Protein AF-L8H717-F1 (afdb_monomer)

Solvent-accessible surface area (backbone atoms only — not comparable to full-atom values): 27589 Å² total; per-residue (Å²): 136,81,88,79,81,82,72,83,74,78,78,70,63,49,31,59,62,50,47,52,52,50,27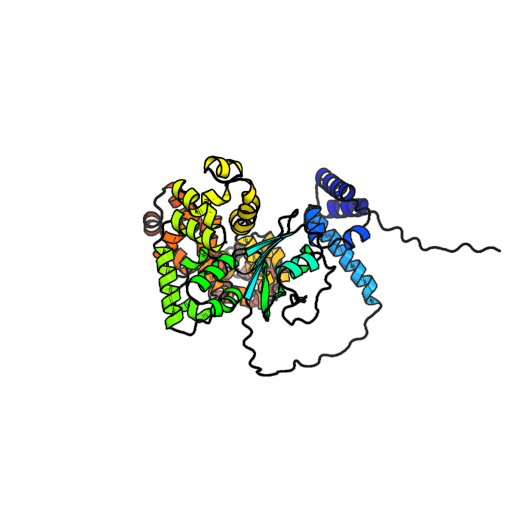,56,75,70,70,51,56,70,72,58,38,53,51,46,41,48,43,34,53,77,68,69,39,60,26,58,68,53,55,64,72,47,52,74,70,56,56,58,70,60,63,50,59,65,71,60,50,49,53,54,50,49,57,47,52,52,52,52,47,64,67,47,72,79,70,81,82,91,83,79,93,78,81,87,84,89,82,84,91,78,96,70,91,70,71,72,42,70,23,35,24,41,79,70,82,74,37,29,33,41,33,51,90,89,44,79,44,82,38,52,37,78,41,40,31,50,60,59,30,62,77,42,31,95,73,30,46,43,20,71,28,83,85,53,83,42,74,60,59,55,76,40,30,32,50,68,66,54,37,60,60,13,28,40,32,28,59,91,78,45,35,23,41,26,36,68,56,42,51,45,47,23,35,46,44,49,32,44,77,70,74,39,57,88,47,43,70,32,33,51,74,37,55,56,32,44,51,88,30,44,46,44,65,47,77,67,43,40,49,76,42,60,51,78,50,67,68,56,46,54,52,51,51,53,49,32,52,52,54,36,71,44,54,59,30,57,46,45,26,51,50,33,36,37,62,73,44,46,90,47,25,67,50,31,46,74,68,60,41,36,67,72,48,60,53,71,65,52,70,68,54,37,50,75,62,73,42,74,60,93,56,45,68,59,52,53,55,59,41,33,74,68,53,72,58,48,42,23,56,51,32,29,53,49,25,45,76,70,74,41,47,92,47,21,62,52,43,44,75,67,53,44,37,46,65,50,42,56,59,60,46,71,66,57,39,46,76,61,69,46,74,92,77,55,61,65,59,56,50,48,30,57,51,39,62,78,30,53,28,43,49,24,38,24,56,47,44,51,27,43,79,67,73,45,47,78,43,43,44,55,44,31,65,73,52,85,57,46,54,75,59,42,56,73,63,58,40,74,70,49,40,60,70,66,37,88,51,68,70,59,36,54,55,48,53,52,52,51,50,53,52,50,51,52,50,44,55,42,50,50,53,51,50,53,32,60,77,67,58,40,72,80,41,49,71,53,40,65,75,66,69,63,56,72,88,49,53,88,70,50,49,83,67,53,66,70,74,108

Structure (mmCIF, N/CA/C/O backbone):
data_AF-L8H717-F1
#
_entry.id   AF-L8H717-F1
#
loop_
_atom_site.group_PDB
_atom_site.id
_atom_site.type_symbol
_atom_site.label_atom_id
_atom_site.label_alt_id
_atom_site.label_comp_id
_atom_site.label_asym_id
_atom_site.label_entity_id
_atom_site.label_seq_id
_atom_site.pdbx_PDB_ins_code
_atom_site.Cartn_x
_atom_site.Cartn_y
_atom_site.Cartn_z
_atom_site.occupancy
_atom_site.B_iso_or_equiv
_atom_site.auth_seq_id
_atom_site.auth_comp_id
_atom_site.auth_asym_id
_atom_site.auth_atom_id
_atom_site.pdbx_PDB_model_num
ATOM 1 N N . MET A 1 1 ? -36.242 56.407 -35.174 1.00 38.97 1 MET A N 1
ATOM 2 C CA . MET A 1 1 ? -35.850 55.957 -33.823 1.00 38.97 1 MET A CA 1
ATOM 3 C C . MET A 1 1 ? -35.070 54.670 -34.005 1.00 38.97 1 MET A C 1
ATOM 5 O O . MET A 1 1 ? -35.631 53.696 -34.485 1.00 38.97 1 MET A O 1
ATOM 9 N N . LYS A 1 2 ? -33.747 54.754 -33.833 1.00 28.25 2 LYS A N 1
ATOM 10 C CA . LYS A 1 2 ? -32.798 53.664 -34.085 1.00 28.25 2 LYS A CA 1
ATOM 11 C C . LYS A 1 2 ? -32.699 52.771 -32.850 1.00 28.25 2 LYS A C 1
ATOM 13 O O . LYS A 1 2 ? -32.801 53.262 -31.731 1.00 28.25 2 LYS A O 1
ATOM 18 N N . ALA A 1 3 ? -32.497 51.485 -33.111 1.00 36.28 3 ALA A N 1
ATOM 19 C CA . ALA A 1 3 ? -32.164 50.459 -32.141 1.00 36.28 3 ALA A CA 1
ATOM 20 C C . ALA A 1 3 ? -30.912 50.822 -31.328 1.00 36.28 3 ALA A C 1
ATOM 22 O O . ALA A 1 3 ? -29.950 51.331 -31.896 1.00 36.28 3 ALA A O 1
ATOM 23 N N . ASN A 1 4 ? -30.922 50.471 -30.043 1.00 26.20 4 ASN A N 1
ATOM 24 C CA . ASN A 1 4 ? -29.732 50.052 -29.311 1.00 26.20 4 ASN A CA 1
ATOM 25 C C . ASN A 1 4 ? -30.127 48.804 -28.524 1.00 26.20 4 ASN A C 1
ATOM 27 O O . ASN A 1 4 ? -31.031 48.843 -27.692 1.00 26.20 4 ASN A O 1
ATOM 31 N N . GLY A 1 5 ? -29.512 47.680 -28.886 1.00 27.80 5 GLY A N 1
ATOM 32 C CA . GLY A 1 5 ? -29.699 46.412 -28.208 1.00 27.80 5 GLY A CA 1
ATOM 33 C C . GLY A 1 5 ? -29.038 46.451 -26.839 1.00 27.80 5 GLY A C 1
ATOM 34 O O . GLY A 1 5 ? -27.852 46.753 -26.735 1.00 27.80 5 GLY A O 1
ATOM 35 N N . ASN A 1 6 ? -29.791 46.075 -25.810 1.00 27.73 6 ASN A N 1
ATOM 36 C CA . ASN A 1 6 ? -29.197 45.589 -24.577 1.00 27.73 6 ASN A CA 1
ATOM 37 C C . ASN A 1 6 ? -28.674 44.180 -24.855 1.00 27.73 6 ASN A C 1
ATOM 39 O O . ASN A 1 6 ? -29.375 43.183 -24.689 1.00 27.73 6 ASN A O 1
ATOM 43 N N . LYS A 1 7 ? -27.425 44.121 -25.324 1.00 30.80 7 LYS A N 1
ATOM 44 C CA . LYS A 1 7 ? -26.526 43.032 -24.961 1.00 30.80 7 LYS A CA 1
ATOM 45 C C . LYS A 1 7 ? -26.570 42.937 -23.435 1.00 30.80 7 LYS A C 1
ATOM 47 O O . LYS A 1 7 ? -26.174 43.878 -22.756 1.00 30.80 7 LYS A O 1
ATOM 52 N N . ILE A 1 8 ? -27.066 41.826 -22.909 1.00 32.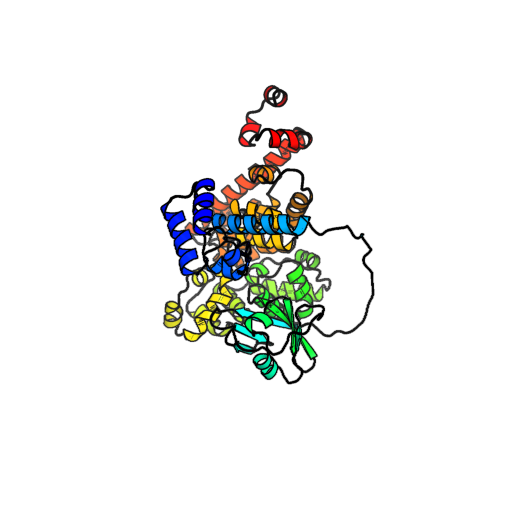00 8 ILE A N 1
ATOM 53 C CA . ILE A 1 8 ? -26.682 41.401 -21.567 1.00 32.00 8 ILE A CA 1
ATOM 54 C C . ILE A 1 8 ? -25.248 40.896 -21.740 1.00 32.00 8 ILE A C 1
ATOM 56 O O . ILE A 1 8 ? -25.023 39.744 -22.099 1.00 32.00 8 ILE A O 1
ATOM 60 N N . GLU A 1 9 ? -24.285 41.810 -21.646 1.00 31.55 9 GLU A N 1
ATOM 61 C CA . GLU A 1 9 ? -22.908 41.444 -21.341 1.00 31.55 9 GLU A CA 1
ATOM 62 C C . GLU A 1 9 ? -22.944 40.933 -19.899 1.00 31.55 9 GLU A C 1
ATOM 64 O O . GLU A 1 9 ? -23.166 41.699 -18.965 1.00 31.55 9 GLU A O 1
ATOM 69 N N . SER A 1 10 ? -22.867 39.610 -19.727 1.00 39.59 10 SER A N 1
ATOM 70 C CA . SER A 1 10 ? -22.615 39.019 -18.420 1.00 39.59 10 SER A CA 1
ATOM 71 C C . SER A 1 10 ? -21.191 39.405 -18.037 1.00 39.59 10 SER A C 1
ATOM 73 O O . SER A 1 10 ? -20.237 38.791 -18.513 1.00 39.59 10 SER A O 1
ATOM 75 N N . GLU A 1 11 ? -21.039 40.461 -17.246 1.00 45.47 11 GLU A N 1
ATOM 76 C CA . GLU A 1 11 ? -19.778 40.731 -16.563 1.00 45.47 11 GLU A CA 1
ATOM 77 C C . GLU A 1 11 ? -19.517 39.541 -15.631 1.00 45.47 11 GLU A C 1
ATOM 79 O O . GLU A 1 11 ? -20.172 39.365 -14.604 1.00 45.47 11 GLU A O 1
ATOM 84 N N . GLU A 1 12 ? -18.638 38.638 -16.068 1.00 58.22 12 GLU A N 1
ATOM 85 C CA . GLU A 1 12 ? -18.158 37.534 -15.251 1.00 58.22 12 GLU A CA 1
ATOM 86 C C . GLU A 1 12 ? -17.394 38.129 -14.066 1.00 58.22 12 GLU A C 1
ATOM 88 O O . GLU A 1 12 ? -16.438 38.884 -14.233 1.00 58.22 12 GLU A O 1
ATOM 93 N N . GLU A 1 13 ? -17.868 37.824 -12.860 1.00 63.25 13 GLU A N 1
ATOM 94 C CA . GLU A 1 13 ? -17.302 38.338 -11.618 1.00 63.25 13 GLU A CA 1
ATOM 95 C C . GLU A 1 13 ? -15.808 37.963 -11.524 1.00 63.25 13 GLU A C 1
ATOM 97 O O . GLU A 1 13 ? -15.461 36.784 -11.696 1.00 63.25 13 GLU A O 1
ATOM 102 N N . PRO A 1 14 ? -14.906 38.941 -11.310 1.00 80.56 14 PRO A N 1
ATOM 103 C CA . PRO A 1 14 ? -13.470 38.703 -11.373 1.00 80.56 14 PRO A CA 1
ATOM 104 C C . PRO A 1 14 ? -13.036 37.767 -10.244 1.00 80.56 14 PRO A C 1
ATOM 106 O O . PRO A 1 14 ? -13.283 38.040 -9.066 1.00 80.56 14 PRO A O 1
ATOM 109 N N . ILE A 1 15 ? -12.347 36.676 -10.596 1.00 83.69 15 ILE A N 1
ATOM 110 C CA . ILE A 1 15 ? -12.011 35.600 -9.649 1.00 83.69 15 ILE A CA 1
ATOM 111 C C . ILE A 1 15 ? -11.147 36.101 -8.489 1.00 83.69 15 ILE A C 1
ATOM 113 O O . ILE A 1 15 ? -11.278 35.618 -7.371 1.00 83.69 15 ILE A O 1
ATOM 117 N N . ARG A 1 16 ? -10.340 37.141 -8.722 1.00 83.62 16 ARG A N 1
ATOM 118 C CA . ARG A 1 16 ? -9.558 37.847 -7.701 1.00 83.62 16 ARG A CA 1
ATOM 119 C C . ARG A 1 16 ? -10.441 38.339 -6.549 1.00 83.62 16 ARG A C 1
ATOM 121 O O . ARG A 1 16 ? -10.135 38.072 -5.392 1.00 83.62 16 ARG A O 1
ATOM 128 N N . ALA A 1 17 ? -11.571 38.988 -6.835 1.00 84.06 17 ALA A N 1
ATOM 129 C CA . ALA A 1 17 ? -12.479 39.461 -5.785 1.00 84.06 17 ALA A CA 1
ATOM 130 C C . ALA A 1 17 ? -13.072 38.294 -4.975 1.00 84.06 17 ALA A C 1
ATOM 132 O O . ALA A 1 17 ? -13.120 38.365 -3.745 1.00 84.06 17 ALA A O 1
ATOM 133 N N . LEU A 1 18 ? -13.425 37.196 -5.655 1.00 85.69 18 LEU A N 1
ATOM 134 C CA . LEU A 1 18 ? -13.925 35.972 -5.025 1.00 85.69 18 LEU A CA 1
ATOM 135 C C . LEU A 1 18 ? -12.864 35.317 -4.132 1.00 85.69 18 LEU A C 1
ATOM 137 O O . LEU A 1 18 ? -13.158 34.974 -2.991 1.00 85.69 18 LEU A O 1
ATOM 141 N N . VAL A 1 19 ? -11.616 35.201 -4.591 1.00 86.06 19 VAL A N 1
ATOM 142 C CA . VAL A 1 19 ? -10.509 34.647 -3.792 1.00 86.06 19 VAL A CA 1
ATOM 143 C C . VAL A 1 19 ? -10.248 35.480 -2.540 1.00 86.06 19 VAL A C 1
ATOM 145 O O . VAL A 1 19 ? -10.067 34.912 -1.462 1.00 86.06 19 VAL A O 1
ATOM 148 N N . HIS A 1 20 ? -10.305 36.810 -2.636 1.00 84.81 20 HIS A N 1
ATOM 149 C CA . HIS A 1 20 ? -10.185 37.678 -1.464 1.00 84.81 20 HIS A CA 1
ATOM 150 C C . HIS A 1 20 ? -11.348 37.516 -0.478 1.00 84.81 20 HIS A C 1
ATOM 152 O O . HIS A 1 20 ? -11.127 37.511 0.736 1.00 84.81 20 HIS A O 1
ATOM 158 N N . GLU A 1 21 ? -12.581 37.378 -0.964 1.00 84.81 21 GLU A N 1
ATOM 159 C CA . GLU A 1 21 ? -13.744 37.169 -0.102 1.00 84.81 21 GLU A CA 1
ATOM 160 C C . GLU A 1 21 ? -13.705 35.798 0.589 1.00 84.81 21 GLU A C 1
ATOM 162 O O . GLU A 1 21 ? -13.867 35.714 1.810 1.00 84.81 21 GLU A O 1
ATOM 167 N N . ILE A 1 22 ? -13.429 34.734 -0.168 1.00 82.69 22 ILE A N 1
ATOM 168 C CA . ILE A 1 22 ? -13.289 33.370 0.352 1.00 82.69 22 ILE A CA 1
ATOM 169 C C . ILE A 1 22 ? -12.133 33.317 1.356 1.00 82.69 22 ILE A C 1
ATOM 171 O O . ILE A 1 22 ? -12.296 32.795 2.456 1.00 82.69 22 ILE A O 1
ATOM 175 N N . GLY A 1 23 ? -10.984 33.911 1.027 1.00 77.31 23 GLY A N 1
ATOM 176 C CA . GLY A 1 23 ? -9.825 33.975 1.914 1.00 77.31 23 GLY A CA 1
ATOM 177 C C . GLY A 1 23 ? -10.145 34.625 3.261 1.00 77.31 23 GLY A C 1
ATOM 178 O O . GLY A 1 23 ? -9.779 34.081 4.304 1.00 77.31 23 GLY A O 1
ATOM 179 N N . LYS A 1 24 ? -10.907 35.730 3.257 1.00 78.94 24 LYS A N 1
ATOM 180 C CA . LYS A 1 24 ? -11.392 36.383 4.485 1.00 78.94 24 LYS A CA 1
ATOM 181 C C . LYS A 1 24 ? -12.351 35.497 5.280 1.00 78.94 24 LYS A C 1
ATOM 183 O O . LYS A 1 24 ? -12.209 35.411 6.497 1.00 78.94 24 LYS A O 1
ATOM 188 N N . ARG A 1 25 ? -13.298 34.817 4.621 1.00 79.38 25 ARG A N 1
ATOM 189 C CA . ARG A 1 25 ? -14.228 33.874 5.282 1.00 79.38 25 ARG A CA 1
ATOM 190 C C . ARG A 1 25 ? -13.497 32.696 5.925 1.00 79.38 25 ARG A C 1
ATOM 192 O O . ARG A 1 25 ? -13.873 32.258 7.005 1.00 79.38 25 ARG A O 1
ATOM 199 N N . LEU A 1 26 ? -12.434 32.223 5.283 1.00 68.00 26 LEU A N 1
ATOM 200 C CA . LEU A 1 26 ? -11.578 31.143 5.769 1.00 68.00 26 LEU A CA 1
ATOM 201 C C . LEU A 1 26 ? -10.509 31.609 6.777 1.00 68.00 26 LEU A C 1
ATOM 203 O O . LEU A 1 26 ? -9.640 30.815 7.131 1.00 68.00 26 LEU A O 1
ATOM 207 N N . ALA A 1 27 ? -10.540 32.878 7.208 1.00 83.31 27 ALA A N 1
ATOM 208 C CA . ALA A 1 27 ? -9.563 33.492 8.112 1.00 83.31 27 ALA A CA 1
ATOM 209 C C . ALA A 1 27 ? -8.091 33.300 7.678 1.00 83.31 27 ALA A C 1
ATOM 211 O O . ALA A 1 27 ? -7.198 33.146 8.513 1.00 83.31 27 ALA A O 1
ATOM 212 N N . ARG A 1 28 ? -7.827 33.297 6.363 1.00 74.50 28 ARG A N 1
ATOM 213 C CA . ARG A 1 28 ? -6.473 33.201 5.793 1.00 74.50 28 ARG A CA 1
ATOM 214 C C . ARG A 1 28 ? -5.729 34.529 5.923 1.00 74.50 28 ARG A C 1
ATOM 216 O O . ARG A 1 28 ? -6.349 35.592 5.942 1.00 74.50 28 ARG A O 1
ATOM 223 N N . ASN A 1 29 ? -4.399 34.474 6.008 1.00 84.25 29 ASN A N 1
ATOM 224 C CA . ASN A 1 29 ? -3.588 35.694 6.041 1.00 84.25 29 ASN A CA 1
ATOM 225 C C . ASN A 1 29 ? -3.548 36.373 4.655 1.00 84.25 29 ASN A C 1
ATOM 227 O O . ASN A 1 29 ? -3.692 35.711 3.627 1.00 84.25 29 ASN A O 1
ATOM 231 N N . GLU A 1 30 ? -3.374 37.699 4.622 1.00 80.69 30 GLU A N 1
ATOM 232 C CA . GLU A 1 30 ? -3.387 38.474 3.367 1.00 80.69 30 GLU A CA 1
ATOM 233 C C . GLU A 1 30 ? -2.296 38.025 2.381 1.00 80.69 30 GLU A C 1
ATOM 235 O O . GLU A 1 30 ? -2.563 37.932 1.185 1.00 80.69 30 GLU A O 1
ATOM 240 N N . ASP A 1 31 ? -1.116 37.642 2.873 1.00 79.56 31 ASP A N 1
ATOM 241 C CA . ASP A 1 31 ? -0.000 37.182 2.035 1.00 79.56 31 ASP A CA 1
ATOM 242 C C . ASP A 1 31 ? -0.282 35.834 1.340 1.00 79.56 31 ASP A C 1
ATOM 244 O O . ASP A 1 31 ? 0.233 35.553 0.258 1.00 79.56 31 ASP A O 1
ATOM 248 N N . GLU A 1 32 ? -1.068 34.948 1.953 1.00 72.06 32 GLU A N 1
ATOM 249 C CA . GLU A 1 32 ? -1.552 33.699 1.350 1.00 72.06 32 GLU A CA 1
ATOM 250 C C . GLU A 1 32 ? -2.620 33.972 0.297 1.00 72.06 32 GLU A C 1
ATOM 252 O O . GLU A 1 32 ? -2.613 33.336 -0.756 1.00 72.06 32 GLU A O 1
ATOM 257 N N . ILE A 1 33 ? -3.511 34.929 0.560 1.00 81.69 33 ILE A N 1
ATOM 258 C CA . ILE A 1 33 ? -4.577 35.315 -0.367 1.00 81.69 33 ILE A CA 1
ATOM 259 C C . ILE A 1 33 ? -3.981 35.969 -1.621 1.00 81.69 33 ILE A C 1
ATOM 261 O O . ILE A 1 33 ? -4.369 35.612 -2.734 1.00 81.69 33 ILE A O 1
ATOM 265 N N . GLU A 1 34 ? -3.000 36.863 -1.475 1.00 84.94 34 GLU A N 1
ATOM 266 C CA . GLU A 1 34 ? -2.312 37.482 -2.617 1.00 84.94 34 GLU A CA 1
ATOM 267 C C . GLU A 1 34 ? -1.471 36.466 -3.398 1.00 84.94 34 GLU A C 1
ATOM 269 O O . GLU A 1 34 ? -1.487 36.480 -4.626 1.00 84.94 34 GLU A O 1
ATOM 274 N N . ARG A 1 35 ? -0.807 35.510 -2.729 1.00 80.75 35 ARG A N 1
ATOM 275 C CA . ARG A 1 35 ? -0.100 34.414 -3.422 1.00 80.75 35 ARG A CA 1
ATOM 276 C C . ARG A 1 35 ? -1.046 33.513 -4.212 1.00 80.75 35 ARG A C 1
ATOM 278 O O . ARG A 1 35 ? -0.741 33.169 -5.348 1.00 80.75 35 ARG A O 1
ATOM 285 N N . ALA A 1 36 ? -2.193 33.154 -3.639 1.00 78.62 36 ALA A N 1
ATOM 286 C CA . ALA A 1 36 ? -3.224 32.383 -4.332 1.00 78.62 36 ALA A CA 1
ATOM 287 C C . ALA A 1 36 ? -3.789 33.145 -5.540 1.00 78.62 36 ALA A C 1
ATOM 289 O O . ALA A 1 36 ? -4.009 32.571 -6.603 1.00 78.62 36 ALA A O 1
ATOM 290 N N . THR A 1 37 ? -3.978 34.452 -5.389 1.00 82.50 37 THR A N 1
ATOM 291 C CA . THR A 1 37 ? -4.441 35.325 -6.467 1.00 82.50 37 THR A CA 1
ATOM 292 C C . THR A 1 37 ? -3.409 35.418 -7.592 1.00 82.50 37 THR A C 1
ATOM 294 O O . THR A 1 37 ? -3.763 35.245 -8.753 1.00 82.50 37 THR A O 1
ATOM 297 N N . GLN A 1 38 ? -2.129 35.601 -7.258 1.00 81.31 38 GLN A N 1
ATOM 298 C CA . GLN A 1 38 ? -1.047 35.632 -8.242 1.00 81.31 38 GLN A CA 1
ATOM 299 C C . GLN A 1 38 ? -0.908 34.296 -8.985 1.00 81.31 38 GLN A C 1
ATOM 301 O O . GLN A 1 38 ? -0.699 34.302 -10.190 1.00 81.31 38 GLN A O 1
ATOM 306 N N . LEU A 1 39 ? -1.085 33.157 -8.303 1.00 76.62 39 LEU A N 1
ATOM 307 C CA . LEU A 1 39 ? -1.099 31.837 -8.948 1.00 76.62 39 LEU A CA 1
ATOM 308 C C . LEU A 1 39 ? -2.230 31.718 -9.978 1.00 76.62 39 LEU A C 1
ATOM 310 O O . LEU A 1 39 ? -2.017 31.209 -11.074 1.00 76.62 39 LEU A O 1
ATOM 314 N N . LEU A 1 40 ? -3.430 32.210 -9.667 1.00 80.56 40 LEU A N 1
ATOM 315 C CA . LEU A 1 40 ? -4.527 32.231 -10.638 1.00 80.56 40 LEU A CA 1
ATOM 316 C C . LEU A 1 40 ? -4.217 33.132 -11.838 1.00 80.56 40 LEU A C 1
ATOM 318 O O . LEU A 1 40 ? -4.464 32.727 -12.976 1.00 80.56 40 LEU A O 1
ATOM 322 N N . ASP A 1 41 ? -3.627 34.303 -11.594 1.00 77.62 41 ASP A N 1
ATOM 323 C CA . ASP A 1 41 ? -3.220 35.242 -12.642 1.00 77.62 41 ASP A CA 1
ATOM 324 C C . ASP A 1 41 ? -2.121 34.638 -13.546 1.00 77.62 41 ASP A C 1
ATOM 326 O O . ASP A 1 41 ? -2.221 34.711 -14.773 1.00 77.62 41 ASP A O 1
ATOM 330 N N . ASP A 1 42 ? -1.124 33.960 -12.967 1.00 73.19 42 ASP A N 1
ATOM 331 C CA . ASP A 1 42 ? -0.033 33.278 -13.686 1.00 73.19 42 ASP A CA 1
ATOM 332 C C . ASP A 1 42 ? -0.550 32.121 -14.564 1.00 73.19 42 ASP A C 1
ATOM 334 O O . ASP A 1 42 ? 0.009 31.824 -15.626 1.00 73.19 42 ASP A O 1
ATOM 338 N N . HIS A 1 43 ? -1.659 31.501 -14.153 1.00 70.94 43 HIS A N 1
ATOM 339 C CA . HIS A 1 43 ? -2.381 30.481 -14.912 1.00 70.94 43 HIS A CA 1
ATOM 340 C C . HIS A 1 43 ? -3.485 31.053 -15.826 1.00 70.94 43 HIS A C 1
ATOM 342 O O . HIS A 1 43 ? -4.220 30.280 -16.443 1.00 70.94 43 HIS A O 1
ATOM 348 N N . TRP A 1 44 ? -3.555 32.382 -15.989 1.00 76.50 44 TRP A N 1
ATOM 349 C CA . TRP A 1 44 ? -4.499 33.104 -16.859 1.00 76.50 44 TRP A CA 1
ATOM 350 C C . TRP A 1 44 ? -5.976 32.878 -16.504 1.00 76.50 44 TRP A C 1
ATOM 352 O O . TRP A 1 44 ? -6.851 32.925 -17.371 1.00 76.50 44 TRP A O 1
ATOM 362 N N . ILE A 1 45 ? -6.266 32.629 -15.230 1.00 80.38 45 ILE A N 1
ATOM 363 C CA . ILE A 1 45 ? -7.615 32.380 -14.727 1.00 80.38 45 ILE A CA 1
ATOM 364 C C . ILE A 1 45 ? -8.147 33.705 -14.184 1.00 80.38 45 ILE A C 1
ATOM 366 O O . ILE A 1 45 ? -7.852 34.079 -13.054 1.00 80.38 45 ILE A O 1
ATOM 370 N N . GLY A 1 46 ? -8.918 34.433 -14.997 1.00 76.19 46 GLY A N 1
ATOM 371 C CA . GLY A 1 46 ? -9.453 35.750 -14.626 1.00 76.19 46 GLY A CA 1
ATOM 372 C C . GLY A 1 46 ? -10.862 35.707 -14.029 1.00 76.19 46 GLY A C 1
ATOM 373 O O . GLY A 1 46 ? -11.280 36.639 -13.337 1.00 76.19 46 GLY A O 1
ATOM 374 N N . THR A 1 47 ? -11.602 34.625 -14.277 1.00 83.31 47 THR A N 1
ATOM 375 C CA . THR A 1 47 ? -13.018 34.495 -13.916 1.00 83.31 47 THR A CA 1
ATOM 376 C C . THR A 1 47 ? -13.344 33.114 -13.350 1.00 83.31 47 THR A C 1
ATOM 378 O O . THR A 1 47 ? -12.642 32.128 -13.587 1.00 83.31 47 THR A O 1
ATOM 381 N N . LEU A 1 48 ? -14.469 33.009 -12.637 1.00 80.94 48 LEU A N 1
ATOM 382 C CA . LEU A 1 48 ? -14.976 31.715 -12.167 1.00 80.94 48 LEU A CA 1
ATOM 383 C C . LEU A 1 48 ? -15.352 30.773 -13.332 1.00 80.94 48 LEU A C 1
ATOM 385 O O . LEU A 1 48 ? -15.306 29.551 -13.191 1.00 80.94 48 LEU A O 1
ATOM 389 N N . ALA A 1 49 ? -15.697 31.322 -14.502 1.00 78.50 49 ALA A N 1
ATOM 390 C CA . ALA A 1 49 ? -15.973 30.528 -15.695 1.00 78.50 49 ALA A CA 1
ATOM 391 C C . ALA A 1 49 ? -14.702 29.855 -16.228 1.00 78.50 49 ALA A C 1
ATOM 393 O O . ALA A 1 49 ? -14.746 28.679 -16.597 1.00 78.50 49 ALA A O 1
ATOM 394 N N . ASP A 1 50 ? -13.567 30.552 -16.206 1.00 78.06 50 ASP A N 1
ATOM 395 C CA . ASP A 1 50 ? -12.272 29.977 -16.578 1.00 78.06 50 ASP A CA 1
ATOM 396 C C . ASP A 1 50 ? -11.899 28.828 -15.636 1.00 78.06 50 ASP A C 1
ATOM 398 O O . ASP A 1 50 ? -11.564 27.739 -16.102 1.00 78.06 50 ASP A O 1
ATOM 402 N N . TRP A 1 51 ? -12.094 29.017 -14.326 1.00 83.12 51 TRP A N 1
ATOM 403 C CA . TRP A 1 51 ? -11.897 27.972 -13.315 1.00 83.12 51 TRP A CA 1
ATOM 404 C C . TRP A 1 51 ? -12.782 26.738 -13.560 1.00 83.12 51 TRP A C 1
ATOM 406 O O . TRP A 1 51 ? -12.299 25.601 -13.566 1.00 83.12 51 TRP A O 1
ATOM 416 N N . SER A 1 52 ? -14.070 26.949 -13.858 1.00 80.38 52 SER A N 1
ATOM 417 C CA . SER A 1 52 ? -15.029 25.866 -14.125 1.00 80.38 52 SER A CA 1
ATOM 418 C C . SER A 1 52 ? -14.666 25.010 -15.349 1.00 80.38 52 SER A C 1
ATOM 420 O O . SER A 1 52 ? -14.960 23.816 -15.387 1.00 80.38 52 SER A O 1
ATOM 422 N N . ARG A 1 53 ? -13.979 25.592 -16.340 1.00 78.31 53 ARG A N 1
ATOM 423 C CA . ARG A 1 53 ? -13.564 24.898 -17.571 1.00 78.31 53 ARG A CA 1
ATOM 424 C C . ARG A 1 53 ? -12.321 24.033 -17.378 1.00 78.31 53 ARG A C 1
ATOM 426 O O . ARG A 1 53 ? -12.051 23.176 -18.221 1.00 78.31 53 ARG A O 1
ATOM 433 N N . LEU A 1 54 ? -11.577 24.234 -16.291 1.00 61.06 54 LEU A N 1
ATOM 434 C CA . LEU A 1 54 ? -10.429 23.401 -15.956 1.00 61.06 54 LEU A CA 1
ATOM 435 C C . LEU A 1 54 ? -10.899 22.015 -15.515 1.00 61.06 54 LEU A C 1
ATOM 437 O O . LEU A 1 54 ? -11.801 21.877 -14.689 1.00 61.06 54 LEU A O 1
ATOM 441 N N . SER A 1 55 ? -10.260 20.975 -16.051 1.00 70.94 55 SER A N 1
ATOM 442 C CA . SER A 1 55 ? -10.405 19.615 -15.528 1.00 70.94 55 SER A CA 1
ATOM 443 C C . SER A 1 55 ? -9.856 19.534 -14.103 1.00 70.94 55 SER A C 1
ATOM 445 O O . SER A 1 55 ? -8.904 20.248 -13.788 1.00 70.94 55 SER A O 1
ATOM 447 N N . LEU A 1 56 ? -10.363 18.596 -13.301 1.00 66.31 56 LEU A N 1
ATOM 448 C CA . LEU A 1 56 ? -9.910 18.358 -11.926 1.00 66.31 56 LEU A CA 1
ATOM 449 C C . LEU A 1 56 ? -8.376 18.246 -11.807 1.00 66.31 56 LEU A C 1
ATOM 451 O O . LEU A 1 56 ? -7.791 18.801 -10.885 1.00 66.31 56 LEU A O 1
ATOM 455 N N . ASP A 1 57 ? -7.722 17.593 -12.771 1.00 60.06 57 ASP A N 1
ATOM 456 C CA . ASP A 1 57 ? -6.262 17.427 -12.779 1.00 60.06 57 ASP A CA 1
ATOM 457 C C . ASP A 1 57 ? -5.520 18.761 -12.972 1.00 60.06 57 ASP A C 1
ATOM 459 O O . ASP A 1 57 ? -4.569 19.048 -12.255 1.00 60.06 57 ASP A O 1
ATOM 463 N N . HIS A 1 58 ? -6.015 19.637 -13.851 1.00 61.38 58 HIS A N 1
ATOM 464 C CA . HIS A 1 58 ? -5.441 20.975 -14.047 1.00 61.38 58 HIS A CA 1
ATOM 465 C C . HIS A 1 58 ? -5.689 21.894 -12.842 1.00 61.38 58 HIS A C 1
ATOM 467 O O . HIS A 1 58 ? -4.823 22.691 -12.503 1.00 61.38 58 HIS A O 1
ATOM 473 N N . ARG A 1 59 ? -6.832 21.775 -12.150 1.00 76.44 59 ARG A N 1
ATOM 474 C CA . ARG A 1 59 ? -7.077 22.543 -10.911 1.00 76.44 59 ARG A CA 1
ATOM 475 C C . ARG A 1 59 ? -6.102 22.153 -9.797 1.00 76.44 59 ARG A C 1
ATOM 477 O O . ARG A 1 59 ? -5.705 23.008 -9.011 1.00 76.44 59 ARG A O 1
ATOM 484 N N . LYS A 1 60 ? -5.684 20.882 -9.755 1.00 68.94 60 LYS A N 1
ATOM 485 C CA . LYS A 1 60 ? -4.633 20.399 -8.845 1.00 68.94 60 LYS A CA 1
ATOM 486 C C . LYS A 1 60 ? -3.254 20.949 -9.220 1.00 68.94 60 LYS A C 1
ATOM 488 O O . LYS A 1 60 ? -2.501 21.321 -8.328 1.00 68.94 60 LYS A O 1
ATOM 493 N N . GLU A 1 61 ? -2.942 21.044 -10.514 1.00 67.25 61 GLU A N 1
ATOM 494 C CA . GLU A 1 61 ? -1.665 21.589 -11.008 1.00 67.25 61 GLU A CA 1
ATOM 495 C C . GLU A 1 61 ? -1.480 23.089 -10.730 1.00 67.25 61 GLU A C 1
ATOM 497 O O . GLU A 1 61 ? -0.350 23.521 -10.526 1.00 67.25 61 GLU A O 1
ATOM 502 N N . VAL A 1 62 ? -2.565 23.873 -10.649 1.00 73.25 62 VAL A N 1
ATOM 503 C CA . VAL A 1 62 ? -2.514 25.307 -10.280 1.00 73.25 62 VAL A CA 1
ATOM 504 C C . VAL A 1 62 ? -1.981 25.501 -8.848 1.00 73.25 62 VAL A C 1
ATOM 506 O O . VAL A 1 62 ? -1.520 26.582 -8.488 1.00 73.25 62 VAL A O 1
ATOM 509 N N . GLY A 1 63 ? -2.021 24.456 -8.010 1.00 69.19 63 GLY A N 1
ATOM 510 C CA . GLY A 1 63 ? -1.400 24.478 -6.686 1.00 69.19 63 GLY A CA 1
ATOM 511 C C . GLY A 1 63 ? -2.065 25.444 -5.703 1.00 69.19 63 GLY A C 1
ATOM 512 O O . GLY A 1 63 ? -1.429 25.882 -4.744 1.00 69.19 63 GLY A O 1
ATOM 513 N N . LEU A 1 64 ? -3.339 25.793 -5.928 1.00 75.81 64 LEU A N 1
ATOM 514 C CA . LEU A 1 64 ? -4.090 26.622 -4.990 1.00 75.81 64 LEU A CA 1
ATOM 515 C C . LEU A 1 64 ? -4.246 25.923 -3.633 1.00 75.81 64 LEU A C 1
ATOM 517 O O . LEU A 1 64 ? -4.481 24.711 -3.592 1.00 75.81 64 LEU A O 1
ATOM 521 N N . PRO A 1 65 ? -4.222 26.675 -2.513 1.00 71.25 65 PRO A N 1
ATOM 522 C CA . PRO A 1 65 ? -4.569 26.125 -1.212 1.00 71.25 65 PRO A CA 1
ATOM 523 C C . PRO A 1 65 ? -5.925 25.411 -1.263 1.00 71.25 65 PRO A C 1
ATOM 525 O O . PRO A 1 65 ? -6.916 25.965 -1.743 1.00 71.25 65 PRO A O 1
ATOM 528 N N . LEU A 1 66 ? -5.971 24.183 -0.744 1.00 55.69 66 LEU A N 1
ATOM 529 C CA . LEU A 1 66 ? -7.082 23.244 -0.941 1.00 55.69 66 LEU A CA 1
ATOM 530 C C . LEU A 1 66 ? -8.460 23.828 -0.582 1.00 55.69 66 LEU A C 1
ATOM 532 O O . LEU A 1 66 ? -9.422 23.620 -1.318 1.00 55.69 66 LEU A O 1
ATOM 536 N N . LEU A 1 67 ? -8.558 24.604 0.505 1.00 53.09 67 LEU A N 1
ATOM 537 C CA . LEU A 1 67 ? -9.824 25.229 0.915 1.00 53.09 67 LEU A CA 1
ATOM 538 C C . LEU A 1 67 ? -10.295 26.328 -0.052 1.00 53.09 67 LEU A C 1
ATOM 5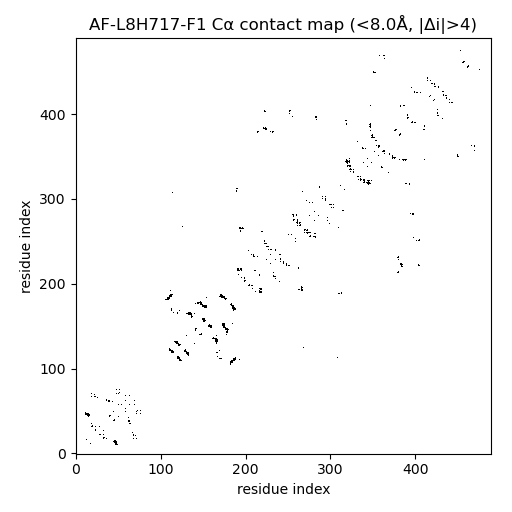40 O O . LEU A 1 67 ? -11.497 26.493 -0.240 1.00 53.09 67 LEU A O 1
ATOM 544 N N . LEU A 1 68 ? -9.367 27.067 -0.670 1.00 71.50 68 LEU A N 1
ATOM 545 C CA . LEU A 1 68 ? -9.696 28.083 -1.676 1.00 71.50 68 LEU A CA 1
ATOM 546 C C . LEU A 1 68 ? -10.174 27.415 -2.968 1.00 71.50 68 LEU A C 1
ATOM 548 O O . LEU A 1 68 ? -11.219 27.786 -3.492 1.00 71.50 68 LEU A O 1
ATOM 552 N N . SER A 1 69 ? -9.454 26.386 -3.422 1.00 72.12 69 SER A N 1
ATOM 553 C CA . SER A 1 69 ? -9.823 25.576 -4.590 1.00 72.12 69 SER A CA 1
ATOM 554 C C . SER A 1 69 ? -11.215 24.942 -4.430 1.00 72.12 69 SER A C 1
ATOM 556 O O . SER A 1 69 ? -12.077 25.093 -5.292 1.00 72.12 69 SER A O 1
ATOM 558 N N . SER A 1 70 ? -11.482 24.343 -3.263 1.00 64.75 70 SER A N 1
ATOM 559 C CA . SER A 1 70 ? -12.768 23.697 -2.959 1.00 64.75 70 SER A CA 1
ATOM 560 C C . SER A 1 70 ? -13.926 24.697 -2.889 1.00 64.75 70 SER A C 1
ATOM 562 O O . SER A 1 70 ? -15.002 24.425 -3.406 1.00 64.75 70 SER A O 1
ATOM 564 N N . SER A 1 71 ? -13.704 25.883 -2.314 1.00 77.81 71 SER A N 1
ATOM 565 C CA . SER A 1 71 ? -14.738 26.928 -2.246 1.00 77.81 71 SER A CA 1
ATOM 566 C C . SER A 1 71 ? -15.086 27.484 -3.632 1.00 77.81 71 SER A C 1
ATOM 568 O O . SER A 1 71 ? -16.240 27.806 -3.904 1.00 77.81 71 SER A O 1
ATOM 570 N N . LEU A 1 72 ? -14.099 27.590 -4.531 1.00 80.00 72 LEU A N 1
ATOM 571 C CA . LEU A 1 72 ? -14.346 27.963 -5.926 1.00 80.00 72 LEU A CA 1
ATOM 572 C C . LEU A 1 72 ? -15.138 26.870 -6.659 1.00 80.00 72 LEU A C 1
ATOM 574 O O . LEU A 1 72 ? -16.042 27.190 -7.428 1.00 80.00 72 LEU A O 1
ATOM 578 N N . ASP A 1 73 ? -14.848 25.596 -6.392 1.00 78.25 73 ASP A N 1
ATOM 579 C CA . ASP A 1 73 ? -15.589 24.462 -6.954 1.00 78.25 73 ASP A CA 1
ATOM 580 C C . ASP A 1 73 ? -17.040 24.396 -6.445 1.00 78.25 73 ASP A C 1
ATOM 582 O O . ASP A 1 73 ? -17.956 24.149 -7.232 1.00 78.25 73 ASP A O 1
ATOM 586 N N . GLU A 1 74 ? -17.282 24.684 -5.165 1.00 77.94 74 GLU A N 1
ATOM 587 C CA . GLU A 1 74 ? -18.633 24.790 -4.597 1.00 77.94 74 GLU A CA 1
ATOM 588 C C . GLU A 1 74 ? -19.445 25.912 -5.255 1.00 77.94 74 GLU A C 1
ATOM 590 O O . GLU A 1 74 ? -20.583 25.685 -5.666 1.00 77.94 74 GLU A O 1
ATOM 595 N N . LEU A 1 75 ? -18.846 27.091 -5.457 1.00 79.19 75 LEU A N 1
ATOM 596 C CA . LEU A 1 75 ? -19.502 28.200 -6.162 1.00 79.19 75 LEU A CA 1
ATOM 597 C C . LEU A 1 75 ? -19.861 27.842 -7.614 1.00 79.19 75 LEU A C 1
ATOM 599 O O . LEU A 1 75 ? -20.883 28.299 -8.136 1.00 79.19 75 LEU A O 1
ATOM 603 N N . VAL A 1 76 ? -19.047 27.013 -8.277 1.00 78.12 76 VAL A N 1
ATOM 604 C CA . VAL A 1 76 ? -19.362 26.474 -9.610 1.00 78.12 76 VAL A CA 1
ATOM 605 C C . VAL A 1 76 ? -20.561 25.528 -9.537 1.00 78.12 76 VAL A C 1
ATOM 607 O O . VAL A 1 76 ? -21.500 25.672 -10.323 1.00 78.12 76 VAL A O 1
ATOM 610 N N . LEU A 1 77 ? -20.569 24.599 -8.579 1.00 72.94 77 LEU A N 1
ATOM 611 C CA . LEU A 1 77 ? -21.652 23.629 -8.399 1.00 72.94 77 LEU A CA 1
ATOM 612 C C . LEU A 1 77 ? -22.987 24.298 -8.054 1.00 72.94 77 LEU A C 1
ATOM 614 O O . LEU A 1 77 ? -24.033 23.878 -8.557 1.00 72.94 77 LEU A O 1
ATOM 618 N N . ASP A 1 78 ? -22.974 25.353 -7.245 1.00 73.75 78 ASP A N 1
ATOM 619 C CA . ASP A 1 78 ? -24.185 26.094 -6.898 1.00 73.75 78 ASP A CA 1
ATOM 620 C C . ASP A 1 78 ? -24.755 26.850 -8.109 1.00 73.75 78 ASP A C 1
ATOM 622 O O . ASP A 1 78 ? -25.962 26.782 -8.358 1.00 73.75 78 ASP A O 1
ATOM 626 N N . ARG A 1 79 ? -23.907 27.430 -8.972 1.00 71.69 79 ARG A N 1
ATOM 627 C CA . ARG A 1 79 ? -24.344 27.998 -10.266 1.00 71.69 79 ARG A CA 1
ATOM 628 C C . ARG A 1 79 ? -24.906 26.946 -11.223 1.00 71.69 79 ARG A C 1
ATOM 630 O O . ARG A 1 79 ? -25.890 27.190 -11.932 1.00 71.69 79 ARG A O 1
ATOM 637 N N . GLU A 1 80 ? -24.305 25.761 -11.269 1.00 68.25 80 GLU A N 1
ATOM 638 C CA . GLU A 1 80 ? -24.818 24.650 -12.076 1.00 68.25 80 GLU A CA 1
ATOM 639 C C . GLU A 1 80 ? -26.168 24.138 -11.552 1.00 68.25 80 GLU A C 1
ATOM 641 O O . GLU A 1 80 ? -27.032 23.729 -12.333 1.00 68.25 80 GLU A O 1
ATOM 646 N N . ARG A 1 81 ? -26.406 24.194 -10.239 1.00 66.94 81 ARG A N 1
ATOM 647 C CA . ARG A 1 81 ? -27.706 23.868 -9.634 1.00 66.94 81 ARG A CA 1
ATOM 648 C C . ARG A 1 81 ? -28.757 24.930 -9.944 1.00 66.94 81 ARG A C 1
ATOM 650 O O . ARG A 1 81 ? -29.862 24.571 -10.358 1.00 66.94 81 ARG A O 1
ATOM 657 N N . GLU A 1 82 ? -28.420 26.212 -9.837 1.00 60.94 82 GLU A N 1
ATOM 658 C CA . GLU A 1 82 ? -29.322 27.315 -10.197 1.00 60.94 82 GLU A CA 1
ATOM 659 C C . GLU A 1 82 ? -29.748 27.245 -11.670 1.00 60.94 82 GLU A C 1
ATOM 661 O O . GLU A 1 82 ? -30.929 27.390 -11.986 1.00 60.94 82 GLU A O 1
ATOM 666 N N . THR A 1 83 ? -28.830 26.900 -12.576 1.00 57.31 83 THR A N 1
ATOM 667 C CA . THR A 1 83 ? -29.137 26.739 -14.009 1.00 57.31 83 THR A CA 1
ATOM 668 C C . THR A 1 83 ? -29.922 25.458 -14.338 1.00 57.31 83 THR A C 1
ATOM 670 O O . THR A 1 83 ? -30.718 25.450 -15.283 1.00 57.31 83 THR A O 1
ATOM 673 N N . ASN A 1 84 ? -29.773 24.384 -13.550 1.00 49.19 84 ASN A N 1
ATOM 674 C CA . ASN A 1 84 ? -30.468 23.105 -13.760 1.00 49.19 84 ASN A CA 1
ATOM 675 C C . ASN A 1 84 ? -31.864 23.010 -13.117 1.00 49.19 84 ASN A C 1
ATOM 677 O O . ASN A 1 84 ? -32.681 22.195 -13.560 1.00 49.19 84 ASN A O 1
ATOM 681 N N . THR A 1 85 ? -32.199 23.853 -12.134 1.00 45.34 85 THR A N 1
ATOM 682 C CA . THR A 1 85 ? -33.556 23.891 -11.541 1.00 45.34 85 THR A CA 1
ATOM 683 C C . THR A 1 85 ? -34.648 24.326 -12.528 1.00 45.34 85 THR A C 1
ATOM 685 O O . THR A 1 85 ? -35.830 24.106 -12.275 1.00 45.34 85 THR A O 1
ATOM 688 N N . HIS A 1 86 ? -34.292 24.861 -13.701 1.00 43.53 86 HIS A N 1
ATOM 689 C CA . HIS A 1 86 ? -35.245 25.196 -14.767 1.00 43.53 86 HIS A CA 1
ATOM 690 C C . HIS A 1 86 ? -35.584 24.040 -15.728 1.00 43.53 86 HIS A C 1
ATOM 692 O O . HIS A 1 86 ? -36.374 24.237 -16.654 1.00 43.53 86 HIS A O 1
ATOM 698 N N . LYS A 1 87 ? -35.034 22.828 -15.546 1.00 40.41 87 LYS A N 1
ATOM 699 C CA . LYS A 1 87 ? -35.277 21.706 -16.475 1.00 40.41 87 LYS A CA 1
ATOM 700 C C . LYS A 1 87 ? -35.322 20.322 -15.815 1.00 40.41 87 LYS A C 1
ATOM 702 O O . LYS A 1 87 ? -34.491 19.489 -16.159 1.00 40.41 87 LYS A O 1
ATOM 707 N N . ARG A 1 88 ? -36.306 19.987 -14.967 1.00 31.75 88 ARG A N 1
ATOM 708 C CA . ARG A 1 88 ? -36.658 18.562 -14.734 1.00 31.75 88 ARG A CA 1
ATOM 709 C C . ARG A 1 88 ? -38.145 18.311 -14.456 1.00 31.75 88 ARG A C 1
ATOM 711 O O . ARG A 1 88 ? -38.704 18.823 -13.495 1.00 31.75 88 ARG A O 1
ATOM 718 N N . THR A 1 89 ? -38.724 17.415 -15.257 1.00 28.23 89 THR A N 1
ATOM 719 C CA . THR A 1 89 ? -39.915 16.591 -14.963 1.00 28.23 89 THR A CA 1
ATOM 720 C C . THR A 1 89 ? -39.413 15.154 -14.704 1.00 28.23 89 THR A C 1
ATOM 722 O O . THR A 1 89 ? -38.451 14.752 -15.365 1.00 28.23 89 THR A O 1
ATOM 725 N N . PRO A 1 90 ? -39.982 14.366 -13.769 1.00 32.19 90 PRO A N 1
ATOM 726 C CA . PRO A 1 90 ? -39.356 13.122 -13.312 1.00 32.19 90 PRO A CA 1
ATOM 727 C C . PRO A 1 90 ? -39.740 11.911 -14.175 1.00 32.19 90 PRO A C 1
ATOM 729 O O . PRO A 1 90 ? -40.899 11.756 -14.558 1.00 32.19 90 PRO A O 1
ATOM 732 N N . ALA A 1 91 ? -38.781 11.014 -14.425 1.00 27.47 91 ALA A N 1
ATOM 733 C CA . ALA A 1 91 ? -39.021 9.700 -15.019 1.00 27.47 91 ALA A CA 1
ATOM 734 C C . ALA A 1 91 ? -38.526 8.579 -14.091 1.00 27.47 91 ALA A C 1
ATOM 736 O O . ALA A 1 91 ? -37.519 8.703 -13.400 1.00 27.47 91 ALA A O 1
ATOM 737 N N . SER A 1 92 ? -39.318 7.513 -14.076 1.00 25.97 92 SER A N 1
ATOM 738 C CA . SER A 1 92 ? -39.451 6.455 -13.079 1.00 25.97 92 SER A CA 1
ATOM 739 C C . SER A 1 92 ? -38.358 5.380 -13.065 1.00 25.97 92 SER A C 1
ATOM 741 O O . SER A 1 92 ? -37.880 4.959 -14.116 1.00 25.97 92 SER A O 1
ATOM 743 N N . LEU A 1 93 ? -38.138 4.825 -11.869 1.00 35.31 93 LEU A N 1
ATOM 744 C CA . LEU A 1 93 ? -37.552 3.510 -11.574 1.00 35.31 93 LEU A CA 1
ATOM 745 C C . LEU A 1 93 ? -38.039 2.400 -12.528 1.00 35.31 93 LEU A C 1
ATOM 747 O O . LEU A 1 93 ? -39.237 2.115 -12.579 1.00 35.31 93 LEU A O 1
ATOM 751 N N . ARG A 1 94 ? -37.111 1.705 -13.202 1.00 24.30 94 ARG A N 1
ATOM 752 C CA . ARG A 1 94 ? -37.323 0.350 -13.742 1.00 24.30 94 ARG A CA 1
ATOM 753 C C . ARG A 1 94 ? -36.068 -0.523 -13.598 1.00 24.30 94 ARG A C 1
ATOM 755 O O . ARG A 1 94 ? -35.023 -0.215 -14.152 1.00 24.30 94 ARG A O 1
ATOM 762 N N . SER A 1 95 ? -36.260 -1.592 -12.823 1.00 22.55 95 SER A N 1
ATOM 763 C CA . SER A 1 95 ? -35.642 -2.930 -12.816 1.00 22.55 95 SER A CA 1
ATOM 764 C C . SER A 1 95 ? -34.382 -3.211 -13.655 1.00 22.55 95 SER A C 1
ATOM 766 O O . SER A 1 95 ? -34.403 -3.120 -14.882 1.00 22.55 95 SER A O 1
ATOM 768 N N . LEU A 1 96 ? -33.367 -3.742 -12.964 1.00 25.28 96 LEU A N 1
ATOM 769 C CA . LEU A 1 96 ? -32.223 -4.499 -13.490 1.00 25.28 96 LEU A CA 1
ATOM 770 C C . LEU A 1 96 ? -32.669 -5.752 -14.272 1.00 25.28 96 LEU A C 1
ATOM 772 O O . LEU A 1 96 ? -33.522 -6.488 -13.768 1.00 25.28 96 LEU A O 1
ATOM 776 N N . PRO A 1 97 ? -32.063 -6.069 -15.431 1.00 24.42 97 PRO A N 1
ATOM 777 C CA . PRO A 1 97 ? -32.161 -7.392 -16.023 1.00 24.42 97 PRO A CA 1
ATOM 778 C C . PRO A 1 97 ? -30.997 -8.292 -15.587 1.00 24.42 97 PRO A C 1
ATOM 780 O O . PRO A 1 97 ? -29.825 -7.926 -15.642 1.00 24.42 97 PRO A O 1
ATOM 783 N N . THR A 1 98 ? -31.359 -9.505 -15.185 1.00 32.47 98 THR A N 1
ATOM 784 C CA . THR A 1 98 ? -30.508 -10.689 -15.036 1.00 32.47 98 THR A CA 1
ATOM 785 C C . THR A 1 98 ? -30.332 -11.353 -16.407 1.00 32.47 98 THR A C 1
ATOM 787 O O . THR A 1 98 ? -31.338 -11.659 -17.034 1.00 32.47 98 THR A O 1
ATOM 790 N N . CYS A 1 99 ? -29.094 -11.626 -16.837 1.00 26.47 99 CYS A N 1
ATOM 791 C CA . CYS A 1 99 ? -28.712 -12.600 -17.883 1.00 26.47 99 CYS A CA 1
ATOM 792 C C . CYS A 1 99 ? -27.248 -13.005 -17.591 1.00 26.47 99 CYS A C 1
ATOM 794 O O . CYS A 1 99 ? -26.393 -12.131 -17.527 1.00 26.47 99 CYS A O 1
ATOM 796 N N . ALA A 1 100 ? -26.927 -14.223 -17.146 1.00 26.48 100 ALA A N 1
ATOM 797 C CA . ALA A 1 100 ? -26.888 -15.503 -17.869 1.00 26.48 100 ALA A CA 1
ATOM 798 C C . ALA A 1 100 ? -25.716 -15.627 -18.872 1.00 26.48 100 ALA A C 1
ATOM 800 O O . ALA A 1 100 ? -25.724 -15.021 -19.937 1.00 26.48 100 ALA A O 1
ATOM 801 N N . SER A 1 101 ? -24.737 -16.443 -18.457 1.00 37.56 101 SER A N 1
ATOM 802 C CA . SER A 1 101 ? -23.791 -17.291 -19.207 1.00 37.56 101 SER A CA 1
ATOM 803 C C . SER A 1 101 ? -23.639 -17.101 -20.725 1.00 37.56 101 SER A C 1
ATOM 805 O O . SER A 1 101 ? -24.546 -17.418 -21.494 1.00 37.56 101 SER A O 1
ATOM 807 N N . GLY A 1 102 ? -22.410 -16.785 -21.137 1.00 25.61 102 GLY A N 1
ATOM 808 C CA . GLY A 1 102 ? -21.868 -17.052 -22.468 1.00 25.61 102 GLY A CA 1
ATOM 809 C C . GLY A 1 102 ? -20.360 -17.272 -22.357 1.00 25.61 102 GLY A C 1
ATOM 810 O O . GLY A 1 102 ? -19.638 -16.376 -21.929 1.00 25.61 102 GLY A O 1
ATOM 811 N N . GLU A 1 103 ? -19.911 -18.487 -22.662 1.00 34.94 103 GLU A N 1
ATOM 812 C CA . GLU A 1 103 ? -18.503 -18.861 -22.771 1.00 34.94 103 GLU A CA 1
ATOM 813 C C . GLU A 1 103 ? -17.856 -18.106 -23.941 1.00 34.94 103 GLU A C 1
ATOM 815 O O . GLU A 1 103 ? -18.112 -18.414 -25.098 1.00 34.94 103 GLU A O 1
ATOM 820 N N . ASP A 1 104 ? -17.004 -17.137 -23.621 1.00 31.91 104 ASP A N 1
ATOM 821 C CA . ASP A 1 104 ? -15.879 -16.705 -24.450 1.00 31.91 104 ASP A CA 1
ATOM 822 C C . ASP A 1 104 ? -14.737 -16.430 -23.468 1.00 31.91 104 ASP A C 1
ATOM 824 O O . ASP A 1 104 ? -14.645 -15.358 -22.866 1.00 31.91 104 ASP A O 1
ATOM 828 N N . THR A 1 105 ? -13.874 -17.419 -23.227 1.00 37.59 105 THR A N 1
ATOM 829 C CA . THR A 1 105 ? -12.662 -17.229 -22.418 1.00 37.59 105 THR A CA 1
ATOM 830 C C . THR A 1 105 ? -11.621 -16.450 -23.222 1.00 37.59 105 THR A C 1
ATOM 832 O O . THR A 1 105 ? -10.557 -16.965 -23.553 1.00 37.59 105 THR A O 1
ATOM 835 N N . ASN A 1 106 ? -11.923 -15.197 -23.559 1.00 51.97 106 ASN A N 1
ATOM 836 C CA . ASN A 1 106 ? -10.902 -14.224 -23.915 1.00 51.97 106 ASN A CA 1
ATOM 837 C C . ASN A 1 106 ? -10.301 -13.715 -22.607 1.00 51.97 106 ASN A C 1
ATOM 839 O O . ASN A 1 106 ? -10.810 -12.769 -22.007 1.00 51.97 106 ASN A O 1
ATOM 843 N N . THR A 1 107 ? -9.245 -14.385 -22.140 1.00 63.34 107 THR A N 1
ATOM 844 C CA . THR A 1 107 ? -8.498 -13.988 -20.943 1.00 63.34 107 THR A CA 1
ATOM 845 C C . THR A 1 107 ? -8.089 -12.522 -21.075 1.00 63.34 107 THR A C 1
ATOM 847 O O . THR A 1 107 ? -7.330 -12.153 -21.972 1.00 63.34 107 THR A O 1
ATOM 850 N N . MET A 1 108 ? -8.640 -11.676 -20.208 1.00 71.56 108 MET A N 1
ATOM 851 C CA . MET A 1 108 ? -8.302 -10.260 -20.148 1.00 71.56 108 MET A CA 1
ATOM 852 C C . MET A 1 108 ? -6.932 -10.130 -19.479 1.00 71.56 108 MET A C 1
ATOM 854 O O . MET A 1 108 ? -6.766 -10.448 -18.306 1.00 71.56 108 MET A O 1
ATOM 858 N N . LEU A 1 109 ? -5.938 -9.736 -20.267 1.00 81.31 109 LEU A N 1
ATOM 859 C CA . LEU A 1 109 ? -4.583 -9.409 -19.843 1.00 81.31 109 LEU A CA 1
ATOM 860 C C . LEU A 1 109 ? -4.553 -8.002 -19.230 1.00 81.31 109 LEU A C 1
ATOM 862 O O . LEU A 1 109 ? -5.530 -7.254 -19.290 1.00 81.31 109 LEU A O 1
ATOM 866 N N . VAL A 1 110 ? -3.416 -7.623 -18.655 1.00 80.50 110 VAL A N 1
ATOM 867 C CA . VAL A 1 110 ? -3.204 -6.297 -18.063 1.00 80.50 110 VAL A CA 1
ATOM 868 C C . VAL A 1 110 ? -2.078 -5.590 -18.806 1.00 80.50 110 VAL A C 1
ATOM 870 O O . VAL A 1 110 ? -1.077 -6.212 -19.159 1.00 80.50 110 VAL A O 1
ATOM 873 N N . ALA A 1 111 ? -2.253 -4.295 -19.046 1.00 81.69 111 ALA A N 1
ATOM 874 C CA . ALA A 1 111 ? -1.193 -3.395 -19.474 1.00 81.69 111 ALA A CA 1
ATOM 875 C C . ALA A 1 111 ? -1.107 -2.227 -18.487 1.00 81.69 111 ALA A C 1
ATOM 877 O O . ALA A 1 111 ? -2.134 -1.730 -18.022 1.00 81.69 111 ALA A O 1
ATOM 878 N N . TYR A 1 112 ? 0.107 -1.785 -18.165 1.00 83.06 112 TYR A N 1
ATOM 879 C CA . TYR A 1 112 ? 0.316 -0.711 -17.190 1.00 83.06 112 TYR A CA 1
ATOM 880 C C . TYR A 1 112 ? 0.637 0.598 -17.887 1.00 83.06 112 TYR A C 1
ATOM 882 O O . TYR A 1 112 ? 1.444 0.640 -18.814 1.00 83.06 112 TYR A O 1
ATOM 890 N N . CYS A 1 113 ? 0.013 1.674 -17.427 1.00 82.62 113 CYS A N 1
ATOM 891 C CA . CYS A 1 113 ? 0.177 3.006 -17.986 1.00 82.62 113 CYS A CA 1
ATOM 892 C C . CYS A 1 113 ? 0.836 3.937 -16.973 1.00 82.62 113 CYS A C 1
ATOM 894 O O . CYS A 1 113 ? 0.488 3.947 -15.792 1.00 82.62 113 CYS A O 1
ATOM 896 N N . LEU A 1 114 ? 1.787 4.721 -17.464 1.00 80.94 114 LEU A N 1
ATOM 897 C CA . LEU A 1 114 ? 2.681 5.571 -16.693 1.00 80.94 114 LEU A CA 1
ATOM 898 C C . LEU A 1 114 ? 2.680 6.973 -17.317 1.00 80.94 114 LEU A C 1
ATOM 900 O O . LEU A 1 114 ? 2.999 7.098 -18.494 1.00 80.94 114 LEU A O 1
ATOM 904 N N . ASP A 1 115 ? 2.334 8.017 -16.562 1.00 80.00 115 ASP A N 1
ATOM 905 C CA . ASP A 1 115 ? 2.414 9.412 -17.028 1.00 80.00 115 ASP A CA 1
ATOM 906 C C . ASP A 1 115 ? 3.551 10.132 -16.287 1.00 80.00 115 ASP A C 1
ATOM 908 O O . ASP A 1 115 ? 3.471 10.386 -15.088 1.00 80.00 115 ASP A O 1
ATOM 912 N N . LEU A 1 116 ? 4.631 10.441 -17.007 1.00 77.62 116 LEU A N 1
ATOM 913 C CA . LEU A 1 116 ? 5.798 11.176 -16.507 1.00 77.62 116 LEU A CA 1
ATOM 914 C C . LEU A 1 116 ? 5.689 12.688 -16.793 1.00 77.62 116 LEU A C 1
ATOM 916 O O . LEU A 1 116 ? 6.690 13.407 -16.746 1.00 77.62 116 LEU A O 1
ATOM 920 N N . GLY A 1 117 ? 4.502 13.175 -17.167 1.00 77.88 117 GLY A N 1
ATOM 921 C CA . GLY A 1 117 ? 4.219 14.561 -17.541 1.00 77.88 117 GLY A CA 1
ATOM 922 C C . GLY A 1 117 ? 4.687 14.894 -18.957 1.00 77.88 117 GLY A C 1
ATOM 923 O O . GLY A 1 117 ? 3.885 15.253 -19.816 1.00 77.88 117 GLY A O 1
ATOM 924 N N . SER A 1 118 ? 5.985 14.738 -19.222 1.00 81.00 118 SER A N 1
ATOM 925 C CA . SER A 1 118 ? 6.588 14.965 -20.547 1.00 81.00 118 SER A CA 1
ATOM 926 C C . SER A 1 118 ? 6.482 13.760 -21.486 1.00 81.00 118 SER A C 1
ATOM 928 O O . SER A 1 118 ? 6.590 13.917 -22.698 1.00 81.00 118 SER A O 1
ATOM 930 N N . THR A 1 119 ? 6.269 12.563 -20.934 1.00 83.31 119 THR A N 1
ATOM 931 C CA . THR A 1 119 ? 6.203 11.285 -21.658 1.00 83.31 119 THR A CA 1
ATOM 932 C C . THR A 1 119 ? 5.116 10.415 -21.038 1.00 83.31 119 THR A C 1
ATOM 934 O O . THR A 1 119 ? 4.978 10.382 -19.817 1.00 83.31 119 THR A O 1
ATOM 937 N N . VAL A 1 120 ? 4.363 9.690 -21.863 1.00 83.00 120 VAL A N 1
ATOM 938 C CA . VAL A 1 120 ? 3.429 8.650 -21.418 1.00 83.00 120 VAL A CA 1
ATOM 939 C C . VAL A 1 120 ? 3.966 7.300 -21.863 1.00 83.00 120 VAL A C 1
ATOM 941 O O . VAL A 1 120 ? 4.222 7.098 -23.052 1.00 83.00 120 VAL A O 1
ATOM 944 N N . CYS A 1 121 ? 4.109 6.373 -20.923 1.00 84.50 121 CYS A N 1
ATOM 945 C CA . CYS A 1 121 ? 4.564 5.021 -21.193 1.00 84.50 121 CYS A CA 1
ATOM 946 C C . CYS A 1 121 ? 3.421 4.012 -21.040 1.00 84.50 121 CYS A C 1
ATOM 948 O O . CYS A 1 121 ? 2.541 4.154 -20.188 1.00 84.50 121 CYS A O 1
ATOM 950 N N . CYS A 1 122 ? 3.436 2.974 -21.870 1.00 84.50 122 CYS A N 1
ATOM 951 C CA . CYS A 1 122 ? 2.551 1.822 -21.757 1.00 84.50 122 CYS A CA 1
ATOM 952 C C . CYS A 1 122 ? 3.390 0.552 -21.782 1.00 84.50 122 CYS A C 1
ATOM 954 O O . CYS A 1 122 ? 4.152 0.342 -22.722 1.00 84.50 122 CYS A O 1
ATOM 956 N N . GLU A 1 123 ? 3.240 -0.289 -20.768 1.00 82.69 123 GLU A N 1
ATOM 957 C CA . GLU A 1 123 ? 3.861 -1.602 -20.721 1.00 82.69 123 GLU A CA 1
ATOM 958 C C . GLU A 1 123 ? 2.856 -2.673 -21.126 1.00 82.69 123 GLU A C 1
ATOM 960 O O . GLU A 1 123 ? 1.830 -2.856 -20.468 1.00 82.69 123 GLU A O 1
ATOM 965 N N . VAL A 1 124 ? 3.173 -3.389 -22.202 1.00 81.69 124 VAL A N 1
ATOM 966 C CA . VAL A 1 124 ? 2.382 -4.509 -22.713 1.00 81.69 124 VAL A CA 1
ATOM 967 C C . VAL A 1 124 ? 3.300 -5.719 -22.794 1.00 81.69 124 VAL A C 1
ATOM 969 O O . VAL A 1 124 ? 4.266 -5.710 -23.552 1.00 81.69 124 VAL A O 1
ATOM 972 N N . GLU A 1 125 ? 3.015 -6.754 -22.000 1.00 76.38 125 GLU A N 1
ATOM 973 C CA . GLU A 1 125 ? 3.784 -8.014 -21.987 1.00 76.38 125 GLU A CA 1
ATOM 974 C C . GLU A 1 125 ? 5.292 -7.819 -21.747 1.00 76.38 125 GLU A C 1
ATOM 976 O O . GLU A 1 125 ? 6.134 -8.431 -22.404 1.00 76.38 125 GLU A O 1
ATOM 981 N N . GLY A 1 126 ? 5.641 -6.921 -20.822 1.00 70.00 126 GLY A N 1
ATOM 982 C CA . GLY A 1 126 ? 7.030 -6.596 -20.489 1.00 70.00 126 GLY A CA 1
ATOM 983 C C . GLY A 1 126 ? 7.744 -5.708 -21.515 1.00 70.00 126 GLY A C 1
ATOM 984 O O . GLY A 1 126 ? 8.911 -5.369 -21.319 1.00 70.00 126 GLY A O 1
ATOM 985 N N . LEU A 1 127 ? 7.069 -5.298 -22.596 1.00 78.88 127 LEU A N 1
ATOM 986 C CA . LEU A 1 127 ? 7.576 -4.303 -23.537 1.00 78.88 127 LEU A CA 1
ATOM 987 C C . LEU A 1 127 ? 7.064 -2.917 -23.154 1.00 78.88 127 LEU A C 1
ATOM 989 O O . LEU A 1 127 ? 5.858 -2.675 -23.140 1.00 78.88 127 LEU A O 1
ATOM 993 N N . MET A 1 128 ? 7.994 -2.007 -22.870 1.00 83.19 128 MET A N 1
ATOM 994 C CA . MET A 1 128 ? 7.699 -0.605 -22.589 1.00 83.19 128 MET A CA 1
ATOM 995 C C . MET A 1 128 ? 7.662 0.199 -23.890 1.00 83.19 128 MET A C 1
ATOM 997 O O . MET A 1 128 ? 8.633 0.209 -24.649 1.00 83.19 128 MET A O 1
ATOM 1001 N N . PHE A 1 129 ? 6.558 0.898 -24.126 1.00 84.38 129 PHE A N 1
ATOM 1002 C CA . PHE A 1 129 ? 6.382 1.825 -25.240 1.00 84.38 129 PHE A CA 1
ATOM 1003 C C . PHE A 1 129 ? 6.282 3.252 -24.707 1.00 84.38 129 PHE A C 1
ATOM 1005 O O . PHE A 1 129 ? 5.483 3.501 -23.810 1.00 84.38 129 PHE A O 1
ATOM 1012 N N . GLU A 1 130 ? 7.049 4.181 -25.274 1.00 87.31 130 GLU A N 1
ATOM 1013 C CA . GLU A 1 130 ? 7.117 5.583 -24.844 1.00 87.31 130 GLU A CA 1
ATOM 1014 C C . GLU A 1 130 ? 6.550 6.512 -25.926 1.00 87.31 130 GLU A C 1
ATOM 1016 O O . GLU A 1 130 ? 6.834 6.350 -27.118 1.00 87.31 130 GLU A O 1
ATOM 1021 N N . PHE A 1 131 ? 5.743 7.487 -25.511 1.00 87.50 131 PHE A N 1
ATOM 1022 C CA . PHE A 1 131 ? 5.060 8.428 -26.399 1.00 87.50 131 PHE A CA 1
ATOM 1023 C C . PHE A 1 131 ? 5.072 9.838 -25.819 1.00 87.50 131 PHE A C 1
ATOM 1025 O O . PHE A 1 131 ? 4.984 10.018 -24.603 1.00 87.50 131 PHE A O 1
ATOM 1032 N N . GLU A 1 132 ? 5.073 10.852 -26.682 1.00 88.19 132 GLU A N 1
ATOM 1033 C CA . GLU A 1 132 ? 4.751 12.206 -26.223 1.00 88.19 132 GLU A CA 1
ATOM 1034 C C . GLU A 1 132 ? 3.239 12.290 -25.909 1.00 88.19 132 GLU A C 1
ATOM 1036 O O . GLU A 1 132 ? 2.423 11.746 -26.663 1.00 88.19 132 GLU A O 1
ATOM 1041 N N . PRO A 1 133 ? 2.810 12.990 -24.840 1.00 83.94 133 PRO A N 1
ATOM 1042 C CA . PRO A 1 133 ? 1.410 13.020 -24.398 1.00 83.94 133 PRO A CA 1
ATOM 1043 C C . PRO A 1 133 ? 0.399 13.418 -25.484 1.00 83.94 133 PRO A C 1
ATOM 1045 O O . PRO A 1 133 ? -0.730 12.913 -25.504 1.00 83.94 133 PRO A O 1
ATOM 1048 N N . ALA A 1 134 ? 0.806 14.324 -26.379 1.00 87.00 134 ALA A N 1
ATOM 1049 C CA . ALA A 1 134 ? -0.011 14.874 -27.457 1.00 87.00 134 ALA A CA 1
ATOM 1050 C C . ALA A 1 134 ? -0.061 13.988 -28.715 1.00 87.00 134 ALA A C 1
ATOM 1052 O O . ALA A 1 134 ? -0.850 14.267 -29.620 1.00 87.00 134 ALA A O 1
ATOM 1053 N N . GLU A 1 135 ? 0.748 12.926 -28.793 1.00 90.00 135 GLU A N 1
ATOM 1054 C CA . GLU A 1 135 ? 0.772 12.055 -29.966 1.00 90.00 135 GLU A CA 1
ATOM 1055 C C . GLU A 1 135 ? -0.578 11.374 -30.200 1.00 90.00 135 GLU A C 1
ATOM 1057 O O . GLU A 1 135 ? -1.309 11.085 -29.251 1.00 90.00 135 GLU A O 1
ATOM 1062 N N . PRO A 1 136 ? -0.945 11.089 -31.461 1.00 89.19 136 PRO A N 1
ATOM 1063 C CA . PRO A 1 136 ? -2.203 10.427 -31.760 1.00 89.19 136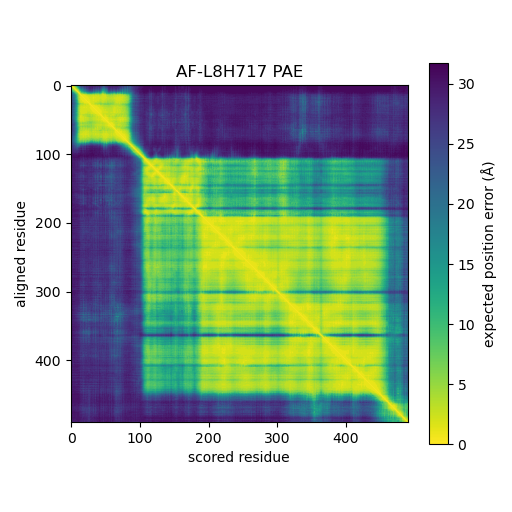 PRO A CA 1
ATOM 1064 C C . PRO A 1 136 ? -2.133 8.930 -31.433 1.00 89.19 136 PRO A C 1
ATOM 1066 O O . PRO A 1 136 ? -1.155 8.255 -31.763 1.00 89.19 136 PRO A O 1
ATOM 1069 N N . LEU A 1 137 ? -3.229 8.379 -30.904 1.00 87.56 137 LEU A N 1
ATOM 1070 C CA . LEU A 1 137 ? -3.433 6.952 -30.622 1.00 87.56 137 LEU A CA 1
ATOM 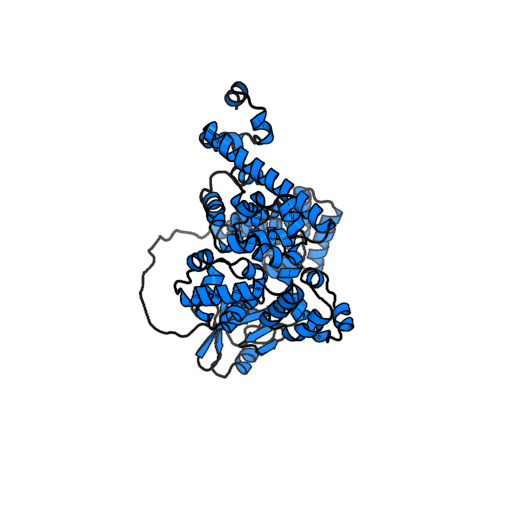1071 C C . LEU A 1 137 ? -3.042 6.052 -31.807 1.00 87.56 137 LEU A C 1
ATOM 1073 O O . LEU A 1 137 ? -2.508 4.965 -31.609 1.00 87.56 137 LEU A O 1
ATOM 1077 N N . SER A 1 138 ? -3.222 6.514 -33.048 1.00 86.62 138 SER A N 1
ATOM 1078 C CA . SER A 1 138 ? -2.766 5.802 -34.254 1.00 86.62 138 SER A CA 1
ATOM 1079 C C . SER A 1 138 ? -1.285 5.388 -34.235 1.00 86.62 138 SER A C 1
ATOM 1081 O O . SER A 1 138 ? -0.909 4.445 -34.932 1.00 86.62 138 SER A O 1
ATOM 1083 N N . LYS A 1 139 ? -0.424 6.089 -33.485 1.00 87.94 139 LYS A N 1
ATOM 1084 C CA . LYS A 1 139 ? 0.990 5.739 -33.326 1.00 87.94 139 LYS A CA 1
ATOM 1085 C C . LYS A 1 139 ? 1.146 4.521 -32.415 1.00 87.94 139 LYS A C 1
ATOM 1087 O O . LYS A 1 139 ? 1.821 3.579 -32.813 1.00 87.94 139 LYS A O 1
ATOM 1092 N N . LEU A 1 140 ? 0.466 4.490 -31.268 1.00 84.69 140 LEU A N 1
ATOM 1093 C CA . LEU A 1 140 ? 0.416 3.323 -30.379 1.00 84.69 140 LEU A CA 1
ATOM 1094 C C . LEU A 1 140 ? -0.176 2.101 -31.094 1.00 84.69 140 LEU A C 1
ATOM 1096 O O . LEU A 1 140 ? 0.437 1.039 -31.103 1.00 84.69 140 LEU A O 1
ATOM 1100 N N . LEU A 1 141 ? -1.323 2.258 -31.765 1.00 85.38 141 LEU A N 1
ATOM 1101 C CA . LEU A 1 141 ? -1.987 1.144 -32.455 1.00 85.38 141 LEU A CA 1
ATOM 1102 C C . LEU A 1 141 ? -1.093 0.520 -33.537 1.00 85.38 141 LEU A C 1
ATOM 1104 O O . LEU A 1 141 ? -1.061 -0.696 -33.674 1.00 85.38 141 LEU A O 1
ATOM 1108 N N . ARG A 1 142 ? -0.284 1.325 -34.241 1.00 86.06 142 ARG A N 1
ATOM 1109 C CA . ARG A 1 142 ? 0.697 0.815 -35.214 1.00 86.06 142 ARG A CA 1
ATOM 1110 C C . ARG A 1 142 ? 1.747 -0.112 -34.596 1.00 86.06 142 ARG A C 1
ATOM 1112 O O . ARG A 1 142 ? 2.159 -1.047 -35.273 1.00 86.06 142 ARG A O 1
ATOM 1119 N N . HIS A 1 143 ? 2.158 0.122 -33.348 1.00 83.69 143 HIS A N 1
ATOM 1120 C CA . HIS A 1 143 ? 3.108 -0.753 -32.648 1.00 83.69 143 HIS A CA 1
ATOM 1121 C C . HIS A 1 143 ? 2.464 -2.079 -32.217 1.00 83.69 143 HIS A C 1
ATOM 1123 O O . HIS A 1 143 ? 3.148 -3.093 -32.142 1.00 83.69 143 HIS A O 1
ATOM 1129 N N . LEU A 1 144 ? 1.151 -2.076 -31.976 1.00 81.25 144 LEU A N 1
ATOM 1130 C CA . LEU A 1 144 ? 0.387 -3.226 -31.477 1.00 81.25 144 LEU A CA 1
ATOM 1131 C C . LEU A 1 144 ? -0.267 -4.071 -32.586 1.00 81.25 144 LEU A C 1
ATOM 1133 O O . LEU A 1 144 ? -0.838 -5.127 -32.307 1.00 81.25 144 LEU A O 1
ATOM 1137 N N . GLY A 1 145 ? -0.200 -3.615 -33.839 1.00 82.25 145 GLY A N 1
ATOM 1138 C CA . GLY A 1 145 ? -0.694 -4.325 -35.021 1.00 82.25 145 GLY A CA 1
ATOM 1139 C C . GLY A 1 145 ? -1.883 -3.650 -35.715 1.00 82.25 145 GLY A C 1
ATOM 1140 O O . GLY A 1 145 ? -2.549 -2.776 -35.167 1.00 82.25 145 GLY A O 1
ATOM 1141 N N . GLN A 1 146 ? -2.159 -4.065 -36.957 1.00 73.94 146 GLN A N 1
ATOM 1142 C CA . GLN A 1 146 ? -3.155 -3.419 -37.830 1.00 73.94 146 GLN A CA 1
ATOM 1143 C C . GLN A 1 146 ? -4.595 -3.477 -37.292 1.00 73.94 146 GLN A C 1
ATOM 1145 O O . GLN A 1 146 ? -5.380 -2.574 -37.572 1.00 73.94 146 GLN A O 1
ATOM 1150 N N . ASP A 1 147 ? -4.914 -4.482 -36.475 1.00 81.69 147 ASP A N 1
ATOM 1151 C CA . ASP A 1 147 ? -6.242 -4.664 -35.877 1.00 81.69 147 ASP A CA 1
ATOM 1152 C C . ASP A 1 147 ? -6.360 -4.095 -34.462 1.00 81.69 147 ASP A C 1
ATOM 1154 O O . ASP A 1 147 ? -7.375 -4.312 -33.792 1.00 81.69 147 ASP A O 1
ATOM 1158 N N . ALA A 1 148 ? -5.338 -3.376 -33.984 1.00 82.81 148 ALA A N 1
ATOM 1159 C CA . ALA A 1 148 ? -5.352 -2.861 -32.632 1.00 82.81 148 ALA A CA 1
ATOM 1160 C C . ALA A 1 148 ? -6.437 -1.783 -32.451 1.00 82.81 148 ALA A C 1
ATOM 1162 O O . ALA A 1 148 ? -6.611 -0.887 -33.281 1.00 82.81 148 ALA A O 1
ATOM 1163 N N . ARG A 1 149 ? -7.175 -1.848 -31.341 1.00 87.94 149 ARG A N 1
ATOM 1164 C CA . ARG A 1 149 ? -8.259 -0.912 -30.994 1.00 87.94 149 ARG A CA 1
ATOM 1165 C C . ARG A 1 149 ? -8.156 -0.518 -29.533 1.00 87.94 149 ARG A C 1
ATOM 1167 O O . ARG A 1 149 ? -7.690 -1.298 -28.719 1.00 87.94 149 ARG A O 1
ATOM 1174 N N . CYS A 1 150 ? -8.641 0.665 -29.182 1.00 85.62 150 CYS A N 1
ATOM 1175 C CA . CYS A 1 150 ? -8.769 1.080 -27.788 1.00 85.62 150 CYS A CA 1
ATOM 1176 C C . CYS A 1 150 ? -10.212 1.506 -27.513 1.00 85.62 150 CYS A C 1
ATOM 1178 O O . CYS A 1 150 ? -10.827 2.184 -28.341 1.00 85.62 150 CYS A O 1
ATOM 1180 N N . PHE A 1 151 ? -10.749 1.092 -26.373 1.00 84.44 151 PHE A N 1
ATOM 1181 C CA . PHE A 1 151 ? -12.122 1.325 -25.951 1.00 84.44 151 PHE A CA 1
ATOM 1182 C C . PHE A 1 151 ? -12.163 2.170 -24.680 1.00 84.44 151 PHE A C 1
ATOM 1184 O O . PHE A 1 151 ? -11.249 2.124 -23.861 1.00 84.44 151 PHE A O 1
ATOM 1191 N N . ALA A 1 152 ? -13.225 2.959 -24.532 1.00 76.56 152 ALA A N 1
ATOM 1192 C CA . ALA A 1 152 ? -13.397 3.891 -23.422 1.00 76.56 152 ALA A CA 1
ATOM 1193 C C . ALA A 1 152 ? -13.682 3.211 -22.072 1.00 76.56 152 ALA A C 1
ATOM 1195 O O . ALA A 1 152 ? -13.497 3.854 -21.045 1.00 76.56 152 ALA A O 1
ATOM 1196 N N . ASP A 1 153 ? -14.119 1.952 -22.084 1.00 75.94 153 ASP A N 1
ATOM 1197 C CA . ASP A 1 153 ? -14.503 1.186 -20.900 1.00 75.94 153 ASP A CA 1
ATOM 1198 C C . ASP A 1 153 ? -14.351 -0.325 -21.131 1.00 75.94 153 ASP A C 1
ATOM 1200 O O . ASP A 1 153 ? -14.164 -0.795 -22.261 1.00 75.94 153 ASP A O 1
ATOM 1204 N N . GLU A 1 154 ? -14.458 -1.079 -20.037 1.00 72.19 154 GLU A N 1
ATOM 1205 C CA . GLU A 1 154 ? -14.385 -2.542 -19.999 1.00 72.19 154 GLU A CA 1
ATOM 1206 C C . GLU A 1 154 ? -15.483 -3.236 -20.805 1.00 72.19 154 GLU A C 1
ATOM 1208 O O . GLU A 1 154 ? -15.237 -4.273 -21.424 1.00 72.19 154 GLU A O 1
ATOM 1213 N N . GLN A 1 155 ? -16.673 -2.634 -20.866 1.00 74.69 155 GLN A N 1
ATOM 1214 C CA . GLN A 1 155 ? -17.795 -3.135 -21.665 1.00 74.69 155 GLN A CA 1
ATOM 1215 C C . GLN A 1 155 ? -17.594 -2.902 -23.166 1.00 74.69 155 GLN A C 1
ATOM 1217 O O . GLN A 1 155 ? -18.415 -3.327 -23.980 1.00 74.69 155 GLN A O 1
ATOM 1222 N N . ARG A 1 156 ? -16.490 -2.247 -23.546 1.00 77.69 156 ARG A N 1
ATOM 1223 C CA . ARG A 1 156 ? -16.135 -1.894 -24.920 1.00 77.69 156 ARG A CA 1
ATOM 1224 C C . ARG A 1 156 ? -17.241 -1.095 -25.602 1.00 77.69 156 ARG A C 1
ATOM 1226 O O . ARG A 1 156 ? -17.408 -1.185 -26.818 1.00 77.69 156 ARG A O 1
ATOM 1233 N N . SER A 1 157 ? -17.971 -0.287 -24.831 1.00 70.19 157 SER A N 1
ATOM 1234 C CA . SER A 1 157 ? -19.171 0.408 -25.305 1.00 70.19 157 SER A CA 1
ATOM 1235 C C . SER A 1 157 ? -18.854 1.411 -26.420 1.00 70.19 157 SER A C 1
ATOM 1237 O O . SER A 1 157 ? -19.656 1.638 -27.328 1.00 70.19 157 SER A O 1
ATOM 1239 N N . ARG A 1 158 ? -17.646 1.992 -26.382 1.00 83.00 158 ARG A N 1
ATOM 1240 C CA . ARG A 1 158 ? -17.204 3.026 -27.318 1.00 83.00 158 ARG A CA 1
ATOM 1241 C C . ARG A 1 158 ? -15.742 2.861 -27.707 1.00 83.00 158 ARG A C 1
ATOM 1243 O O . ARG A 1 158 ? -14.847 3.005 -26.877 1.00 83.00 158 ARG A O 1
ATOM 1250 N N . GLN A 1 159 ? -15.491 2.655 -28.999 1.00 88.25 159 GLN A N 1
ATOM 1251 C CA . GLN A 1 159 ? -14.143 2.702 -29.563 1.00 88.25 159 GLN A CA 1
ATOM 1252 C C . GLN A 1 159 ? -13.640 4.154 -29.645 1.00 88.25 159 GLN A C 1
ATOM 1254 O O . GLN A 1 159 ? -14.359 5.059 -30.081 1.00 88.25 159 GLN A O 1
ATOM 1259 N N . LEU A 1 160 ? -12.393 4.376 -29.235 1.00 81.44 160 LEU A N 1
ATOM 1260 C CA . LEU A 1 160 ? -11.725 5.669 -29.335 1.00 81.44 160 LEU A CA 1
ATOM 1261 C C . LEU A 1 160 ? -11.259 5.942 -30.766 1.00 81.44 160 LEU A C 1
ATOM 1263 O O . LEU A 1 160 ? -10.853 5.041 -31.500 1.00 81.44 160 LEU A O 1
ATOM 1267 N N . GLN A 1 161 ? -11.291 7.216 -31.153 1.00 85.19 161 GLN A N 1
ATOM 1268 C CA . GLN A 1 161 ? -10.841 7.649 -32.474 1.00 85.19 161 GLN A CA 1
ATOM 1269 C C . GLN A 1 161 ? -9.305 7.610 -32.558 1.00 85.19 161 GLN A C 1
ATOM 1271 O O . GLN A 1 161 ? -8.656 7.991 -31.580 1.00 85.19 161 GLN A O 1
ATOM 1276 N N . PRO A 1 162 ? -8.697 7.248 -33.706 1.00 86.12 162 PRO A N 1
ATOM 1277 C CA . PRO A 1 162 ? -7.236 7.216 -33.866 1.00 86.12 162 PRO A CA 1
ATOM 1278 C C . PRO A 1 162 ? -6.525 8.562 -33.640 1.00 86.12 162 PRO A C 1
ATOM 1280 O O . PRO A 1 162 ? -5.315 8.580 -33.417 1.00 86.12 162 PRO A O 1
ATOM 1283 N N . SER A 1 163 ? -7.263 9.675 -33.705 1.00 85.75 163 SER A N 1
ATOM 1284 C CA . SER A 1 163 ? -6.794 11.036 -33.413 1.00 85.75 163 SER A CA 1
ATOM 1285 C C . SER A 1 163 ? -6.811 11.402 -31.926 1.00 85.75 163 SER A C 1
ATOM 1287 O O . SER A 1 163 ? -6.308 12.459 -31.561 1.00 85.75 163 SER A O 1
ATOM 1289 N N . THR A 1 164 ? -7.389 10.561 -31.062 1.00 85.88 164 THR A N 1
ATOM 1290 C CA . THR A 1 164 ? -7.357 10.763 -29.605 1.00 85.88 164 THR A CA 1
ATOM 1291 C C . THR A 1 164 ? -5.903 10.813 -29.144 1.00 85.88 164 THR A C 1
ATOM 1293 O O . THR A 1 164 ? -5.116 9.972 -29.574 1.00 85.88 164 THR A O 1
ATOM 1296 N N . SER A 1 165 ? -5.545 11.763 -28.277 1.00 88.31 165 SER A N 1
ATOM 1297 C CA . SER A 1 165 ? -4.187 11.828 -27.729 1.00 88.31 165 SER A CA 1
ATOM 1298 C C . SER A 1 165 ? -3.847 10.552 -26.958 1.00 88.31 165 SER A C 1
ATOM 1300 O O . SER A 1 165 ? -4.718 9.964 -26.310 1.00 88.31 165 SER A O 1
ATOM 1302 N N . VAL A 1 166 ? -2.588 10.119 -27.009 1.00 85.88 166 VAL A N 1
ATOM 1303 C CA . VAL A 1 166 ? -2.109 8.917 -26.319 1.00 85.88 166 VAL A CA 1
ATOM 1304 C C . VAL A 1 166 ? -2.297 9.056 -24.811 1.00 85.88 166 VAL A C 1
ATOM 1306 O O . VAL A 1 166 ? -2.810 8.120 -24.205 1.00 85.88 166 VAL A O 1
ATOM 1309 N N . LYS A 1 167 ? -2.033 10.235 -24.222 1.00 84.94 167 LYS A N 1
ATOM 1310 C CA . LYS A 1 167 ? -2.315 10.499 -22.796 1.00 84.94 167 LYS A CA 1
ATOM 1311 C C . LYS A 1 167 ? -3.761 10.193 -22.431 1.00 84.94 167 LYS A C 1
ATOM 1313 O O . LYS A 1 167 ? -4.040 9.513 -21.448 1.00 84.94 167 LYS A O 1
ATOM 1318 N N . ARG A 1 168 ? -4.702 10.661 -23.257 1.00 82.50 168 ARG A N 1
ATOM 1319 C CA . ARG A 1 168 ? -6.111 10.358 -23.036 1.00 82.50 168 ARG A CA 1
ATOM 1320 C C . ARG A 1 168 ? -6.368 8.886 -23.294 1.00 82.50 168 ARG A C 1
ATOM 1322 O O . ARG A 1 168 ? -7.090 8.299 -22.516 1.00 82.50 168 ARG A O 1
ATOM 1329 N N . ALA A 1 169 ? -5.875 8.292 -24.375 1.00 81.31 169 ALA A N 1
ATOM 1330 C CA . ALA A 1 169 ? -6.163 6.903 -24.734 1.00 81.31 169 ALA A CA 1
ATOM 1331 C C . ALA A 1 169 ? -5.662 5.889 -23.696 1.00 81.31 169 ALA A C 1
ATOM 1333 O O . ALA A 1 169 ? -6.362 4.914 -23.443 1.00 81.31 169 ALA A O 1
ATOM 1334 N N . LEU A 1 170 ? -4.514 6.164 -23.076 1.00 82.12 170 LEU A N 1
ATOM 1335 C CA . LEU A 1 170 ? -3.869 5.324 -22.071 1.00 82.12 170 LEU A CA 1
ATOM 1336 C C . LEU A 1 170 ? -4.349 5.576 -20.632 1.00 82.12 170 LEU A C 1
ATOM 1338 O O . LEU A 1 170 ? -3.718 5.121 -19.683 1.00 82.12 170 LEU A O 1
ATOM 1342 N N . SER A 1 171 ? -5.453 6.302 -20.437 1.00 78.12 171 SER A N 1
ATOM 1343 C CA . SER A 1 171 ? -6.015 6.460 -19.093 1.00 78.12 171 SER A CA 1
ATOM 1344 C C . SER A 1 171 ? -6.458 5.099 -18.525 1.00 78.12 171 SER A C 1
ATOM 1346 O O . SER A 1 171 ? -7.069 4.322 -19.269 1.00 78.12 171 SER A O 1
ATOM 1348 N N . PRO A 1 172 ? -6.212 4.824 -17.231 1.00 78.25 172 PRO A N 1
ATOM 1349 C CA . PRO A 1 172 ? -6.668 3.599 -16.580 1.00 78.25 172 PRO A CA 1
ATOM 1350 C C . PRO A 1 172 ? -8.177 3.335 -16.715 1.00 78.25 172 PRO A C 1
ATOM 1352 O O . PRO A 1 172 ? -8.965 4.263 -16.900 1.00 78.25 172 PRO A O 1
ATOM 1355 N N . GLY A 1 173 ? -8.575 2.061 -16.624 1.00 72.19 173 GLY A N 1
ATOM 1356 C CA . GLY A 1 173 ? -9.967 1.601 -16.766 1.00 72.19 173 GLY A CA 1
ATOM 1357 C C . GLY A 1 173 ? -10.426 1.395 -18.216 1.00 72.19 173 GLY A C 1
ATOM 1358 O O . GLY A 1 173 ? -11.586 1.081 -18.481 1.00 72.19 173 GLY A O 1
ATOM 1359 N N . ARG A 1 174 ? -9.519 1.573 -19.179 1.00 82.62 174 ARG A N 1
ATOM 1360 C CA . ARG A 1 174 ? -9.780 1.387 -20.612 1.00 82.62 174 ARG A CA 1
ATOM 1361 C C . ARG A 1 174 ? -9.301 0.036 -21.096 1.00 82.62 174 ARG A C 1
ATOM 1363 O O . ARG A 1 174 ? -8.439 -0.581 -20.481 1.00 82.62 174 ARG A O 1
ATOM 1370 N N . VAL A 1 175 ? -9.822 -0.400 -22.240 1.00 85.19 175 VAL A N 1
ATOM 1371 C CA . VAL A 1 175 ? -9.424 -1.677 -22.843 1.00 85.19 175 VAL A CA 1
ATOM 1372 C C . VAL A 1 175 ? -8.683 -1.441 -24.143 1.00 85.19 175 VAL A C 1
ATOM 1374 O O . VAL A 1 175 ? -9.219 -0.865 -25.090 1.00 85.19 175 VAL A O 1
ATOM 1377 N N . LEU A 1 176 ? -7.454 -1.931 -24.203 1.00 86.12 176 LEU A N 1
ATOM 1378 C CA . LEU A 1 176 ? -6.659 -2.018 -25.414 1.00 86.12 176 LEU A CA 1
ATOM 1379 C C . LEU A 1 176 ? -6.803 -3.426 -25.992 1.00 86.12 176 LEU A C 1
ATOM 1381 O O . LEU A 1 176 ? -6.702 -4.418 -25.287 1.00 86.12 176 LEU A O 1
ATOM 1385 N N . VAL A 1 177 ? -7.060 -3.533 -27.282 1.00 86.31 177 VAL A N 1
ATOM 1386 C CA . VAL A 1 177 ? -7.148 -4.803 -27.998 1.00 86.31 177 VAL A CA 1
ATOM 1387 C C . VAL A 1 177 ? -6.009 -4.814 -28.992 1.00 86.31 177 VAL A C 1
ATOM 1389 O O . VAL A 1 177 ? -5.954 -3.914 -29.821 1.00 86.31 177 VAL A O 1
ATOM 1392 N N . ALA A 1 178 ? -5.102 -5.781 -28.896 1.00 83.12 178 ALA A N 1
ATOM 1393 C CA . ALA A 1 178 ? -3.994 -5.959 -29.831 1.00 83.12 178 ALA A CA 1
ATOM 1394 C C . ALA A 1 178 ? -4.189 -7.229 -30.665 1.00 83.12 178 ALA A C 1
ATOM 1396 O O . ALA A 1 178 ? -4.943 -8.134 -30.292 1.00 83.12 178 ALA A O 1
ATOM 1397 N N . ALA A 1 179 ? -3.509 -7.309 -31.806 1.00 70.94 179 ALA A N 1
ATOM 1398 C CA . ALA A 1 179 ? -3.522 -8.517 -32.621 1.00 70.94 179 ALA A CA 1
ATOM 1399 C C . ALA A 1 179 ? -2.662 -9.619 -31.959 1.00 70.94 179 ALA A C 1
ATOM 1401 O O . ALA A 1 179 ? -1.582 -9.304 -31.462 1.00 70.94 179 ALA A O 1
ATOM 1402 N N . PRO A 1 180 ? -3.080 -10.901 -31.958 1.00 65.44 180 PRO A N 1
ATOM 1403 C CA . PRO A 1 180 ? -4.326 -11.463 -32.479 1.00 65.44 180 PRO A CA 1
ATOM 1404 C C . PRO A 1 180 ? -5.381 -11.618 -31.360 1.00 65.44 180 PRO A C 1
ATOM 1406 O O . PRO A 1 180 ? -5.443 -12.648 -30.697 1.00 65.44 180 PRO A O 1
ATOM 1409 N N . HIS A 1 181 ? -6.221 -10.598 -31.155 1.00 71.56 181 HIS A N 1
ATOM 1410 C CA . HIS A 1 181 ? -7.338 -10.580 -30.188 1.00 71.56 181 HIS A CA 1
ATOM 1411 C C . HIS A 1 181 ? -6.957 -10.673 -28.703 1.00 71.56 181 HIS A C 1
ATOM 1413 O O . HIS A 1 181 ? -7.750 -11.118 -27.876 1.00 71.56 181 HIS A O 1
ATOM 1419 N N . ARG A 1 182 ? -5.767 -10.195 -28.336 1.00 82.81 182 ARG A N 1
ATOM 1420 C CA . ARG A 1 182 ? -5.412 -10.028 -26.924 1.00 82.81 182 ARG A CA 1
ATOM 1421 C C . ARG A 1 182 ? -6.069 -8.773 -26.376 1.00 82.81 182 ARG A C 1
ATOM 1423 O O . ARG A 1 182 ? -5.986 -7.709 -26.986 1.00 82.81 182 ARG A O 1
ATOM 1430 N N . HIS A 1 183 ? -6.735 -8.904 -25.238 1.00 85.19 183 HIS A N 1
ATOM 1431 C CA . HIS A 1 183 ? -7.434 -7.812 -24.574 1.00 85.19 183 HIS A CA 1
ATOM 1432 C C . HIS A 1 183 ? -6.655 -7.408 -23.332 1.00 85.19 183 HIS A C 1
ATOM 1434 O O . HIS A 1 183 ? -6.443 -8.254 -22.478 1.00 85.19 183 HIS A O 1
ATOM 1440 N N . TYR A 1 184 ? -6.262 -6.146 -23.224 1.00 83.25 184 TYR A N 1
ATOM 1441 C CA . TYR A 1 184 ? -5.531 -5.592 -22.092 1.00 83.25 184 TYR A CA 1
ATOM 1442 C C . TYR A 1 184 ? -6.392 -4.562 -21.369 1.00 83.25 184 TYR A C 1
ATOM 1444 O O . TYR A 1 184 ? -6.810 -3.573 -21.975 1.00 83.25 184 TYR A O 1
ATOM 1452 N N . LEU A 1 185 ? -6.631 -4.774 -20.078 1.00 82.31 185 LEU A N 1
ATOM 1453 C CA . LEU A 1 185 ? -7.107 -3.733 -19.176 1.00 82.31 185 LEU A CA 1
ATOM 1454 C C . LEU A 1 185 ? -5.954 -2.780 -18.871 1.00 82.31 185 LEU A C 1
ATOM 1456 O O . LEU A 1 185 ? -4.898 -3.222 -18.416 1.00 82.31 185 LEU A O 1
ATOM 1460 N N . LEU A 1 186 ? -6.156 -1.487 -19.107 1.00 79.88 186 LEU A N 1
ATOM 1461 C CA . LEU A 1 186 ? -5.191 -0.463 -18.739 1.00 79.88 186 LEU A CA 1
ATOM 1462 C C . LEU A 1 186 ? -5.302 -0.174 -17.244 1.00 79.88 186 LEU A C 1
ATOM 1464 O O . LEU A 1 186 ? -6.336 0.306 -16.774 1.00 79.88 186 LEU A O 1
ATOM 1468 N N . LYS A 1 187 ? -4.227 -0.440 -16.507 1.00 79.19 187 LYS A N 1
ATOM 1469 C CA . LYS A 1 187 ? -4.103 -0.153 -15.076 1.00 79.19 187 LYS A CA 1
ATOM 1470 C C . LYS A 1 187 ? -3.065 0.940 -14.829 1.00 79.19 187 LYS A C 1
ATOM 1472 O O . LYS A 1 187 ? -2.127 1.076 -15.621 1.00 79.19 187 LYS A O 1
ATOM 1477 N N . PRO A 1 188 ? -3.198 1.726 -13.748 1.00 74.44 188 PRO A N 1
ATOM 1478 C CA . PRO A 1 188 ? -2.133 2.639 -13.370 1.00 74.44 188 PRO A CA 1
ATOM 1479 C C . PRO A 1 188 ? -0.878 1.837 -13.021 1.00 74.44 188 PRO A C 1
ATOM 1481 O O . PRO A 1 188 ? -0.950 0.762 -12.420 1.00 74.44 188 PRO A O 1
ATOM 1484 N N . TYR A 1 189 ? 0.283 2.360 -13.395 1.00 75.62 189 TYR A N 1
ATOM 1485 C CA . TYR A 1 189 ? 1.549 1.825 -12.922 1.00 75.62 189 TYR A CA 1
ATOM 1486 C C . TYR A 1 189 ? 1.673 2.080 -11.416 1.00 75.62 189 TYR A C 1
ATOM 1488 O O . TYR A 1 189 ? 1.703 3.233 -10.987 1.00 75.62 189 TYR A O 1
ATOM 1496 N N . GLY A 1 190 ? 1.742 1.023 -10.608 1.00 72.69 190 GLY A N 1
ATOM 1497 C CA . GLY A 1 190 ? 1.735 1.158 -9.152 1.00 72.69 190 GLY A CA 1
ATOM 1498 C C . GLY A 1 190 ? 1.895 -0.168 -8.416 1.00 72.69 190 GLY A C 1
ATOM 1499 O O . GLY A 1 190 ? 2.402 -1.142 -8.976 1.00 72.69 190 GLY A O 1
ATOM 1500 N N . SER A 1 191 ? 1.445 -0.196 -7.162 1.00 72.06 191 SER A N 1
ATOM 1501 C CA . SER A 1 191 ? 1.613 -1.320 -6.231 1.00 72.06 191 SER A CA 1
ATOM 1502 C C . SER A 1 191 ? 1.084 -2.653 -6.780 1.00 72.06 191 SER A C 1
ATOM 1504 O O . SER A 1 191 ? 1.753 -3.681 -6.646 1.00 72.06 191 SER A O 1
ATOM 1506 N N . GLY A 1 192 ? -0.054 -2.619 -7.485 1.00 84.94 192 GLY A N 1
ATOM 1507 C CA . GLY A 1 192 ? -0.720 -3.816 -8.010 1.00 84.94 192 GLY A CA 1
ATOM 1508 C C . GLY A 1 192 ? 0.089 -4.560 -9.072 1.00 84.94 192 GLY A C 1
ATOM 1509 O O . GLY A 1 192 ? -0.008 -5.782 -9.168 1.00 84.94 192 GLY A O 1
ATOM 1510 N N . LYS A 1 193 ? 0.964 -3.860 -9.814 1.00 88.19 193 LYS A N 1
ATOM 1511 C CA . LYS A 1 193 ? 1.811 -4.483 -10.843 1.00 88.19 193 LYS A CA 1
ATOM 1512 C C . LYS A 1 193 ? 2.680 -5.593 -10.263 1.00 88.19 193 LYS A C 1
ATOM 1514 O O . LYS A 1 193 ? 2.759 -6.681 -10.824 1.00 88.19 193 LYS A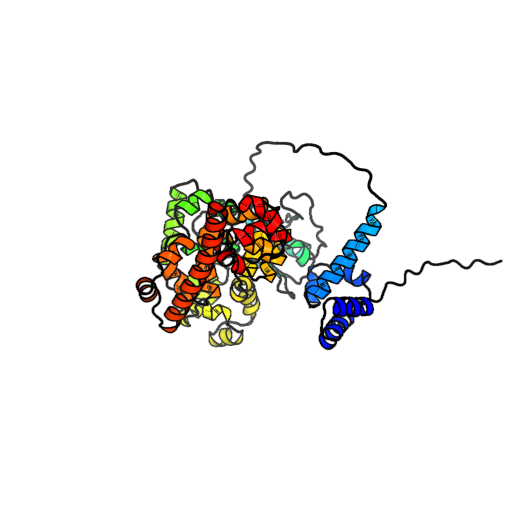 O 1
ATOM 1519 N N . ALA A 1 194 ? 3.338 -5.321 -9.139 1.00 92.38 194 ALA A N 1
ATOM 1520 C CA . ALA A 1 194 ? 4.263 -6.284 -8.561 1.00 92.38 194 ALA A CA 1
ATOM 1521 C C . ALA A 1 194 ? 3.540 -7.529 -8.016 1.00 92.38 194 ALA A C 1
ATOM 1523 O O . ALA A 1 194 ? 4.101 -8.622 -8.058 1.00 92.38 194 ALA A O 1
ATOM 1524 N N . VAL A 1 195 ? 2.293 -7.388 -7.549 1.00 94.94 195 VAL A N 1
ATOM 1525 C CA . VAL A 1 195 ? 1.448 -8.528 -7.154 1.00 94.94 195 VAL A CA 1
ATOM 1526 C C . VAL A 1 195 ? 1.035 -9.346 -8.375 1.00 94.94 195 VAL A C 1
ATOM 1528 O O . VAL A 1 195 ? 1.160 -10.569 -8.357 1.00 94.94 195 VAL A O 1
ATOM 1531 N N . ASP A 1 196 ? 0.601 -8.681 -9.446 1.00 93.00 196 ASP A N 1
ATOM 1532 C CA . ASP A 1 196 ? 0.187 -9.329 -10.691 1.00 93.00 196 ASP A CA 1
ATOM 1533 C C . ASP A 1 196 ? 1.340 -10.135 -11.321 1.00 93.00 196 ASP A C 1
ATOM 1535 O O . ASP A 1 196 ? 1.157 -11.301 -11.674 1.00 93.00 196 ASP A O 1
ATOM 1539 N N . GLU A 1 197 ? 2.545 -9.560 -11.394 1.00 91.88 197 GLU A N 1
ATOM 1540 C CA . GLU A 1 197 ? 3.752 -10.243 -11.886 1.00 91.88 197 GLU A CA 1
ATOM 1541 C C . GLU A 1 197 ? 4.211 -11.375 -10.953 1.00 91.88 197 GLU A C 1
ATOM 1543 O O . GLU A 1 197 ? 4.661 -12.435 -11.403 1.00 91.88 197 GLU A O 1
ATOM 1548 N N . TRP A 1 198 ? 4.057 -11.202 -9.638 1.00 95.62 198 TRP A N 1
ATOM 1549 C CA . TRP A 1 198 ? 4.328 -12.268 -8.681 1.00 95.62 198 TRP A CA 1
ATOM 1550 C C . TRP A 1 198 ? 3.370 -13.450 -8.867 1.00 95.62 198 TRP A C 1
ATOM 1552 O O . TRP A 1 198 ? 3.836 -14.587 -8.940 1.00 95.62 198 TRP A O 1
ATOM 1562 N N . LEU A 1 199 ? 2.064 -13.212 -9.022 1.00 95.81 199 LEU A N 1
ATOM 1563 C CA . LEU A 1 199 ? 1.080 -14.261 -9.314 1.00 95.81 199 LEU A CA 1
ATOM 1564 C C . LEU A 1 199 ? 1.376 -14.954 -10.652 1.00 95.81 199 LEU A C 1
ATOM 1566 O O . LEU A 1 199 ? 1.330 -16.185 -10.723 1.00 95.81 199 LEU A O 1
ATOM 1570 N N . ALA A 1 200 ? 1.767 -14.192 -11.675 1.00 92.69 200 ALA A N 1
ATOM 1571 C CA . ALA A 1 200 ? 2.186 -14.725 -12.971 1.00 92.69 200 ALA A CA 1
ATOM 1572 C C . ALA A 1 200 ? 3.371 -15.682 -12.854 1.00 92.69 200 ALA A C 1
ATOM 1574 O O . ALA A 1 200 ? 3.358 -16.781 -13.409 1.00 92.69 200 ALA A O 1
ATOM 1575 N N . SER A 1 201 ? 4.374 -15.315 -12.050 1.00 94.81 201 SER A N 1
ATOM 1576 C CA . SER A 1 201 ? 5.554 -16.154 -11.807 1.00 94.81 201 SER A CA 1
ATOM 1577 C C . SER A 1 201 ? 5.221 -17.503 -11.151 1.00 94.81 201 SER A C 1
ATOM 1579 O O . SER A 1 201 ? 6.005 -18.451 -11.235 1.00 94.81 201 SER A O 1
ATOM 1581 N N . LEU A 1 202 ? 4.053 -17.602 -10.508 1.00 95.50 202 LEU A N 1
ATOM 1582 C CA . LEU A 1 202 ? 3.532 -18.821 -9.895 1.00 95.50 202 LEU A CA 1
ATOM 1583 C C . LEU A 1 202 ? 2.581 -19.599 -10.821 1.00 95.50 202 LEU A C 1
ATOM 1585 O O . LEU A 1 202 ? 2.136 -20.681 -10.435 1.00 95.50 202 LEU A O 1
ATOM 1589 N N . GLY A 1 203 ? 2.261 -19.072 -12.009 1.00 93.69 203 GLY A N 1
ATOM 1590 C CA . GLY A 1 203 ? 1.228 -19.610 -12.897 1.00 93.69 203 GLY A CA 1
ATOM 1591 C C . GLY A 1 203 ? -0.193 -19.414 -12.356 1.00 93.69 203 GLY A C 1
ATOM 1592 O O . GLY A 1 203 ? -1.048 -20.270 -12.569 1.00 93.69 203 GLY A O 1
ATOM 1593 N N . MET A 1 204 ? -0.424 -18.332 -11.604 1.00 93.94 204 MET A N 1
ATOM 1594 C CA . MET A 1 204 ? -1.655 -18.055 -10.848 1.00 93.94 204 MET A CA 1
ATOM 1595 C C . MET A 1 204 ? -2.370 -16.783 -11.329 1.00 93.94 204 MET A C 1
ATOM 1597 O O . MET A 1 204 ? -3.024 -16.088 -10.552 1.00 93.94 204 MET A O 1
ATOM 1601 N N . ASP A 1 205 ? -2.250 -16.464 -12.618 1.00 87.69 205 ASP A N 1
ATOM 1602 C CA . ASP A 1 205 ? -2.804 -15.246 -13.224 1.00 87.69 205 ASP A CA 1
ATOM 1603 C C . ASP A 1 205 ? -4.322 -15.104 -13.063 1.00 87.69 205 ASP A C 1
ATOM 1605 O O . ASP A 1 205 ? -4.844 -13.993 -12.975 1.00 87.69 205 ASP A O 1
ATOM 1609 N N . HIS A 1 206 ? -5.047 -16.221 -12.975 1.00 88.94 206 HIS A N 1
ATOM 1610 C CA . HIS A 1 206 ? -6.497 -16.232 -12.772 1.00 88.94 206 HIS A CA 1
ATOM 1611 C C . HIS A 1 206 ? -6.932 -15.681 -11.407 1.00 88.94 206 HIS A C 1
ATOM 1613 O O . HIS A 1 206 ? -8.099 -15.327 -11.252 1.00 88.94 206 HIS A O 1
ATOM 1619 N N . HIS A 1 207 ? -6.017 -15.555 -10.439 1.00 93.25 207 HIS A N 1
ATOM 1620 C CA . HIS A 1 207 ? -6.304 -14.990 -9.114 1.00 93.25 207 HIS A CA 1
ATOM 1621 C C . HIS A 1 207 ? -6.091 -13.473 -9.018 1.00 93.25 207 HIS A C 1
ATOM 1623 O O . HIS A 1 207 ? -6.480 -12.884 -8.012 1.00 93.25 207 HIS A O 1
ATOM 1629 N N . ARG A 1 208 ? -5.542 -12.810 -10.049 1.00 90.69 208 ARG A N 1
ATOM 1630 C CA . ARG A 1 208 ? -5.254 -11.358 -10.030 1.00 90.69 208 ARG A CA 1
ATOM 1631 C C . ARG A 1 208 ? -6.477 -10.516 -9.645 1.00 90.69 208 ARG A C 1
ATOM 1633 O O . ARG A 1 208 ? -6.424 -9.712 -8.720 1.00 90.69 208 ARG A O 1
ATOM 1640 N N . ALA A 1 209 ? -7.619 -10.775 -10.286 1.00 86.88 209 ALA A N 1
ATOM 1641 C CA . ALA A 1 209 ? -8.870 -10.061 -10.014 1.00 86.88 209 ALA A CA 1
ATOM 1642 C C . ALA A 1 209 ? -9.456 -10.356 -8.621 1.00 86.88 209 ALA A C 1
ATOM 1644 O O . ALA A 1 209 ? -10.254 -9.575 -8.104 1.00 86.88 209 ALA A O 1
ATOM 1645 N N . ALA A 1 210 ? -9.118 -11.498 -8.017 1.00 92.12 210 ALA A N 1
ATOM 1646 C CA . ALA A 1 210 ? -9.514 -11.804 -6.647 1.00 92.12 210 ALA A CA 1
ATOM 1647 C C . ALA A 1 210 ? -8.680 -10.974 -5.660 1.00 92.12 210 ALA A C 1
ATOM 1649 O O . ALA A 1 210 ? -9.246 -10.273 -4.831 1.00 92.12 210 ALA A O 1
ATOM 1650 N N . PHE A 1 211 ? -7.355 -10.958 -5.829 1.00 94.25 211 PHE A N 1
ATOM 1651 C CA . PHE A 1 211 ? -6.439 -10.155 -5.014 1.00 94.25 211 PHE A CA 1
ATOM 1652 C C . PHE A 1 211 ? -6.766 -8.658 -5.072 1.00 94.25 211 PHE A C 1
ATOM 1654 O O . PHE A 1 211 ? -6.889 -8.018 -4.031 1.00 94.25 211 PHE A O 1
ATOM 1661 N N . GLU A 1 212 ? -6.990 -8.122 -6.273 1.00 88.94 212 GLU A N 1
ATOM 1662 C CA . GLU A 1 212 ? -7.361 -6.718 -6.476 1.00 88.94 212 GLU A CA 1
ATOM 1663 C C . GLU A 1 212 ? -8.689 -6.360 -5.796 1.00 88.94 212 GLU A C 1
ATOM 1665 O O . GLU A 1 212 ? -8.748 -5.401 -5.032 1.00 88.94 212 GLU A O 1
ATOM 1670 N N . ARG A 1 213 ? -9.748 -7.158 -6.005 1.00 88.38 213 ARG A N 1
ATOM 1671 C CA . ARG A 1 213 ? -11.054 -6.915 -5.364 1.00 88.38 213 ARG A CA 1
ATOM 1672 C C . ARG A 1 213 ? -11.016 -7.074 -3.850 1.00 88.38 213 ARG A C 1
ATOM 1674 O O . ARG A 1 213 ? -11.855 -6.504 -3.169 1.00 88.38 213 ARG A O 1
ATOM 1681 N N . SER A 1 214 ? -10.080 -7.849 -3.322 1.00 91.06 214 SER A N 1
ATOM 1682 C CA . SER A 1 214 ? -9.882 -7.996 -1.883 1.00 91.06 214 SER A CA 1
ATOM 1683 C C . SER A 1 214 ? -8.931 -6.950 -1.296 1.00 91.06 214 SER A C 1
ATOM 1685 O O . SER A 1 214 ? -8.641 -7.020 -0.104 1.00 91.06 214 SER A O 1
ATOM 1687 N N . GLY A 1 215 ? -8.431 -6.006 -2.103 1.00 89.50 215 GLY A N 1
ATOM 1688 C CA . GLY A 1 215 ? -7.498 -4.968 -1.668 1.00 89.50 215 GLY A CA 1
ATOM 1689 C C . GLY A 1 215 ? -6.112 -5.499 -1.294 1.00 89.50 215 GLY A C 1
ATOM 1690 O O . GLY A 1 215 ? -5.406 -4.855 -0.525 1.00 89.50 215 GLY A O 1
ATOM 1691 N N . VAL A 1 216 ? -5.712 -6.669 -1.800 1.00 93.38 216 VAL A N 1
ATOM 1692 C CA . VAL A 1 216 ? -4.367 -7.242 -1.627 1.00 93.38 216 VAL A CA 1
ATOM 1693 C C . VAL A 1 216 ? -3.548 -6.950 -2.883 1.00 93.38 216 VAL A C 1
ATOM 1695 O O . VAL A 1 216 ? -3.269 -7.818 -3.704 1.00 93.38 216 VAL A O 1
ATOM 1698 N N . ASP A 1 217 ? -3.206 -5.677 -3.039 1.00 89.50 217 ASP A N 1
ATOM 1699 C CA . ASP A 1 217 ? -2.650 -5.066 -4.248 1.00 89.50 217 ASP A CA 1
ATOM 1700 C C . ASP A 1 217 ? -1.294 -4.382 -4.005 1.00 89.50 217 ASP A C 1
ATOM 1702 O O . ASP A 1 217 ? -0.852 -3.571 -4.812 1.00 89.50 217 ASP A O 1
ATOM 1706 N N . ASP A 1 218 ? -0.614 -4.695 -2.900 1.00 91.44 218 ASP A N 1
ATOM 1707 C CA . ASP A 1 218 ? 0.747 -4.235 -2.619 1.00 91.44 218 ASP A CA 1
ATOM 1708 C C . ASP A 1 218 ? 1.667 -5.435 -2.383 1.00 91.44 218 ASP A C 1
ATOM 1710 O O . ASP A 1 218 ? 1.455 -6.259 -1.494 1.00 91.44 218 ASP A O 1
ATOM 1714 N N . PHE A 1 219 ? 2.726 -5.540 -3.184 1.00 94.75 219 PHE A N 1
ATOM 1715 C CA . PHE A 1 219 ? 3.706 -6.613 -3.039 1.00 94.75 219 PHE A CA 1
ATOM 1716 C C . PHE A 1 219 ? 4.370 -6.606 -1.656 1.00 94.75 219 PHE A C 1
ATOM 1718 O O . PHE A 1 219 ? 4.683 -7.662 -1.105 1.00 94.75 219 PHE A O 1
ATOM 1725 N N . LEU A 1 220 ? 4.554 -5.420 -1.071 1.00 93.69 220 LEU A N 1
ATOM 1726 C CA . LEU A 1 220 ? 5.266 -5.253 0.193 1.00 93.69 220 LEU A CA 1
ATOM 1727 C C . LEU A 1 220 ? 4.479 -5.784 1.399 1.00 93.69 220 LEU A C 1
ATOM 1729 O O . LEU A 1 220 ? 5.081 -6.040 2.440 1.00 93.69 220 LEU A O 1
ATOM 1733 N N . VAL A 1 221 ? 3.170 -6.023 1.253 1.00 94.25 221 VAL A N 1
ATOM 1734 C CA . VAL A 1 221 ? 2.322 -6.584 2.319 1.00 94.25 221 VAL A CA 1
ATOM 1735 C C . VAL A 1 221 ? 2.101 -8.094 2.189 1.00 94.25 221 VAL A C 1
ATOM 1737 O O . VAL A 1 221 ? 1.660 -8.737 3.140 1.00 94.25 221 VAL A O 1
ATOM 1740 N N . LEU A 1 222 ? 2.471 -8.701 1.054 1.00 96.06 222 LEU A N 1
ATOM 1741 C CA . LEU A 1 222 ? 2.325 -10.145 0.815 1.00 96.06 222 LEU A CA 1
ATOM 1742 C C . LEU A 1 222 ? 2.968 -11.050 1.880 1.00 96.06 222 LEU A C 1
ATOM 1744 O O . LEU A 1 222 ? 2.411 -12.123 2.119 1.00 96.06 222 LEU A O 1
ATOM 1748 N N . PRO A 1 223 ? 4.085 -10.687 2.548 1.00 96.62 223 PRO A N 1
ATOM 1749 C CA . PRO A 1 223 ? 4.622 -11.495 3.642 1.00 96.62 223 PRO A CA 1
ATOM 1750 C C . PRO A 1 223 ? 3.630 -11.753 4.787 1.00 96.62 223 PRO A C 1
ATOM 1752 O O . PRO A 1 223 ? 3.792 -12.744 5.493 1.00 96.62 223 PRO A O 1
ATOM 1755 N N . TYR A 1 224 ? 2.598 -10.919 4.957 1.00 95.69 224 TYR A N 1
ATOM 1756 C CA . TYR A 1 224 ? 1.560 -11.074 5.984 1.00 95.69 224 TYR A CA 1
ATOM 1757 C C . TYR A 1 224 ? 0.370 -11.946 5.547 1.00 95.69 224 TYR A C 1
ATOM 1759 O O . TYR A 1 224 ? -0.547 -12.176 6.334 1.00 95.69 224 TYR A O 1
ATOM 1767 N N . LEU A 1 225 ? 0.356 -12.464 4.313 1.00 95.25 225 LEU A N 1
ATOM 1768 C CA . LEU A 1 225 ? -0.704 -13.368 3.860 1.00 95.25 225 LEU A CA 1
ATOM 1769 C C . LEU A 1 225 ? -0.746 -14.653 4.690 1.00 95.25 225 LEU A C 1
ATOM 1771 O O . LEU A 1 225 ? 0.264 -15.335 4.870 1.00 95.25 225 LEU A O 1
ATOM 1775 N N . ARG A 1 226 ? -1.951 -15.025 5.128 1.00 92.19 226 ARG A N 1
ATOM 1776 C CA . ARG A 1 226 ? -2.234 -16.235 5.908 1.00 92.19 226 ARG A CA 1
ATOM 1777 C C . ARG A 1 226 ? -3.153 -17.185 5.128 1.00 92.19 226 ARG A C 1
ATOM 1779 O O . ARG A 1 226 ? -3.883 -16.738 4.241 1.00 92.19 226 ARG A O 1
ATOM 1786 N N . PRO A 1 227 ? -3.162 -18.490 5.457 1.00 91.31 227 PRO A N 1
ATOM 1787 C CA . PRO A 1 227 ? -3.987 -19.466 4.747 1.00 91.31 227 PRO A CA 1
ATOM 1788 C C . PRO A 1 227 ? -5.487 -19.145 4.751 1.00 91.31 227 PRO A C 1
ATOM 1790 O O . PRO A 1 227 ? -6.127 -19.311 3.719 1.00 91.31 227 PRO A O 1
ATOM 1793 N N . ASN A 1 228 ? -6.025 -18.661 5.876 1.00 91.31 228 ASN A N 1
ATOM 1794 C CA . ASN A 1 228 ? -7.427 -18.247 6.004 1.00 91.31 228 ASN A CA 1
ATOM 1795 C C . ASN A 1 228 ? -7.746 -17.030 5.121 1.00 91.31 228 ASN A C 1
ATOM 1797 O O . ASN A 1 228 ? -8.729 -17.056 4.395 1.00 91.31 228 ASN A O 1
ATOM 1801 N N . ILE A 1 229 ? -6.851 -16.037 5.067 1.00 94.06 229 ILE A N 1
ATOM 1802 C CA . ILE A 1 229 ? -7.022 -14.851 4.212 1.00 94.06 229 ILE A CA 1
ATOM 1803 C C . ILE A 1 229 ? -7.157 -15.245 2.732 1.00 94.06 229 ILE A C 1
ATOM 1805 O O . ILE A 1 229 ? -7.943 -14.657 1.999 1.00 94.06 229 ILE A O 1
ATOM 1809 N N . LEU A 1 230 ? -6.414 -16.256 2.265 1.00 95.00 230 LEU A N 1
ATOM 1810 C CA . LEU A 1 230 ? -6.540 -16.731 0.882 1.00 95.00 230 LEU A CA 1
ATOM 1811 C C . LEU A 1 230 ? -7.912 -17.356 0.594 1.00 95.00 230 LEU A C 1
ATOM 1813 O O . LEU A 1 230 ? -8.389 -17.268 -0.536 1.00 95.00 230 LEU A O 1
ATOM 1817 N N . GLU A 1 231 ? -8.539 -17.988 1.586 1.00 92.88 231 GLU A N 1
ATOM 1818 C CA . GLU A 1 231 ? -9.911 -18.487 1.457 1.00 92.88 231 GLU A CA 1
ATOM 1819 C C . GLU A 1 231 ? -10.892 -17.317 1.334 1.00 92.88 231 GLU A C 1
ATOM 1821 O O . GLU A 1 231 ? -11.716 -17.327 0.420 1.00 92.88 231 GLU A O 1
ATOM 1826 N N . ASP A 1 232 ? -10.709 -16.270 2.142 1.00 93.31 232 ASP A N 1
ATOM 1827 C CA . ASP A 1 232 ? -11.525 -15.048 2.119 1.00 93.31 232 ASP A CA 1
ATOM 1828 C C . ASP A 1 232 ? -11.353 -14.232 0.823 1.00 93.31 232 ASP A C 1
ATOM 1830 O O . ASP A 1 232 ? -12.300 -13.615 0.337 1.00 93.31 232 ASP A O 1
ATOM 1834 N N . ILE A 1 233 ? -10.165 -14.271 0.204 1.00 95.12 233 ILE A N 1
ATOM 1835 C CA . ILE A 1 233 ? -9.914 -13.704 -1.136 1.00 95.12 233 ILE A CA 1
ATOM 1836 C C . ILE A 1 233 ? -10.659 -14.497 -2.230 1.00 95.12 233 ILE A C 1
ATOM 1838 O O . ILE A 1 233 ? -10.933 -13.978 -3.311 1.00 95.12 233 ILE A O 1
ATOM 1842 N N . GLY A 1 234 ? -11.014 -15.759 -1.967 1.00 93.31 234 GLY A N 1
ATOM 1843 C CA . GLY A 1 234 ? -11.690 -16.642 -2.920 1.00 93.31 234 GLY A CA 1
ATOM 1844 C C . GLY A 1 234 ? -10.772 -17.656 -3.612 1.00 93.31 234 GLY A C 1
ATOM 1845 O O . GLY A 1 234 ? -11.159 -18.253 -4.620 1.00 93.31 234 GLY A O 1
ATOM 1846 N N . VAL A 1 235 ? -9.570 -17.910 -3.083 1.00 93.88 235 VAL A N 1
ATOM 1847 C CA . VAL A 1 235 ? -8.667 -18.961 -3.582 1.00 93.88 235 VAL A CA 1
ATOM 1848 C C . VAL A 1 235 ? -9.162 -20.330 -3.097 1.00 93.88 235 VAL A C 1
ATOM 1850 O O . VAL A 1 235 ? -8.658 -20.910 -2.135 1.00 93.88 235 VAL A O 1
ATOM 1853 N N . ALA A 1 236 ? -10.176 -20.877 -3.770 1.00 88.81 236 ALA A N 1
ATOM 1854 C CA . ALA A 1 236 ? -10.850 -22.113 -3.357 1.00 88.81 236 ALA A CA 1
ATOM 1855 C C . ALA A 1 236 ? -9.989 -23.388 -3.502 1.00 88.81 236 ALA A C 1
ATOM 1857 O O . ALA A 1 236 ? -10.153 -24.341 -2.734 1.00 88.81 236 ALA A O 1
ATOM 1858 N N . SER A 1 237 ? -9.044 -23.414 -4.448 1.00 93.25 237 SER A N 1
ATOM 1859 C CA . SER A 1 237 ? -8.146 -24.555 -4.681 1.00 93.25 237 SER A CA 1
ATOM 1860 C C . SER A 1 237 ? -7.117 -24.687 -3.556 1.00 93.25 237 SER A C 1
ATOM 1862 O O . SER A 1 237 ? -6.263 -23.820 -3.377 1.00 93.25 237 SER A O 1
ATOM 1864 N N . ALA A 1 238 ? -7.140 -25.809 -2.829 1.00 93.38 238 ALA A N 1
ATOM 1865 C CA . ALA A 1 238 ? -6.130 -26.104 -1.808 1.00 93.38 238 ALA A CA 1
ATOM 1866 C C . ALA A 1 238 ? -4.711 -26.195 -2.403 1.00 93.38 238 ALA A C 1
ATOM 1868 O O . ALA A 1 238 ? -3.737 -25.833 -1.745 1.00 93.38 238 ALA A O 1
ATOM 1869 N N . ASN A 1 239 ? -4.583 -26.637 -3.659 1.00 94.75 239 ASN A N 1
ATOM 1870 C CA . ASN A 1 239 ? -3.297 -26.680 -4.357 1.00 94.75 239 ASN A CA 1
ATOM 1871 C C . ASN A 1 239 ? -2.747 -25.271 -4.599 1.00 94.75 239 ASN A C 1
ATOM 1873 O O . ASN A 1 239 ? -1.566 -25.030 -4.337 1.00 94.75 239 ASN A O 1
ATOM 1877 N N . ASP A 1 240 ? -3.606 -24.347 -5.030 1.00 95.19 240 ASP A N 1
ATOM 1878 C CA . ASP A 1 240 ? -3.238 -22.954 -5.292 1.00 95.19 240 ASP A CA 1
ATOM 1879 C C . ASP A 1 240 ? -2.888 -22.264 -3.973 1.00 95.19 240 ASP A C 1
ATOM 1881 O O . ASP A 1 240 ? -1.813 -21.675 -3.866 1.00 95.19 240 ASP A O 1
ATOM 1885 N N . ARG A 1 241 ? -3.709 -22.444 -2.922 1.00 95.69 241 ARG A N 1
ATOM 1886 C CA . ARG A 1 241 ? -3.399 -21.943 -1.571 1.00 95.69 241 ARG A CA 1
ATOM 1887 C C . ARG A 1 241 ? -2.039 -22.440 -1.091 1.00 95.69 241 ARG A C 1
ATOM 1889 O O . ARG A 1 241 ? -1.206 -21.645 -0.670 1.00 95.69 241 ARG A O 1
ATOM 1896 N N . ASN A 1 242 ? -1.754 -23.734 -1.224 1.00 96.19 242 ASN A N 1
ATOM 1897 C CA . ASN A 1 242 ? -0.466 -24.305 -0.826 1.00 96.19 242 ASN A CA 1
ATOM 1898 C C . ASN A 1 242 ? 0.711 -23.800 -1.679 1.00 96.19 242 ASN A C 1
ATOM 1900 O O . ASN A 1 242 ? 1.839 -23.704 -1.189 1.00 96.19 242 ASN A O 1
ATOM 1904 N N . ALA A 1 243 ? 0.503 -23.512 -2.964 1.00 97.00 243 ALA A N 1
ATOM 1905 C CA . ALA A 1 243 ? 1.530 -22.931 -3.827 1.00 97.00 243 ALA A CA 1
ATOM 1906 C C . ALA A 1 243 ? 1.834 -21.476 -3.443 1.00 97.00 243 ALA A C 1
ATOM 1908 O O . ALA A 1 243 ? 3.005 -21.132 -3.258 1.00 97.00 243 ALA A O 1
ATOM 1909 N N . ILE A 1 244 ? 0.789 -20.672 -3.239 1.00 97.50 244 ILE A N 1
ATOM 1910 C CA . ILE A 1 244 ? 0.883 -19.277 -2.804 1.00 97.50 244 ILE A CA 1
ATOM 1911 C C . ILE A 1 244 ? 1.537 -19.203 -1.422 1.00 97.50 244 ILE A C 1
ATOM 1913 O O . ILE A 1 244 ? 2.530 -18.503 -1.261 1.00 97.50 244 ILE A O 1
ATOM 1917 N N . MET A 1 245 ? 1.099 -20.003 -0.447 1.00 96.81 245 MET A N 1
ATOM 1918 C CA . MET A 1 245 ? 1.696 -20.003 0.896 1.00 96.81 245 MET A CA 1
ATOM 1919 C C . MET A 1 245 ? 3.165 -20.443 0.902 1.00 96.81 245 MET A C 1
ATOM 1921 O O . MET A 1 245 ? 3.970 -19.906 1.663 1.00 96.81 245 MET A O 1
ATOM 1925 N N . ARG A 1 246 ? 3.568 -21.372 0.021 1.00 97.44 246 ARG A N 1
ATOM 1926 C CA . ARG A 1 246 ? 4.995 -21.688 -0.174 1.00 97.44 246 ARG A CA 1
ATOM 1927 C C . ARG A 1 246 ? 5.768 -20.499 -0.740 1.00 97.44 246 ARG A C 1
ATOM 1929 O O . ARG A 1 246 ? 6.937 -20.341 -0.403 1.00 97.44 246 ARG A O 1
ATOM 1936 N N . ALA A 1 247 ? 5.161 -19.701 -1.615 1.00 97.62 247 ALA A N 1
ATOM 1937 C CA . ALA A 1 247 ? 5.772 -18.485 -2.140 1.00 97.62 247 ALA A CA 1
ATOM 1938 C C . ALA A 1 247 ? 5.878 -17.392 -1.069 1.00 97.62 247 ALA A C 1
ATOM 1940 O O . ALA A 1 247 ? 6.960 -16.837 -0.910 1.00 97.62 247 ALA A O 1
ATOM 1941 N N . VAL A 1 248 ? 4.825 -17.170 -0.278 1.00 97.31 248 VAL A N 1
ATOM 1942 C CA . VAL A 1 248 ? 4.827 -16.250 0.873 1.00 97.31 248 VAL A CA 1
ATOM 1943 C C . VAL A 1 248 ? 5.930 -16.624 1.861 1.00 97.31 248 VAL A C 1
ATOM 1945 O O . VAL A 1 248 ? 6.733 -15.776 2.234 1.00 97.31 248 VAL A O 1
ATOM 1948 N N . LYS A 1 249 ? 6.068 -17.911 2.204 1.00 96.56 249 LYS A N 1
ATOM 1949 C CA . LYS A 1 249 ? 7.143 -18.364 3.095 1.00 96.56 249 LYS A CA 1
ATOM 1950 C C . LYS A 1 249 ? 8.541 -18.086 2.536 1.00 96.56 249 LYS A C 1
ATOM 1952 O O . LYS A 1 249 ? 9.428 -17.702 3.287 1.00 96.56 249 LYS A O 1
ATOM 1957 N N . ARG A 1 250 ? 8.735 -18.212 1.215 1.00 97.00 250 ARG A N 1
ATOM 1958 C CA . ARG A 1 250 ? 9.998 -17.804 0.580 1.00 97.00 250 ARG A CA 1
ATOM 1959 C C . ARG A 1 250 ? 10.253 -16.309 0.736 1.00 97.00 250 ARG A C 1
ATOM 1961 O O . ARG A 1 250 ? 11.397 -15.964 0.980 1.00 97.00 250 ARG A O 1
ATOM 1968 N N . LEU A 1 251 ? 9.229 -15.455 0.625 1.00 96.88 251 LEU A N 1
ATOM 1969 C CA . LEU A 1 251 ? 9.369 -14.011 0.861 1.00 96.88 251 LEU A CA 1
ATOM 1970 C C . LEU A 1 251 ? 9.803 -13.722 2.305 1.00 96.88 251 LEU A C 1
ATOM 1972 O O . LEU A 1 251 ? 10.733 -12.953 2.513 1.00 96.88 251 LEU A O 1
ATOM 1976 N N . GLN A 1 252 ? 9.181 -14.387 3.282 1.00 95.69 252 GLN A N 1
ATOM 1977 C CA . GLN A 1 252 ? 9.497 -14.246 4.713 1.00 95.69 252 GLN A CA 1
ATOM 1978 C C . GLN A 1 252 ? 10.919 -14.706 5.084 1.00 95.69 252 GLN A C 1
ATOM 1980 O O . GLN A 1 252 ? 11.451 -14.297 6.115 1.00 95.69 252 GLN A O 1
ATOM 1985 N N . ASP A 1 253 ? 11.522 -15.586 4.282 1.00 95.81 253 ASP A N 1
ATOM 1986 C CA . ASP A 1 253 ? 12.880 -16.098 4.495 1.00 95.81 253 ASP A CA 1
ATOM 1987 C C . ASP A 1 253 ? 13.964 -15.265 3.779 1.00 95.81 253 ASP A C 1
ATOM 1989 O O . ASP A 1 253 ? 15.155 -15.532 3.964 1.00 95.81 253 ASP A O 1
ATOM 1993 N N . LEU A 1 254 ? 13.585 -14.256 2.984 1.00 95.62 254 LEU A N 1
ATOM 1994 C CA . LEU A 1 254 ? 14.531 -13.306 2.395 1.00 95.62 254 LEU A CA 1
ATOM 1995 C C . LEU A 1 254 ? 15.077 -12.343 3.455 1.00 95.62 254 LEU A C 1
ATOM 1997 O O . LEU A 1 254 ? 14.426 -12.049 4.456 1.00 95.62 254 LEU A O 1
ATOM 2001 N N . ASN A 1 255 ? 16.270 -11.799 3.208 1.00 93.25 255 ASN A N 1
ATOM 2002 C CA . ASN A 1 255 ? 16.672 -10.560 3.875 1.00 93.25 255 ASN A CA 1
ATOM 2003 C C . ASN A 1 255 ? 16.046 -9.339 3.181 1.00 93.25 255 ASN A C 1
ATOM 2005 O O . ASN A 1 255 ? 15.576 -9.431 2.045 1.00 93.25 255 ASN A O 1
ATOM 2009 N N . GLU A 1 256 ? 16.078 -8.188 3.852 1.00 92.38 256 GLU A N 1
ATOM 2010 C CA . GLU A 1 256 ? 15.482 -6.943 3.355 1.00 92.38 256 GLU A CA 1
ATOM 2011 C C . GLU A 1 256 ? 15.950 -6.582 1.933 1.00 92.38 256 GLU A C 1
ATOM 2013 O O . GLU A 1 256 ? 15.130 -6.313 1.060 1.00 92.38 256 GLU A O 1
ATOM 2018 N N . PHE A 1 257 ? 17.254 -6.647 1.655 1.00 94.75 257 PHE A N 1
ATOM 2019 C CA . PHE A 1 257 ? 17.815 -6.247 0.357 1.00 94.75 257 PHE A CA 1
ATOM 2020 C C . PHE A 1 257 ? 17.396 -7.190 -0.777 1.00 94.75 257 PHE A C 1
ATOM 2022 O O . PHE A 1 257 ? 17.134 -6.751 -1.896 1.00 94.75 257 PHE A O 1
ATOM 2029 N N . GLN A 1 258 ? 17.295 -8.490 -0.487 1.00 95.38 258 GLN A N 1
ATOM 2030 C CA . GLN A 1 258 ? 16.772 -9.480 -1.429 1.00 95.38 258 GLN A CA 1
ATOM 2031 C C . GLN A 1 258 ? 15.286 -9.257 -1.703 1.00 95.38 258 GLN A C 1
ATOM 2033 O O . GLN A 1 258 ? 14.842 -9.393 -2.842 1.00 95.38 258 GLN A O 1
ATOM 2038 N N . PHE A 1 259 ? 14.519 -8.914 -0.670 1.00 95.38 259 PHE A N 1
ATOM 2039 C CA . PHE A 1 259 ? 13.099 -8.622 -0.799 1.00 95.38 259 PHE A CA 1
ATOM 2040 C C . PHE A 1 259 ? 12.858 -7.365 -1.641 1.00 95.38 259 PHE A C 1
ATOM 2042 O O . PHE A 1 259 ? 12.051 -7.406 -2.567 1.00 95.38 259 PHE A O 1
ATOM 2049 N N . VAL A 1 260 ? 13.631 -6.300 -1.408 1.00 94.88 260 VAL A N 1
ATOM 2050 C CA . VAL A 1 260 ? 13.640 -5.086 -2.239 1.00 94.88 260 VAL A CA 1
ATOM 2051 C C . VAL A 1 260 ? 14.016 -5.402 -3.685 1.00 94.88 260 VAL A C 1
ATOM 2053 O O . VAL A 1 260 ? 13.326 -4.978 -4.608 1.00 94.88 260 VAL A O 1
ATOM 2056 N N . GLY A 1 261 ? 15.081 -6.177 -3.901 1.00 94.62 261 GLY A N 1
ATOM 2057 C CA . GLY A 1 261 ? 15.503 -6.585 -5.240 1.00 94.62 261 GLY A CA 1
ATOM 2058 C C . GLY A 1 261 ? 14.408 -7.338 -5.999 1.00 94.62 261 GLY A C 1
ATOM 2059 O O . GLY A 1 261 ? 14.128 -7.040 -7.161 1.00 94.62 261 GLY A O 1
ATOM 2060 N N . LEU A 1 262 ? 13.731 -8.264 -5.316 1.00 95.00 262 LEU A N 1
ATOM 2061 C CA . LEU A 1 262 ? 12.623 -9.028 -5.878 1.00 95.00 262 LEU A CA 1
ATOM 2062 C C . LEU A 1 262 ? 11.394 -8.153 -6.162 1.00 95.00 262 LEU A C 1
ATOM 2064 O O . LEU A 1 262 ? 10.782 -8.286 -7.221 1.00 95.00 262 LEU A O 1
ATOM 2068 N N . TRP A 1 263 ? 11.060 -7.238 -5.253 1.00 94.62 263 TRP A N 1
ATOM 2069 C CA . TRP A 1 263 ? 9.999 -6.253 -5.447 1.00 94.62 263 TRP A CA 1
ATOM 2070 C C . TRP A 1 263 ? 10.257 -5.390 -6.689 1.00 94.62 263 TRP A C 1
ATOM 2072 O O . TRP A 1 263 ? 9.397 -5.296 -7.566 1.00 94.62 263 TRP A O 1
ATOM 2082 N N . LEU A 1 264 ? 11.465 -4.832 -6.822 1.00 92.62 264 LEU A N 1
ATOM 2083 C CA . LEU A 1 264 ? 11.862 -4.045 -7.990 1.00 92.62 264 LEU A CA 1
ATOM 2084 C C . LEU A 1 264 ? 11.809 -4.874 -9.273 1.00 92.62 264 LEU A C 1
ATOM 2086 O O . LEU A 1 264 ? 11.356 -4.377 -10.302 1.00 92.62 264 LEU A O 1
ATOM 2090 N N . ARG A 1 265 ? 12.209 -6.149 -9.229 1.00 92.50 265 ARG A N 1
ATOM 2091 C CA . ARG A 1 265 ? 12.087 -7.052 -10.378 1.00 92.50 265 ARG A CA 1
ATOM 2092 C C . ARG A 1 265 ? 10.637 -7.185 -10.841 1.00 92.50 265 ARG A C 1
ATOM 2094 O O . ARG A 1 265 ? 10.389 -7.019 -12.032 1.00 92.50 265 ARG A O 1
ATOM 2101 N N . TYR A 1 266 ? 9.694 -7.428 -9.930 1.00 92.50 266 TYR A N 1
ATOM 2102 C CA . TYR A 1 266 ? 8.270 -7.519 -10.275 1.00 92.50 266 TYR A CA 1
ATOM 2103 C C . TYR A 1 266 ? 7.657 -6.170 -10.668 1.00 92.50 266 TYR A C 1
ATOM 2105 O O . TYR A 1 266 ? 6.717 -6.119 -11.454 1.00 92.50 266 TYR A O 1
ATOM 2113 N N . LEU A 1 267 ? 8.241 -5.054 -10.227 1.00 89.06 267 LEU A N 1
ATOM 2114 C CA . LEU A 1 267 ? 7.935 -3.740 -10.785 1.00 89.06 267 LEU A CA 1
ATOM 2115 C C . LEU A 1 267 ? 8.520 -3.524 -12.189 1.00 89.06 267 LEU A C 1
ATOM 2117 O O . LEU A 1 267 ? 8.310 -2.455 -12.743 1.00 89.06 267 LEU A O 1
ATOM 2121 N N . GLY A 1 268 ? 9.233 -4.471 -12.805 1.00 86.25 268 GLY A N 1
ATOM 2122 C CA . GLY A 1 268 ? 9.903 -4.277 -14.103 1.00 86.25 268 GLY A CA 1
ATOM 2123 C C . GLY A 1 268 ? 11.198 -3.458 -14.021 1.00 86.25 268 GLY A C 1
ATOM 2124 O O . GLY A 1 268 ? 11.736 -3.017 -15.031 1.00 86.25 268 GLY A O 1
ATOM 2125 N N . LEU A 1 269 ? 11.722 -3.268 -12.812 1.00 89.19 269 LEU A N 1
ATOM 2126 C CA . LEU A 1 269 ? 12.917 -2.490 -12.489 1.00 89.19 269 LEU A CA 1
ATOM 2127 C C . LEU A 1 269 ? 14.099 -3.388 -12.081 1.00 89.19 269 LEU A C 1
ATOM 2129 O O . LEU A 1 269 ? 15.012 -2.959 -11.374 1.00 89.19 269 LEU A O 1
ATOM 2133 N N . GLY A 1 270 ? 14.107 -4.643 -12.544 1.00 88.56 270 GLY A N 1
ATOM 2134 C CA . GLY A 1 270 ? 15.130 -5.642 -12.199 1.00 88.56 270 GLY A CA 1
ATOM 2135 C C . GLY A 1 270 ? 16.562 -5.238 -12.572 1.00 88.56 270 GLY A C 1
ATOM 2136 O O . GLY A 1 270 ? 17.514 -5.751 -11.997 1.00 88.56 270 GLY A O 1
ATOM 2137 N N . VAL A 1 271 ? 16.732 -4.260 -13.468 1.00 89.38 271 VAL A N 1
ATOM 2138 C CA . VAL A 1 271 ? 18.038 -3.669 -13.812 1.00 89.38 271 VAL A CA 1
ATOM 2139 C C . VAL A 1 271 ? 18.766 -3.045 -12.615 1.00 89.38 271 VAL A C 1
ATOM 2141 O O . VAL A 1 271 ? 19.983 -2.896 -12.666 1.00 89.38 271 VAL A O 1
ATOM 2144 N N . TYR A 1 272 ? 18.048 -2.682 -11.546 1.00 91.50 272 TYR A N 1
ATOM 2145 C CA . TYR A 1 272 ? 18.636 -2.105 -10.334 1.00 91.50 272 TYR A CA 1
ATOM 2146 C C . TYR A 1 272 ? 18.993 -3.141 -9.270 1.00 91.50 272 TYR A C 1
ATOM 2148 O O . TYR A 1 272 ? 19.719 -2.816 -8.334 1.00 91.50 272 TYR A O 1
ATOM 2156 N N . GLU A 1 273 ? 18.513 -4.378 -9.402 1.00 91.62 273 GLU A N 1
ATOM 2157 C CA . GLU A 1 273 ? 18.573 -5.392 -8.349 1.00 91.62 273 GLU A CA 1
ATOM 2158 C C . GLU A 1 273 ? 20.004 -5.676 -7.875 1.00 91.62 273 GLU A C 1
ATOM 2160 O O . GLU A 1 273 ? 20.282 -5.623 -6.677 1.00 91.62 273 GLU A O 1
ATOM 2165 N N . GLU A 1 274 ? 20.929 -5.938 -8.802 1.00 92.38 274 GLU A N 1
ATOM 2166 C CA . GLU A 1 274 ? 22.315 -6.280 -8.462 1.00 92.38 274 GLU A CA 1
ATOM 2167 C C . GLU A 1 274 ? 23.031 -5.118 -7.759 1.00 92.38 274 GLU A C 1
ATOM 2169 O O . GLU A 1 274 ? 23.692 -5.311 -6.734 1.00 92.38 274 GLU A O 1
ATOM 2174 N N . ALA A 1 275 ? 22.861 -3.898 -8.275 1.00 93.81 275 ALA A N 1
ATOM 2175 C CA . ALA A 1 275 ? 23.442 -2.701 -7.682 1.00 93.81 275 ALA A CA 1
ATOM 2176 C C . ALA A 1 275 ? 22.861 -2.437 -6.285 1.00 93.81 275 ALA A C 1
ATOM 2178 O O . ALA A 1 275 ? 23.612 -2.221 -5.336 1.00 93.81 275 ALA A O 1
ATOM 2179 N N . PHE A 1 276 ? 21.541 -2.523 -6.126 1.00 94.88 276 PHE A N 1
ATOM 2180 C CA . PHE A 1 276 ? 20.873 -2.265 -4.851 1.00 94.88 276 PHE A CA 1
ATOM 2181 C C . PHE A 1 276 ? 21.262 -3.304 -3.798 1.00 94.88 276 PHE A C 1
ATOM 2183 O O . PHE A 1 276 ? 21.577 -2.941 -2.666 1.00 94.88 276 PHE A O 1
ATOM 2190 N N . MET A 1 277 ? 21.364 -4.579 -4.179 1.00 93.50 277 MET A N 1
ATOM 2191 C CA . MET A 1 277 ? 21.885 -5.633 -3.307 1.00 93.50 277 MET A CA 1
ATOM 2192 C C . MET A 1 277 ? 23.338 -5.372 -2.888 1.00 93.50 277 MET A C 1
ATOM 2194 O O . MET A 1 277 ? 23.665 -5.451 -1.703 1.00 93.50 277 MET A O 1
ATOM 2198 N N . LYS A 1 278 ? 24.216 -5.018 -3.837 1.00 94.12 278 LYS A N 1
ATOM 2199 C CA . LYS A 1 278 ? 25.632 -4.715 -3.566 1.00 94.12 278 LYS A CA 1
ATOM 2200 C C . LYS A 1 278 ? 25.797 -3.531 -2.612 1.00 94.12 278 LYS A C 1
ATOM 2202 O O . LYS A 1 278 ? 26.659 -3.566 -1.735 1.00 94.12 278 LYS A O 1
ATOM 2207 N N . HIS A 1 279 ? 24.976 -2.500 -2.784 1.00 94.94 279 HIS A N 1
ATOM 2208 C CA . HIS A 1 279 ? 25.003 -1.278 -1.984 1.00 94.94 279 HIS A CA 1
ATOM 2209 C C . HIS A 1 279 ? 24.108 -1.338 -0.736 1.00 94.94 279 HIS A C 1
ATOM 2211 O O . HIS A 1 279 ? 24.055 -0.357 -0.001 1.00 94.94 279 HIS A O 1
ATOM 2217 N N . ARG A 1 280 ? 23.463 -2.486 -0.460 1.00 94.25 280 ARG A N 1
ATOM 2218 C CA . ARG A 1 280 ? 22.553 -2.691 0.681 1.00 94.25 280 ARG A CA 1
ATOM 2219 C C . ARG A 1 280 ? 21.448 -1.634 0.752 1.00 94.25 280 ARG A C 1
ATOM 2221 O O . ARG A 1 280 ? 21.181 -1.058 1.802 1.00 94.25 280 ARG A O 1
ATOM 2228 N N . VAL A 1 281 ? 20.826 -1.369 -0.391 1.00 94.38 281 VAL A N 1
ATOM 2229 C CA . VAL A 1 281 ? 19.696 -0.446 -0.499 1.00 94.38 281 VAL A CA 1
ATOM 2230 C C . VAL A 1 281 ? 18.450 -1.145 0.043 1.00 94.38 281 VAL A C 1
ATOM 2232 O O . VAL A 1 281 ? 17.910 -2.048 -0.597 1.00 94.38 281 VAL A O 1
ATOM 2235 N N . GLY A 1 282 ? 18.041 -0.747 1.247 1.00 92.88 282 GLY A N 1
ATOM 2236 C CA . GLY A 1 282 ? 16.812 -1.198 1.898 1.00 92.88 282 GLY A CA 1
ATOM 2237 C C . GLY A 1 282 ? 15.593 -0.365 1.500 1.00 92.88 282 GLY A C 1
ATOM 2238 O O . GLY A 1 282 ? 15.701 0.600 0.734 1.00 92.88 282 GLY A O 1
ATOM 2239 N N . LEU A 1 283 ? 14.434 -0.708 2.061 1.00 90.69 283 LEU A N 1
ATOM 2240 C CA . LEU A 1 283 ? 13.176 0.010 1.834 1.00 90.69 283 LEU A CA 1
ATOM 2241 C C . LEU A 1 283 ? 13.313 1.478 2.269 1.00 90.69 283 LEU A C 1
ATOM 2243 O O . LEU A 1 283 ? 13.095 2.398 1.477 1.00 90.69 283 LEU A O 1
ATOM 2247 N N . ARG A 1 284 ? 13.851 1.705 3.471 1.00 88.00 284 ARG A N 1
ATOM 2248 C CA . ARG A 1 284 ? 14.084 3.053 4.004 1.00 88.00 284 ARG A CA 1
ATOM 2249 C C . ARG A 1 284 ? 15.037 3.885 3.148 1.00 88.00 284 ARG A C 1
ATOM 2251 O O . ARG A 1 284 ? 14.869 5.096 3.016 1.00 88.00 284 ARG A O 1
ATOM 2258 N N . THR A 1 285 ? 16.038 3.250 2.538 1.00 91.25 285 THR A N 1
ATOM 2259 C CA . THR A 1 285 ? 16.951 3.936 1.618 1.00 91.25 285 THR A CA 1
ATOM 2260 C C . THR A 1 285 ? 16.208 4.392 0.364 1.00 91.25 285 THR A C 1
ATOM 2262 O O . THR A 1 285 ? 16.391 5.532 -0.054 1.00 91.25 285 THR A O 1
ATOM 2265 N N . ILE A 1 286 ? 15.325 3.555 -0.196 1.00 90.88 286 ILE A N 1
ATOM 2266 C CA . ILE A 1 286 ? 14.528 3.884 -1.390 1.00 90.88 286 ILE A CA 1
ATOM 2267 C C . ILE A 1 286 ? 13.682 5.143 -1.194 1.00 90.88 286 ILE A C 1
ATOM 2269 O O . ILE A 1 286 ? 13.595 5.953 -2.119 1.00 90.88 286 ILE A O 1
ATOM 2273 N N . ALA A 1 287 ? 13.117 5.349 0.000 1.00 87.25 287 ALA A N 1
ATOM 2274 C CA . ALA A 1 287 ? 12.335 6.546 0.316 1.00 87.25 287 ALA A CA 1
ATOM 2275 C C . ALA A 1 287 ? 13.119 7.843 0.023 1.00 87.25 287 ALA A C 1
ATOM 2277 O O . ALA A 1 287 ? 12.594 8.779 -0.588 1.00 87.25 287 ALA A O 1
ATOM 2278 N N . VAL A 1 288 ? 14.411 7.862 0.364 1.00 89.69 288 VAL A N 1
ATOM 2279 C CA . VAL A 1 288 ? 15.255 9.069 0.352 1.00 89.69 288 VAL A CA 1
ATOM 2280 C C . VAL A 1 288 ? 16.236 9.163 -0.821 1.00 89.69 288 VAL A C 1
ATOM 2282 O O . VAL A 1 288 ? 16.944 10.167 -0.922 1.00 89.69 288 VAL A O 1
ATOM 2285 N N . LEU A 1 289 ? 16.277 8.164 -1.712 1.00 91.50 289 LEU A N 1
ATOM 2286 C CA . LEU A 1 289 ? 17.183 8.152 -2.867 1.00 91.50 289 LEU A CA 1
ATOM 2287 C C . LEU A 1 289 ? 17.002 9.387 -3.763 1.00 91.50 289 LEU A C 1
ATOM 2289 O O . LEU A 1 289 ? 15.887 9.834 -4.050 1.00 91.50 289 LEU A O 1
ATOM 2293 N N . ARG A 1 290 ? 18.127 9.895 -4.264 1.00 90.56 290 ARG A N 1
ATOM 2294 C CA . ARG A 1 290 ? 18.234 10.992 -5.231 1.00 90.56 290 ARG A CA 1
ATOM 2295 C C . ARG A 1 290 ? 18.924 10.506 -6.499 1.00 90.56 290 ARG A C 1
ATOM 2297 O O . ARG A 1 290 ? 19.633 9.505 -6.487 1.00 90.56 290 ARG A O 1
ATOM 2304 N N . GLU A 1 291 ? 18.777 11.242 -7.598 1.00 88.94 291 GLU A N 1
ATOM 2305 C CA . GLU A 1 291 ? 19.423 10.898 -8.879 1.00 88.94 291 GLU A CA 1
ATOM 2306 C C . GLU A 1 291 ? 20.944 10.730 -8.767 1.00 88.94 291 GLU A C 1
ATOM 2308 O O . GLU A 1 291 ? 21.519 9.842 -9.395 1.00 88.94 291 GLU A O 1
ATOM 2313 N N . SER A 1 292 ? 21.596 11.532 -7.921 1.00 89.38 292 SER A N 1
ATOM 2314 C CA . SER A 1 292 ? 23.035 11.431 -7.656 1.00 89.38 292 SER A CA 1
ATOM 2315 C C . SER A 1 292 ? 23.450 10.066 -7.104 1.00 89.38 292 SER A C 1
ATOM 2317 O O . SER A 1 292 ? 24.531 9.574 -7.427 1.00 89.38 292 SER A O 1
ATOM 2319 N N . ASP A 1 293 ? 22.591 9.426 -6.311 1.00 92.38 293 ASP A N 1
ATOM 2320 C CA . ASP A 1 293 ? 22.898 8.146 -5.671 1.00 92.38 293 ASP A CA 1
ATOM 2321 C C . ASP A 1 293 ? 22.974 7.019 -6.708 1.00 92.38 293 ASP A C 1
ATOM 2323 O O . ASP A 1 293 ? 23.823 6.134 -6.611 1.00 92.38 293 ASP A O 1
ATOM 2327 N N . PHE A 1 294 ? 22.159 7.094 -7.765 1.00 91.81 294 PHE A N 1
ATOM 2328 C CA . PHE A 1 294 ? 22.216 6.160 -8.892 1.00 91.81 294 PHE A CA 1
ATOM 2329 C C . PHE A 1 294 ? 23.559 6.242 -9.616 1.00 91.81 294 PHE A C 1
ATOM 2331 O O . PHE A 1 294 ? 24.160 5.210 -9.909 1.00 91.81 294 PHE A O 1
ATOM 2338 N N . VAL A 1 295 ? 24.079 7.454 -9.826 1.00 89.44 295 VAL A N 1
ATOM 2339 C CA . VAL A 1 295 ? 25.403 7.653 -10.433 1.00 89.44 295 VAL A CA 1
ATOM 2340 C C . VAL A 1 295 ? 26.499 7.050 -9.551 1.00 89.44 295 VAL A C 1
ATOM 2342 O O . VAL A 1 295 ? 27.380 6.355 -10.057 1.00 89.44 295 VAL A O 1
ATOM 2345 N N . HIS A 1 296 ? 26.423 7.238 -8.229 1.00 89.62 296 HIS A N 1
ATOM 2346 C CA . HIS A 1 296 ? 27.364 6.630 -7.279 1.00 89.62 296 HIS A CA 1
ATOM 2347 C C . HIS A 1 296 ? 27.305 5.096 -7.258 1.00 89.62 296 HIS A C 1
ATOM 2349 O O . HIS A 1 296 ? 28.327 4.447 -7.030 1.00 89.62 296 HIS A O 1
ATOM 2355 N N . MET A 1 297 ? 26.140 4.517 -7.545 1.00 92.75 297 MET A N 1
ATOM 2356 C CA . MET A 1 297 ? 25.946 3.073 -7.703 1.00 92.75 297 MET A CA 1
ATOM 2357 C C . MET A 1 297 ? 26.336 2.550 -9.098 1.00 92.75 297 MET A C 1
ATOM 2359 O O . MET A 1 297 ? 26.224 1.352 -9.358 1.00 92.75 297 MET A O 1
ATOM 2363 N N . GLY A 1 298 ? 26.809 3.417 -10.003 1.00 89.00 298 GLY A N 1
ATOM 2364 C CA . GLY A 1 298 ? 27.181 3.048 -11.373 1.00 89.00 298 GLY A CA 1
ATOM 2365 C C . GLY A 1 298 ? 25.984 2.793 -12.295 1.00 89.00 298 GLY A C 1
ATOM 2366 O O . GLY A 1 298 ? 26.122 2.108 -13.307 1.00 89.00 298 GLY A O 1
ATOM 2367 N N . LEU A 1 299 ? 24.810 3.323 -11.949 1.00 89.38 299 LEU A N 1
ATOM 2368 C CA . LEU A 1 299 ? 23.570 3.189 -12.707 1.00 89.38 299 LEU A CA 1
ATOM 2369 C C . LEU A 1 299 ? 23.362 4.398 -13.626 1.00 89.38 299 LEU A C 1
ATOM 2371 O O . LEU A 1 299 ? 23.758 5.521 -13.315 1.00 89.38 299 LEU A O 1
ATOM 2375 N N . ASN A 1 300 ? 22.719 4.172 -14.773 1.00 80.25 300 ASN A N 1
ATOM 2376 C CA . ASN A 1 300 ? 22.452 5.234 -15.740 1.00 80.25 300 ASN A CA 1
ATOM 2377 C C . ASN A 1 300 ? 21.284 6.130 -15.263 1.00 80.25 300 ASN A C 1
ATOM 2379 O O . ASN A 1 300 ? 20.167 5.621 -15.122 1.00 80.25 300 ASN A O 1
ATOM 2383 N N . PRO A 1 301 ? 21.498 7.449 -15.074 1.00 70.81 301 PRO A N 1
ATOM 2384 C CA . PRO A 1 301 ? 20.468 8.365 -14.587 1.00 70.81 301 PRO A CA 1
ATOM 2385 C C . PRO A 1 301 ? 19.300 8.562 -15.565 1.00 70.81 301 PRO A C 1
ATOM 2387 O O . PRO A 1 301 ? 18.209 8.904 -15.145 1.00 70.81 301 PRO A O 1
ATOM 2390 N N . THR A 1 302 ? 19.451 8.273 -16.860 1.00 68.31 302 THR A N 1
ATOM 2391 C CA . THR A 1 302 ? 18.358 8.464 -17.844 1.00 68.31 302 THR A CA 1
ATOM 2392 C C . THR A 1 302 ? 17.110 7.605 -17.596 1.00 68.31 302 THR A C 1
ATOM 2394 O O . THR A 1 302 ? 16.066 7.873 -18.180 1.00 68.31 302 THR A O 1
ATOM 2397 N N . ARG A 1 303 ? 17.184 6.591 -16.721 1.00 69.88 303 ARG A N 1
ATOM 2398 C CA . ARG A 1 303 ? 16.051 5.719 -16.355 1.00 69.88 303 ARG A CA 1
ATOM 2399 C C . ARG A 1 303 ? 15.489 5.977 -14.950 1.00 69.88 303 ARG A C 1
ATOM 2401 O O . ARG A 1 303 ? 14.556 5.293 -14.538 1.00 69.88 303 ARG A O 1
ATOM 2408 N N . THR A 1 304 ? 16.021 6.949 -14.206 1.00 83.69 304 THR A N 1
ATOM 2409 C CA . THR A 1 304 ? 15.599 7.212 -12.814 1.00 83.69 304 THR A CA 1
ATOM 2410 C C . THR A 1 304 ? 14.176 7.746 -12.717 1.00 83.69 304 THR A C 1
ATOM 2412 O O . THR A 1 304 ? 13.501 7.457 -11.735 1.00 83.69 304 THR A O 1
ATOM 2415 N N . ALA A 1 305 ? 13.681 8.454 -13.736 1.00 81.88 305 ALA A N 1
ATOM 2416 C CA . ALA A 1 305 ? 12.301 8.942 -13.770 1.00 81.88 305 ALA A CA 1
ATOM 2417 C C . ALA A 1 305 ? 11.282 7.797 -13.640 1.00 81.88 305 ALA A C 1
ATOM 2419 O O . ALA A 1 305 ? 10.341 7.883 -12.850 1.00 81.88 305 ALA A O 1
ATOM 2420 N N . HIS A 1 306 ? 11.513 6.686 -14.352 1.00 81.94 306 HIS A N 1
ATOM 2421 C CA . HIS A 1 306 ? 10.671 5.495 -14.242 1.00 81.94 306 HIS A CA 1
ATOM 2422 C C . HIS A 1 306 ? 10.762 4.883 -12.845 1.00 81.94 306 HIS A C 1
ATOM 2424 O O . HIS A 1 306 ? 9.726 4.600 -12.253 1.00 81.94 306 HIS A O 1
ATOM 2430 N N . PHE A 1 307 ? 11.968 4.755 -12.280 1.00 88.31 307 PHE A N 1
ATOM 2431 C CA . PHE A 1 307 ? 12.147 4.288 -10.901 1.00 88.31 307 PHE A CA 1
ATOM 2432 C C . PHE A 1 307 ? 11.362 5.146 -9.901 1.00 88.31 307 PHE A C 1
ATOM 2434 O O . PHE A 1 307 ? 10.606 4.608 -9.093 1.00 88.31 307 PHE A O 1
ATOM 2441 N N . PHE A 1 308 ? 11.517 6.471 -9.949 1.00 87.75 308 PHE A N 1
ATOM 2442 C CA . PHE A 1 308 ? 10.882 7.371 -8.991 1.00 87.75 308 PHE A CA 1
ATOM 2443 C C . PHE A 1 308 ? 9.367 7.385 -9.117 1.00 87.75 308 PHE A C 1
ATOM 2445 O O . PHE A 1 308 ? 8.695 7.418 -8.093 1.00 87.75 308 PHE A O 1
ATOM 2452 N N . HIS A 1 309 ? 8.820 7.290 -10.330 1.00 83.62 309 HIS A N 1
ATOM 2453 C CA . HIS A 1 309 ? 7.378 7.147 -10.480 1.00 83.62 309 HIS A CA 1
ATOM 2454 C C . HIS A 1 309 ? 6.899 5.768 -10.012 1.00 83.62 309 HIS A C 1
ATOM 2456 O O . HIS A 1 309 ? 5.922 5.663 -9.275 1.00 83.62 309 HIS A O 1
ATOM 2462 N N . ALA A 1 310 ? 7.565 4.691 -10.423 1.00 83.88 310 ALA A N 1
ATOM 2463 C CA . ALA A 1 310 ? 7.177 3.330 -10.059 1.00 83.88 310 ALA A CA 1
ATOM 2464 C C . ALA A 1 310 ? 7.251 3.082 -8.547 1.00 83.88 310 ALA A C 1
ATOM 2466 O O . ALA A 1 310 ? 6.489 2.275 -8.029 1.00 83.88 310 ALA A O 1
ATOM 2467 N N . THR A 1 311 ? 8.134 3.788 -7.840 1.00 87.44 311 THR A N 1
ATOM 2468 C CA . THR A 1 311 ? 8.261 3.725 -6.379 1.00 87.44 311 THR A CA 1
ATOM 2469 C C . THR A 1 311 ? 7.528 4.861 -5.666 1.00 87.44 311 THR A C 1
ATOM 2471 O O . THR A 1 311 ? 7.537 4.898 -4.439 1.00 87.44 311 THR A O 1
ATOM 2474 N N . LYS A 1 312 ? 6.846 5.765 -6.386 1.00 84.81 312 LYS A N 1
ATOM 2475 C CA . LYS A 1 312 ? 6.178 6.944 -5.812 1.00 84.81 312 LYS A CA 1
ATOM 2476 C C . LYS A 1 312 ? 5.214 6.573 -4.687 1.00 84.81 312 LYS A C 1
ATOM 2478 O O . LYS A 1 312 ? 5.301 7.141 -3.609 1.00 84.81 312 LYS A O 1
ATOM 2483 N N . TYR A 1 313 ? 4.386 5.552 -4.909 1.00 81.25 313 TYR A N 1
ATOM 2484 C CA . TYR A 1 313 ? 3.417 5.056 -3.923 1.00 81.25 313 TYR A CA 1
ATOM 2485 C C . TYR A 1 313 ? 4.062 4.563 -2.617 1.00 81.25 313 TYR A C 1
ATOM 2487 O O . TYR A 1 313 ? 3.407 4.521 -1.583 1.00 81.25 313 TYR A O 1
ATOM 2495 N N . TYR A 1 314 ? 5.328 4.141 -2.672 1.00 87.44 314 TYR A N 1
ATOM 2496 C CA . TYR A 1 314 ? 6.104 3.764 -1.498 1.00 87.44 314 TYR A CA 1
ATOM 2497 C C . TYR A 1 314 ? 6.735 5.002 -0.844 1.00 87.44 314 TYR A C 1
ATOM 2499 O O . TYR A 1 314 ? 6.676 5.154 0.371 1.00 87.44 314 TYR A O 1
ATOM 2507 N N . ARG A 1 315 ? 7.337 5.888 -1.649 1.00 85.88 315 ARG A N 1
ATOM 2508 C CA . ARG A 1 315 ? 8.101 7.053 -1.171 1.00 85.88 315 ARG A CA 1
ATOM 2509 C C . ARG A 1 315 ? 7.229 8.144 -0.555 1.00 85.88 315 ARG A C 1
ATOM 2511 O O . ARG A 1 315 ? 7.661 8.798 0.384 1.00 85.88 315 ARG A O 1
ATOM 2518 N N . GLU A 1 316 ? 6.042 8.342 -1.110 1.00 83.38 316 GLU A N 1
ATOM 2519 C CA . GLU A 1 316 ? 5.051 9.328 -0.667 1.00 83.38 316 GLU A CA 1
ATOM 2520 C C . GLU A 1 316 ? 3.938 8.659 0.152 1.00 83.38 316 GLU A C 1
ATOM 2522 O O . GLU A 1 316 ? 2.860 9.213 0.305 1.00 83.38 316 GLU A O 1
ATOM 2527 N N . PHE A 1 317 ? 4.177 7.444 0.653 1.00 85.62 317 PHE A N 1
ATOM 2528 C CA . PHE A 1 317 ? 3.167 6.694 1.381 1.00 85.62 317 PHE A CA 1
ATOM 2529 C C . PHE A 1 317 ? 2.714 7.423 2.650 1.00 85.62 317 PHE A C 1
ATOM 2531 O O . PHE A 1 317 ? 3.535 7.829 3.472 1.00 85.62 317 PHE A O 1
ATOM 2538 N N . SER A 1 318 ? 1.401 7.442 2.857 1.00 86.19 318 SER A N 1
ATOM 2539 C CA . SER A 1 318 ? 0.770 7.738 4.137 1.00 86.19 318 SER A CA 1
ATOM 2540 C C . SER A 1 318 ? -0.365 6.750 4.378 1.00 86.19 318 SER A C 1
ATOM 2542 O O . SER A 1 318 ? -1.201 6.514 3.499 1.00 86.19 318 SER A O 1
ATOM 2544 N N . SER A 1 319 ? -0.445 6.177 5.579 1.00 91.06 319 SER A N 1
ATOM 2545 C CA . SER A 1 319 ? -1.585 5.319 5.908 1.00 91.06 319 SER A CA 1
ATOM 2546 C C . SER A 1 319 ? -2.908 6.098 5.986 1.00 91.06 319 SER A C 1
ATOM 2548 O O . SER A 1 319 ? -3.965 5.496 5.799 1.00 91.06 319 SER A O 1
ATOM 2550 N N . ALA A 1 320 ? -2.878 7.421 6.184 1.00 86.81 320 ALA A N 1
ATOM 2551 C CA . ALA A 1 320 ? -4.063 8.276 6.091 1.00 86.81 320 ALA A CA 1
ATOM 2552 C C . ALA A 1 320 ? -4.525 8.456 4.632 1.00 86.81 320 ALA A C 1
ATOM 2554 O O . ALA A 1 320 ? -5.723 8.463 4.347 1.00 86.81 320 ALA A O 1
ATOM 2555 N N . GLU A 1 321 ? -3.596 8.509 3.672 1.00 85.75 321 GLU A N 1
ATOM 2556 C CA . GLU A 1 321 ? -3.950 8.450 2.247 1.00 85.75 321 GLU A CA 1
ATOM 2557 C C . GLU A 1 321 ? -4.530 7.082 1.869 1.00 85.75 321 GLU A C 1
ATOM 2559 O O . GLU A 1 321 ? -5.476 7.000 1.084 1.00 85.75 321 GLU A O 1
ATOM 2564 N N . ALA A 1 322 ? -4.028 6.000 2.473 1.00 89.56 322 ALA A N 1
ATOM 2565 C CA . ALA A 1 322 ? -4.614 4.676 2.296 1.00 89.56 322 ALA A CA 1
ATOM 2566 C C . ALA A 1 322 ? -6.046 4.590 2.861 1.00 89.56 322 ALA A C 1
ATOM 2568 O O . ALA A 1 322 ? -6.911 3.982 2.228 1.00 89.56 322 ALA A O 1
ATOM 2569 N N . THR A 1 323 ? -6.328 5.240 3.997 1.00 90.88 323 THR A N 1
ATOM 2570 C CA . THR A 1 323 ? -7.696 5.430 4.512 1.00 90.88 323 THR A CA 1
ATOM 2571 C C . THR A 1 323 ? -8.578 6.149 3.498 1.00 90.88 323 THR A C 1
ATOM 2573 O O . THR A 1 323 ? -9.677 5.685 3.191 1.00 90.88 323 THR A O 1
ATOM 2576 N N . PHE A 1 324 ? -8.094 7.266 2.951 1.00 85.12 324 PHE A N 1
ATOM 2577 C CA . PHE A 1 324 ? -8.823 8.045 1.955 1.00 85.12 324 PHE A CA 1
ATOM 2578 C C . PHE A 1 324 ? -9.168 7.196 0.723 1.00 85.12 324 PHE A C 1
ATOM 2580 O O . PHE A 1 324 ? -10.328 7.144 0.309 1.00 85.12 324 PHE A O 1
ATOM 2587 N N . ALA A 1 325 ? -8.185 6.473 0.180 1.00 84.81 325 ALA A N 1
ATOM 2588 C CA . ALA A 1 325 ? -8.375 5.592 -0.968 1.00 84.81 325 ALA A CA 1
ATOM 2589 C C . ALA A 1 325 ? -9.370 4.458 -0.672 1.00 84.81 325 ALA A C 1
ATOM 2591 O O . ALA A 1 325 ? -10.235 4.161 -1.498 1.00 84.81 325 ALA A O 1
ATOM 2592 N N . TRP A 1 326 ? -9.291 3.851 0.516 1.00 90.50 326 TRP A N 1
ATOM 2593 C CA . TRP A 1 326 ? -10.222 2.803 0.932 1.00 90.50 326 TRP A CA 1
ATOM 2594 C C . TRP A 1 326 ? -11.665 3.312 1.042 1.00 90.50 326 TRP A C 1
ATOM 2596 O O . TRP A 1 326 ? -12.580 2.639 0.561 1.00 90.50 326 TRP A O 1
ATOM 2606 N N . LEU A 1 327 ? -11.880 4.505 1.609 1.00 87.94 327 LEU A N 1
ATOM 2607 C CA . LEU A 1 327 ? -13.209 5.120 1.703 1.00 87.94 327 LEU A CA 1
ATOM 2608 C C . LEU A 1 327 ? -13.795 5.393 0.314 1.00 87.94 327 LEU A C 1
ATOM 2610 O O . LEU A 1 327 ? -14.956 5.074 0.071 1.00 87.94 327 LEU A O 1
ATOM 2614 N N . GLN A 1 328 ? -12.998 5.913 -0.624 1.00 83.31 328 GLN A N 1
ATOM 2615 C CA . GLN A 1 328 ? -13.448 6.108 -2.006 1.00 83.31 328 GLN A CA 1
ATOM 2616 C C . GLN A 1 328 ? -13.833 4.786 -2.675 1.00 83.31 328 GLN A C 1
ATOM 2618 O O . GLN A 1 328 ? -14.915 4.664 -3.246 1.00 83.31 328 GLN A O 1
ATOM 2623 N N . TRP A 1 329 ? -12.969 3.777 -2.569 1.00 81.56 329 TRP A N 1
ATOM 2624 C CA . TRP A 1 329 ? -13.194 2.477 -3.196 1.00 81.56 329 TRP A CA 1
ATOM 2625 C C . TRP A 1 329 ? -14.401 1.731 -2.607 1.00 81.56 329 TRP A C 1
ATOM 2627 O O . TRP A 1 329 ? -15.113 1.035 -3.328 1.00 81.56 329 TRP A O 1
ATOM 2637 N N . SER A 1 330 ? -14.679 1.932 -1.319 1.00 83.69 330 SER A N 1
ATOM 2638 C CA . SER A 1 330 ? -15.806 1.308 -0.614 1.00 83.69 330 SER A CA 1
ATOM 2639 C C . SER A 1 330 ? -17.147 2.025 -0.833 1.00 83.69 330 SER A C 1
ATOM 2641 O O . SER A 1 330 ? -18.141 1.641 -0.224 1.00 83.69 330 SER A O 1
ATOM 2643 N N . GLY A 1 331 ? -17.201 3.071 -1.671 1.00 83.75 331 GLY A N 1
ATOM 2644 C CA . GLY A 1 331 ? -18.416 3.871 -1.897 1.00 83.75 331 GLY A CA 1
ATOM 2645 C C . GLY A 1 331 ? -18.740 4.857 -0.767 1.00 83.75 331 GLY A C 1
ATOM 2646 O O . GLY A 1 331 ? -19.838 5.402 -0.701 1.00 83.75 331 GLY A O 1
ATOM 2647 N N . LEU A 1 332 ? -17.774 5.116 0.114 1.00 86.38 332 LEU A N 1
ATOM 2648 C CA . LEU A 1 332 ? -17.864 5.970 1.301 1.00 86.38 332 LEU A CA 1
ATOM 2649 C C . LEU A 1 332 ? -17.161 7.324 1.083 1.00 86.38 332 LEU A C 1
ATOM 2651 O O . LEU A 1 332 ? -16.722 7.983 2.027 1.00 86.38 332 LEU A O 1
ATOM 2655 N N . GLU A 1 333 ? -17.064 7.756 -0.176 1.00 84.19 333 GLU A N 1
ATOM 2656 C CA . GLU A 1 333 ? -16.332 8.947 -0.630 1.00 84.19 333 GLU A CA 1
ATOM 2657 C C . GLU A 1 333 ? -16.717 10.235 0.113 1.00 84.19 333 GLU A C 1
ATOM 2659 O O . GLU A 1 333 ? -15.861 11.082 0.368 1.00 84.19 333 GLU A O 1
ATOM 2664 N N . ARG A 1 334 ? -17.979 10.345 0.548 1.00 81.88 334 ARG A N 1
ATOM 2665 C CA . ARG A 1 334 ? -18.495 11.475 1.336 1.00 81.88 334 ARG A CA 1
ATOM 2666 C C . ARG A 1 334 ? -17.801 11.675 2.690 1.00 81.88 334 ARG A C 1
ATOM 2668 O O . ARG A 1 334 ? -17.824 12.788 3.201 1.00 81.88 334 ARG A O 1
ATOM 2675 N N . TYR A 1 335 ? -17.170 10.643 3.255 1.00 84.75 335 TYR A N 1
ATOM 2676 C CA . TYR A 1 335 ? -16.424 10.743 4.522 1.00 84.75 335 TYR A CA 1
ATOM 2677 C C . TYR A 1 335 ? -14.917 10.863 4.328 1.00 84.75 335 TYR A C 1
ATOM 2679 O O . TYR A 1 335 ? -14.215 11.232 5.268 1.00 84.75 335 TYR A O 1
ATOM 2687 N N . ALA A 1 336 ? -14.413 10.563 3.127 1.00 78.31 336 ALA A N 1
ATOM 2688 C CA . ALA A 1 336 ? -12.982 10.467 2.855 1.00 78.31 336 ALA A CA 1
ATOM 2689 C C . ALA A 1 336 ? -12.233 11.744 3.262 1.00 78.31 336 ALA A C 1
ATOM 2691 O O . ALA A 1 336 ? -11.189 11.675 3.907 1.00 78.31 336 ALA A O 1
ATOM 2692 N N . TYR A 1 337 ? -12.815 12.911 2.974 1.00 70.62 337 TYR A N 1
ATOM 2693 C CA . TYR A 1 337 ? -12.237 14.203 3.343 1.00 70.62 337 TYR A CA 1
ATOM 2694 C C . TYR A 1 337 ? -12.107 14.395 4.857 1.00 70.62 337 TYR A C 1
ATOM 2696 O O . TYR A 1 337 ? -11.095 14.907 5.334 1.00 70.62 337 TYR A O 1
ATOM 2704 N N . GLN A 1 338 ? -13.113 13.973 5.622 1.00 80.94 338 GLN A N 1
ATOM 2705 C CA . GLN A 1 338 ? -13.110 14.179 7.062 1.00 80.94 338 GLN A CA 1
ATOM 2706 C C . GLN A 1 338 ? -12.081 13.282 7.753 1.00 80.94 338 GLN A C 1
ATOM 2708 O O . GLN A 1 338 ? -11.332 13.754 8.601 1.00 80.94 338 GLN A O 1
ATOM 2713 N N . PHE A 1 339 ? -11.962 12.028 7.316 1.00 87.00 339 PHE A N 1
ATOM 2714 C CA . PHE A 1 339 ? -10.922 11.123 7.804 1.00 87.00 339 PHE A CA 1
ATOM 2715 C C . PHE A 1 339 ? -9.516 11.607 7.426 1.00 87.00 339 PHE A C 1
ATOM 2717 O O . PHE A 1 339 ? -8.609 11.539 8.251 1.00 87.00 339 PHE A O 1
ATOM 2724 N N . ALA A 1 340 ? -9.339 12.152 6.216 1.00 76.31 340 ALA A N 1
ATOM 2725 C CA . ALA A 1 340 ? -8.069 12.747 5.801 1.00 76.31 340 ALA A CA 1
ATOM 2726 C C . ALA A 1 340 ? -7.709 13.988 6.633 1.00 76.31 340 ALA A C 1
ATOM 2728 O O . ALA A 1 340 ? -6.559 14.145 7.029 1.00 76.31 340 ALA A O 1
ATOM 2729 N N . ARG A 1 341 ? -8.688 14.847 6.957 1.00 75.56 341 ARG A N 1
ATOM 2730 C CA . ARG A 1 341 ? -8.490 16.033 7.809 1.00 75.56 341 ARG A CA 1
ATOM 2731 C C . ARG A 1 341 ? -7.997 15.679 9.215 1.00 75.56 341 ARG A C 1
ATOM 2733 O O . ARG A 1 341 ? -7.258 16.464 9.800 1.00 75.56 341 ARG A O 1
ATOM 2740 N N . TYR A 1 342 ? -8.441 14.548 9.753 1.00 80.94 342 TYR A N 1
ATOM 2741 C CA . TYR A 1 342 ? -8.052 14.055 11.077 1.00 80.94 342 TYR A CA 1
ATOM 2742 C C . TYR A 1 342 ? -6.868 13.081 11.011 1.00 80.94 342 TYR A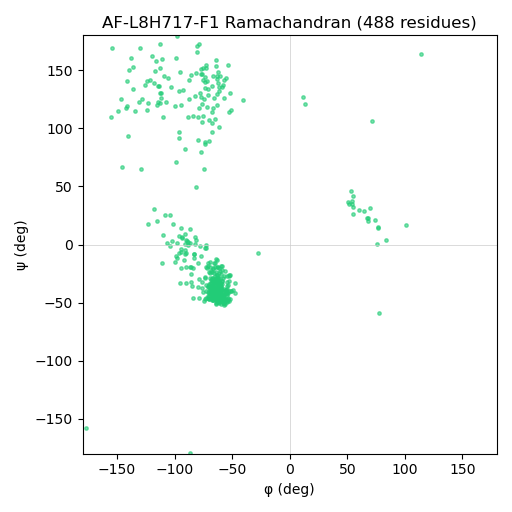 C 1
ATOM 2744 O O . TYR A 1 342 ? -6.519 12.486 12.025 1.00 80.94 342 TYR A O 1
ATOM 2752 N N . GLU A 1 343 ? -6.265 12.912 9.827 1.00 83.12 343 GLU A N 1
ATOM 2753 C CA . GLU A 1 343 ? -5.117 12.035 9.578 1.00 83.12 343 GLU A CA 1
ATOM 2754 C C . GLU A 1 343 ? -5.320 10.610 10.118 1.00 83.12 343 GLU A C 1
ATOM 2756 O O . GLU A 1 343 ? -4.385 9.977 10.603 1.00 83.12 343 GLU A O 1
ATOM 2761 N N . VAL A 1 344 ? -6.552 10.087 10.036 1.00 87.69 344 VAL A N 1
ATOM 2762 C CA . VAL A 1 344 ? -6.887 8.777 10.609 1.00 87.69 344 VAL A CA 1
ATOM 2763 C C . VAL A 1 344 ? -6.158 7.676 9.829 1.00 87.69 344 VAL A C 1
ATOM 2765 O O . VAL A 1 344 ? -6.473 7.448 8.653 1.00 87.69 344 VAL A O 1
ATOM 2768 N N . PRO A 1 345 ? -5.214 6.952 10.454 1.00 92.81 345 PRO A N 1
ATOM 2769 C CA . PRO A 1 345 ? -4.408 5.975 9.746 1.00 92.81 345 PRO A CA 1
ATOM 2770 C C . PRO A 1 345 ? -5.202 4.696 9.467 1.00 92.81 345 PRO A C 1
ATOM 2772 O O . PRO A 1 345 ? -6.020 4.261 10.281 1.00 92.81 345 PRO A O 1
ATOM 2775 N N . PHE A 1 346 ? -4.921 4.040 8.339 1.00 94.12 346 PHE A N 1
ATOM 2776 C CA . PHE A 1 346 ? -5.678 2.867 7.881 1.00 94.12 346 PHE A CA 1
ATOM 2777 C C . PHE A 1 346 ? -5.742 1.735 8.917 1.00 94.12 346 PHE A C 1
ATOM 2779 O O . PHE A 1 346 ? -6.783 1.106 9.099 1.00 94.12 346 PHE A O 1
ATOM 2786 N N . TYR A 1 347 ? -4.647 1.480 9.638 1.00 93.31 347 TYR A N 1
ATOM 2787 C CA . TYR A 1 347 ? -4.599 0.429 10.660 1.00 93.31 347 TYR A CA 1
ATOM 2788 C C . TYR A 1 347 ? -5.459 0.738 11.898 1.00 93.31 347 TYR A C 1
ATOM 2790 O O . TYR A 1 347 ? -5.806 -0.189 12.626 1.00 93.31 347 TYR A O 1
ATOM 2798 N N . ALA A 1 348 ? -5.830 2.000 12.133 1.00 90.38 348 ALA A N 1
ATOM 2799 C CA . ALA A 1 348 ? -6.692 2.396 13.245 1.00 90.38 348 ALA A CA 1
ATOM 2800 C C . ALA A 1 348 ? -8.183 2.402 12.875 1.00 90.38 348 ALA A C 1
ATOM 2802 O O . ALA A 1 348 ? -9.015 2.535 13.766 1.00 90.38 348 ALA A O 1
ATOM 2803 N N . LEU A 1 349 ? -8.539 2.229 11.596 1.00 91.19 349 LEU A N 1
ATOM 2804 C CA . LEU A 1 349 ? -9.927 2.326 11.133 1.00 91.19 349 LEU A CA 1
ATOM 2805 C C . LEU A 1 349 ? -10.913 1.413 11.875 1.00 91.19 349 LEU A C 1
ATOM 2807 O O . LEU A 1 349 ? -11.971 1.912 12.247 1.00 91.19 349 LEU A O 1
ATOM 2811 N N . PRO A 1 350 ? -10.611 0.133 12.167 1.00 88.56 350 PRO A N 1
ATOM 2812 C CA . PRO A 1 350 ? -11.539 -0.699 12.937 1.00 88.56 350 PRO A CA 1
ATOM 2813 C C . PRO A 1 350 ? -11.761 -0.234 14.373 1.00 88.56 350 PRO A C 1
ATOM 2815 O O . PRO A 1 350 ? -12.749 -0.604 14.995 1.00 88.56 350 PRO A O 1
ATOM 2818 N N . LEU A 1 351 ? -10.849 0.580 14.904 1.00 83.19 351 LEU A N 1
ATOM 2819 C CA . LEU A 1 351 ? -10.990 1.158 16.229 1.00 83.19 351 LEU A CA 1
ATOM 2820 C C . LEU A 1 351 ? -11.861 2.423 16.222 1.00 83.19 351 LEU A C 1
ATOM 2822 O O . LEU A 1 351 ? -12.240 2.913 17.285 1.00 83.19 351 LEU A O 1
ATOM 2826 N N . VAL A 1 352 ? -12.178 2.960 15.038 1.00 82.94 352 VAL A N 1
ATOM 2827 C CA . VAL A 1 352 ? -12.979 4.173 14.902 1.00 82.94 352 VAL A CA 1
ATOM 2828 C C . VAL A 1 352 ? -14.417 3.889 15.299 1.00 82.94 352 VAL A C 1
ATOM 2830 O O . VAL A 1 352 ? -15.175 3.249 14.571 1.00 82.94 352 VAL A O 1
ATOM 2833 N N . ASN A 1 353 ? -14.796 4.397 16.468 1.00 74.19 353 ASN A N 1
ATOM 2834 C CA . ASN A 1 353 ? -16.144 4.277 16.991 1.00 74.19 353 ASN A CA 1
ATOM 2835 C C . ASN A 1 353 ? -16.970 5.543 16.711 1.00 74.19 353 ASN A C 1
ATOM 2837 O O . ASN A 1 353 ? -16.512 6.532 16.134 1.00 74.19 353 ASN A O 1
ATOM 2841 N N . PHE A 1 354 ? -18.221 5.493 17.148 1.00 70.56 354 PHE A N 1
ATOM 2842 C CA . PHE A 1 354 ? -19.184 6.573 16.996 1.00 70.56 354 PHE A CA 1
ATOM 2843 C C . PHE A 1 354 ? -18.710 7.930 17.546 1.00 70.56 354 PHE A C 1
ATOM 2845 O O . PHE A 1 354 ? -18.979 8.945 16.914 1.00 70.56 354 PHE A O 1
ATOM 2852 N N . PHE A 1 355 ? -17.994 7.967 18.675 1.00 68.94 355 PHE A N 1
ATOM 2853 C CA . PHE A 1 355 ? -17.552 9.236 19.262 1.00 68.94 355 PHE A CA 1
ATOM 2854 C C . PHE A 1 355 ? -16.550 9.952 18.370 1.00 68.94 355 PHE A C 1
ATOM 2856 O O . PHE A 1 355 ? -16.692 11.145 18.153 1.00 68.94 355 PHE A O 1
ATOM 2863 N N . ILE A 1 356 ? -15.588 9.233 17.789 1.00 74.81 356 ILE A N 1
ATOM 2864 C CA . ILE A 1 356 ? -14.636 9.861 16.862 1.00 74.81 356 ILE A CA 1
ATOM 2865 C C . ILE A 1 356 ? -15.365 10.381 15.628 1.00 74.81 356 ILE A C 1
ATOM 2867 O O . ILE A 1 356 ? -15.039 11.440 15.109 1.00 74.81 356 ILE A O 1
ATOM 2871 N N . ILE A 1 357 ? -16.343 9.626 15.129 1.00 78.12 357 ILE A N 1
ATOM 2872 C CA . ILE A 1 357 ? -17.144 10.028 13.970 1.00 78.12 357 ILE A CA 1
ATOM 2873 C C . ILE A 1 357 ? -17.894 11.334 14.277 1.00 78.12 357 ILE A C 1
ATOM 2875 O O . ILE A 1 357 ? -17.870 12.249 13.453 1.00 78.12 357 ILE A O 1
ATOM 2879 N N . ASP A 1 358 ? -18.456 11.463 15.479 1.00 72.75 358 ASP A N 1
ATOM 2880 C CA . ASP A 1 358 ? -19.101 12.692 15.949 1.00 72.75 358 ASP A CA 1
ATOM 2881 C C . ASP A 1 358 ? -18.101 13.843 16.183 1.00 72.75 358 ASP A C 1
ATOM 2883 O O . ASP A 1 358 ? -18.341 14.963 15.741 1.00 72.75 358 ASP A O 1
ATOM 2887 N N . GLU A 1 359 ? -16.923 13.581 16.763 1.00 72.50 359 GLU A N 1
ATOM 2888 C CA . GLU A 1 359 ? -15.829 14.562 16.911 1.00 72.50 359 GLU A CA 1
ATOM 2889 C C . GLU A 1 359 ? -15.286 15.041 15.561 1.00 72.50 359 GLU A C 1
ATOM 2891 O O . GLU A 1 359 ? -14.855 16.189 15.403 1.00 72.50 359 GLU A O 1
ATOM 2896 N N . MET A 1 360 ? -15.337 14.165 14.562 1.00 76.56 360 MET A N 1
ATOM 2897 C CA . MET A 1 360 ? -15.093 14.477 13.165 1.00 76.56 360 MET A CA 1
ATOM 2898 C C . MET A 1 360 ? -16.253 15.269 12.545 1.00 76.56 360 MET A C 1
ATOM 2900 O O . MET A 1 360 ? -16.149 15.673 11.398 1.00 76.56 360 MET A O 1
ATOM 2904 N N . GLY A 1 361 ? -17.354 15.545 13.237 1.00 69.56 361 GLY A N 1
ATOM 2905 C CA . GLY A 1 361 ? -18.504 16.262 12.682 1.00 69.56 361 GLY A CA 1
ATOM 2906 C C . GLY A 1 361 ? -19.251 15.468 11.607 1.00 69.56 361 GLY A C 1
ATOM 2907 O O . GLY A 1 361 ? -19.970 16.050 10.791 1.00 69.56 361 GLY A O 1
ATOM 2908 N N . VAL A 1 362 ? -19.074 14.145 11.576 1.00 72.31 362 VAL A N 1
ATOM 2909 C CA . VAL A 1 362 ? -19.861 13.239 10.743 1.00 72.31 362 VAL A CA 1
ATOM 2910 C C . VAL A 1 362 ? -21.093 12.843 11.551 1.00 72.31 362 VAL A C 1
ATOM 2912 O O . VAL A 1 362 ? -21.005 12.121 12.535 1.00 72.31 362 VAL A O 1
ATOM 2915 N N . THR A 1 363 ? -22.269 13.321 11.150 1.00 58.38 363 THR A N 1
ATOM 2916 C CA . THR A 1 363 ? -23.493 13.103 11.931 1.00 58.38 363 THR A CA 1
ATOM 2917 C C . THR A 1 363 ? -23.872 11.620 12.033 1.00 58.38 363 THR A C 1
ATOM 2919 O O . THR A 1 363 ? -24.038 10.940 11.020 1.00 58.38 363 THR A O 1
ATOM 2922 N N . ASN A 1 364 ? -24.112 11.191 13.269 1.00 54.16 364 ASN A N 1
ATOM 2923 C CA . ASN A 1 364 ? -24.587 9.928 13.862 1.00 54.16 364 ASN A CA 1
ATOM 2924 C C . ASN A 1 364 ? -25.495 8.940 13.110 1.00 54.16 364 ASN A C 1
ATOM 2926 O O . ASN A 1 364 ? -25.780 7.868 13.646 1.00 54.16 364 ASN A O 1
ATOM 2930 N N . GLN A 1 365 ? -26.018 9.253 11.927 1.00 55.16 365 GLN A N 1
ATOM 2931 C CA . GLN A 1 365 ? -27.075 8.443 11.308 1.00 55.16 365 GLN A CA 1
ATOM 2932 C C . GLN A 1 365 ? -26.577 7.408 10.295 1.00 55.16 365 GLN A C 1
ATOM 2934 O O . GLN A 1 365 ? -27.358 6.551 9.872 1.00 55.16 365 GLN A O 1
ATOM 2939 N N . ASP A 1 366 ? -25.292 7.414 9.934 1.00 67.12 366 ASP A N 1
ATOM 2940 C CA . ASP A 1 366 ? -24.784 6.519 8.896 1.00 67.12 366 ASP A CA 1
ATOM 2941 C C . ASP A 1 366 ? -24.261 5.185 9.428 1.00 67.12 366 ASP A C 1
ATOM 2943 O O . ASP A 1 366 ? -23.064 4.927 9.559 1.00 67.12 366 ASP A O 1
ATOM 2947 N N . LYS A 1 367 ? -25.220 4.280 9.654 1.00 74.69 367 LYS A N 1
ATOM 2948 C CA . LYS A 1 367 ? -24.974 2.853 9.921 1.00 74.69 367 LYS A CA 1
ATOM 2949 C C . LYS A 1 367 ? -24.084 2.193 8.865 1.00 74.69 367 LYS A C 1
ATOM 2951 O O . LYS A 1 367 ? -23.417 1.213 9.173 1.00 74.69 367 LYS A O 1
ATOM 2956 N N . GLU A 1 368 ? -24.089 2.715 7.641 1.00 84.81 368 GLU A N 1
ATOM 2957 C CA . GLU A 1 368 ? -23.257 2.235 6.538 1.00 84.81 368 GLU A CA 1
ATOM 2958 C C . GLU A 1 368 ? -21.759 2.386 6.848 1.00 84.81 368 GLU A C 1
ATOM 2960 O O . GLU A 1 368 ? -21.021 1.409 6.741 1.00 84.81 368 GLU A O 1
ATOM 2965 N N . LEU A 1 369 ? -21.325 3.564 7.319 1.00 86.69 369 LEU A N 1
ATOM 2966 C CA . LEU A 1 369 ? -19.928 3.824 7.679 1.00 86.69 369 LEU A CA 1
ATOM 2967 C C . LEU A 1 369 ? -19.486 2.942 8.851 1.00 86.69 369 LEU A C 1
ATOM 2969 O O . LEU A 1 369 ? -18.470 2.260 8.758 1.00 86.69 369 LEU A O 1
ATOM 2973 N N . LEU A 1 370 ? -20.273 2.913 9.930 1.00 82.31 370 LEU A N 1
ATOM 2974 C CA . LEU A 1 370 ? -19.965 2.096 11.109 1.00 82.31 370 LEU A CA 1
ATOM 2975 C C . LEU A 1 370 ? -19.887 0.603 10.764 1.00 82.31 370 LEU A C 1
ATOM 2977 O O . LEU A 1 370 ? -18.949 -0.077 11.175 1.00 82.31 370 LEU A O 1
ATOM 2981 N N . SER A 1 371 ? -20.828 0.099 9.960 1.00 84.50 371 SER A N 1
ATOM 2982 C CA . SER A 1 371 ? -20.806 -1.293 9.503 1.00 84.50 371 SER A CA 1
ATOM 2983 C C . SER A 1 371 ? -19.584 -1.585 8.634 1.00 84.50 371 SER A C 1
ATOM 2985 O O . SER A 1 371 ? -19.016 -2.671 8.743 1.00 84.50 371 SER A O 1
ATOM 2987 N N . ALA A 1 372 ? -19.178 -0.648 7.775 1.00 90.00 372 ALA A N 1
ATOM 2988 C CA . ALA A 1 372 ? -18.001 -0.815 6.936 1.00 90.00 372 ALA A CA 1
ATOM 2989 C C . ALA A 1 372 ? -16.715 -0.868 7.774 1.00 90.00 372 ALA A C 1
ATOM 2991 O O . ALA A 1 372 ? -15.916 -1.782 7.579 1.00 90.00 372 ALA A O 1
ATOM 2992 N N . LEU A 1 373 ? -16.551 0.038 8.746 1.00 89.19 373 LEU A N 1
ATOM 2993 C CA . LEU A 1 373 ? -15.403 0.068 9.662 1.00 89.19 373 LEU A CA 1
ATOM 2994 C C . LEU A 1 373 ? -15.301 -1.213 10.503 1.00 89.19 373 LEU A C 1
ATOM 2996 O O . LEU A 1 373 ? -14.223 -1.790 10.603 1.00 89.19 373 LEU A O 1
ATOM 3000 N N . GLN A 1 374 ? -16.424 -1.713 11.027 1.00 83.56 374 GLN A N 1
ATOM 3001 C CA . GLN A 1 374 ? -16.461 -2.984 11.762 1.00 83.56 374 GLN A CA 1
ATOM 3002 C C . GLN A 1 374 ? -16.131 -4.180 10.860 1.00 83.56 374 GLN A C 1
ATOM 3004 O O . GLN A 1 374 ? -15.390 -5.079 11.246 1.00 83.56 374 GLN A O 1
ATOM 3009 N N . SER A 1 375 ? -16.652 -4.198 9.629 1.00 88.88 375 SER A N 1
ATOM 3010 C CA . SER A 1 375 ? -16.361 -5.277 8.678 1.00 88.88 375 SER A CA 1
ATOM 3011 C C . SER A 1 375 ? -14.916 -5.261 8.170 1.00 88.88 375 SER A C 1
ATOM 3013 O O . SER A 1 375 ? -14.397 -6.304 7.770 1.00 88.88 375 SER A O 1
ATOM 3015 N N . LEU A 1 376 ? -14.259 -4.095 8.200 1.00 91.56 376 LEU A N 1
ATOM 3016 C CA . LEU A 1 376 ? -12.889 -3.922 7.734 1.00 91.56 376 LEU A CA 1
ATOM 3017 C C . LEU A 1 376 ? -11.914 -4.781 8.539 1.00 91.56 376 LEU A C 1
ATOM 3019 O O . LEU A 1 376 ? -11.009 -5.348 7.930 1.00 91.56 376 LEU A O 1
ATOM 3023 N N . GLU A 1 377 ? -12.120 -4.922 9.854 1.00 87.88 377 GLU A N 1
ATOM 3024 C CA . GLU A 1 377 ? -11.282 -5.745 10.742 1.00 87.88 377 GLU A CA 1
ATOM 3025 C C . GLU A 1 377 ? -11.096 -7.168 10.204 1.00 87.88 377 GLU A C 1
ATOM 3027 O O . GLU A 1 377 ? -9.995 -7.716 10.223 1.00 87.88 377 GLU A O 1
ATOM 3032 N N . PHE A 1 378 ? -12.169 -7.734 9.651 1.00 89.06 378 PHE A N 1
ATOM 3033 C CA . PHE A 1 378 ? -12.216 -9.101 9.134 1.00 89.06 378 PHE A CA 1
ATOM 3034 C C . PHE A 1 378 ? -11.909 -9.187 7.636 1.00 89.06 378 PHE A C 1
ATOM 3036 O O . PHE A 1 378 ? -12.031 -10.253 7.033 1.00 89.06 378 PHE A O 1
ATOM 3043 N N . SER A 1 379 ? -11.537 -8.074 7.003 1.00 92.81 379 SER A N 1
ATOM 3044 C CA . SER A 1 379 ? -11.251 -8.049 5.573 1.00 92.81 379 SER A CA 1
ATOM 3045 C C . SER A 1 379 ? -9.831 -8.547 5.261 1.00 92.81 379 SER A C 1
ATOM 3047 O O . SER A 1 379 ? -8.886 -8.263 6.008 1.00 92.81 379 SER A O 1
ATOM 3049 N N . PRO A 1 380 ? -9.623 -9.193 4.097 1.00 94.06 380 PRO A N 1
ATOM 3050 C CA . PRO A 1 380 ? -8.287 -9.556 3.630 1.00 94.06 380 PRO A CA 1
ATOM 3051 C C . PRO A 1 380 ? -7.321 -8.371 3.548 1.00 94.06 380 PRO A C 1
ATOM 3053 O O . PRO A 1 380 ? -6.164 -8.496 3.944 1.00 94.06 380 PRO A O 1
ATOM 3056 N N . SER A 1 381 ? -7.806 -7.222 3.062 1.00 93.00 381 SER A N 1
ATOM 3057 C CA . SER A 1 381 ? -7.031 -5.985 2.926 1.00 93.00 381 SER A CA 1
ATOM 3058 C C . SER A 1 381 ? -6.460 -5.537 4.269 1.00 93.00 381 SER A C 1
ATOM 3060 O O . SER A 1 381 ? -5.259 -5.290 4.376 1.00 93.00 381 SER A O 1
ATOM 3062 N N . TYR A 1 382 ? -7.297 -5.465 5.309 1.00 94.31 382 TYR A N 1
ATOM 3063 C CA . TYR A 1 382 ? -6.857 -5.040 6.637 1.00 94.31 382 TYR A CA 1
ATOM 3064 C C . TYR A 1 382 ? -5.846 -6.014 7.239 1.00 94.31 382 TYR A C 1
ATOM 3066 O O . TYR A 1 382 ? -4.775 -5.594 7.683 1.00 94.31 382 TYR A O 1
ATOM 3074 N N . ALA A 1 383 ? -6.143 -7.311 7.160 1.00 93.19 383 ALA A N 1
ATOM 3075 C CA . ALA A 1 383 ? -5.323 -8.360 7.749 1.00 93.19 383 ALA A CA 1
ATOM 3076 C C . ALA A 1 383 ? -3.874 -8.380 7.225 1.00 93.19 383 ALA A C 1
ATOM 3078 O O . ALA A 1 383 ? -2.962 -8.729 7.973 1.00 93.19 383 ALA A O 1
ATOM 3079 N N . VAL A 1 384 ? -3.639 -7.993 5.964 1.00 93.94 384 VAL A N 1
ATOM 3080 C CA . VAL A 1 384 ? -2.278 -7.924 5.397 1.00 93.94 384 VAL A CA 1
ATOM 3081 C C . VAL A 1 384 ? -1.652 -6.530 5.481 1.00 93.94 384 VAL A C 1
ATOM 3083 O O . VAL A 1 384 ? -0.438 -6.425 5.652 1.00 93.94 384 VAL A O 1
ATOM 3086 N N . LYS A 1 385 ? -2.443 -5.451 5.376 1.00 94.75 385 LYS A N 1
ATOM 3087 C CA . LYS A 1 385 ? -1.919 -4.076 5.307 1.00 94.75 385 LYS A CA 1
ATOM 3088 C C . LYS A 1 385 ? -1.649 -3.459 6.673 1.00 94.75 385 LYS A C 1
ATOM 3090 O O . LYS A 1 385 ? -0.675 -2.726 6.796 1.00 94.75 385 LYS A O 1
ATOM 3095 N N . ALA A 1 386 ? -2.463 -3.740 7.691 1.00 95.25 386 ALA A N 1
ATOM 3096 C CA . ALA A 1 386 ? -2.459 -2.965 8.934 1.00 95.25 386 ALA A CA 1
ATOM 3097 C C . ALA A 1 386 ? -1.081 -2.924 9.626 1.00 95.25 386 ALA A C 1
ATOM 3099 O O . ALA A 1 386 ? -0.547 -1.844 9.873 1.00 95.25 386 ALA A O 1
ATOM 3100 N N . MET A 1 387 ? -0.456 -4.086 9.855 1.00 95.75 387 MET A N 1
ATOM 3101 C CA . MET A 1 387 ? 0.880 -4.148 10.465 1.00 95.75 387 MET A CA 1
ATOM 3102 C C . MET A 1 387 ? 1.957 -3.518 9.571 1.00 95.75 387 MET A C 1
ATOM 3104 O O . MET A 1 387 ? 2.795 -2.763 10.055 1.00 95.75 387 MET A O 1
ATOM 3108 N N . ALA A 1 388 ? 1.935 -3.801 8.266 1.00 94.44 388 ALA A N 1
ATOM 3109 C CA . ALA A 1 388 ? 2.921 -3.266 7.329 1.00 94.44 388 ALA A CA 1
ATOM 3110 C C . ALA A 1 388 ? 2.856 -1.731 7.232 1.00 94.44 388 ALA A C 1
ATOM 3112 O O . ALA A 1 388 ? 3.889 -1.065 7.213 1.00 94.44 388 ALA A O 1
ATOM 3113 N N . TYR A 1 389 ? 1.646 -1.172 7.205 1.00 95.19 389 TYR A N 1
ATOM 3114 C CA . TYR A 1 389 ? 1.410 0.268 7.142 1.00 95.19 389 TYR A CA 1
ATOM 3115 C C . TYR A 1 389 ? 1.817 0.953 8.441 1.00 95.19 389 TYR A C 1
ATOM 3117 O O . TYR A 1 389 ? 2.487 1.978 8.395 1.00 95.19 389 TYR A O 1
ATOM 3125 N N . TRP A 1 390 ? 1.507 0.346 9.589 1.00 95.38 390 TRP A N 1
ATOM 3126 C CA . TRP A 1 390 ? 1.946 0.872 10.877 1.00 95.38 390 TRP A CA 1
ATOM 3127 C C . TRP A 1 390 ? 3.468 0.901 11.005 1.00 95.38 390 TRP A C 1
ATOM 3129 O O . TRP A 1 390 ? 4.040 1.917 11.391 1.00 95.38 390 TRP A O 1
ATOM 3139 N N . LEU A 1 391 ? 4.150 -0.180 10.609 1.00 94.81 391 LEU A N 1
ATOM 3140 C CA . LEU A 1 391 ? 5.612 -0.196 10.576 1.00 94.81 391 LEU A CA 1
ATOM 3141 C C . LEU A 1 391 ? 6.171 0.879 9.644 1.00 94.81 391 LEU A C 1
ATOM 3143 O O . LEU A 1 391 ? 7.172 1.499 9.992 1.00 94.81 391 LEU A O 1
ATOM 3147 N N . ARG A 1 392 ? 5.540 1.125 8.492 1.00 92.88 392 ARG A N 1
ATOM 3148 C CA . ARG A 1 392 ? 5.996 2.154 7.554 1.00 92.88 392 ARG A CA 1
ATOM 3149 C C . ARG A 1 392 ? 5.827 3.570 8.105 1.00 92.88 392 ARG A C 1
ATOM 3151 O O . ARG A 1 392 ? 6.787 4.328 8.029 1.00 92.88 392 ARG A O 1
ATOM 3158 N N . ASP A 1 393 ? 4.690 3.905 8.710 1.00 92.69 393 ASP A N 1
ATOM 3159 C CA . ASP A 1 393 ? 4.489 5.219 9.347 1.00 92.69 393 ASP A CA 1
ATOM 3160 C C . ASP A 1 393 ? 5.480 5.448 10.499 1.00 92.69 393 ASP A C 1
ATOM 3162 O O . ASP A 1 393 ? 5.975 6.553 10.720 1.00 92.69 393 ASP A O 1
ATOM 3166 N N . LEU A 1 394 ? 5.847 4.374 11.205 1.00 92.56 394 LEU A N 1
ATOM 3167 C CA . LEU A 1 394 ? 6.901 4.400 12.214 1.00 92.56 394 LEU A CA 1
ATOM 3168 C C . LEU A 1 394 ? 8.318 4.375 11.622 1.00 92.56 394 LEU A C 1
ATOM 3170 O O . LEU A 1 394 ? 9.280 4.426 12.387 1.00 92.56 394 LEU A O 1
ATOM 3174 N N . GLU A 1 395 ? 8.500 4.312 10.304 1.00 92.12 395 GLU A N 1
ATOM 3175 C CA . GLU A 1 395 ? 9.800 4.144 9.635 1.00 92.12 395 GLU A CA 1
ATOM 3176 C C . GLU A 1 395 ? 10.591 2.914 10.142 1.00 92.12 395 GLU A C 1
ATOM 3178 O O . GLU A 1 395 ? 11.815 2.949 10.299 1.00 92.12 395 GLU A O 1
ATOM 3183 N N . LEU A 1 396 ? 9.876 1.843 10.479 1.00 93.88 396 LEU A N 1
ATOM 3184 C CA . LEU A 1 396 ? 10.379 0.558 10.972 1.00 93.88 396 LEU A CA 1
ATOM 3185 C C . LEU A 1 396 ? 10.080 -0.581 9.983 1.00 93.88 396 LEU A C 1
ATOM 3187 O O . LEU A 1 396 ? 10.072 -1.756 10.352 1.00 93.88 396 LEU A O 1
ATOM 3191 N N . ASP A 1 397 ? 9.823 -0.256 8.720 1.00 91.69 397 ASP A N 1
ATOM 3192 C CA . ASP A 1 397 ? 9.480 -1.214 7.671 1.00 91.69 397 ASP A CA 1
ATOM 3193 C C . ASP A 1 397 ? 10.646 -2.132 7.263 1.00 91.69 397 ASP A C 1
ATOM 3195 O O . ASP A 1 397 ? 10.407 -3.218 6.736 1.00 91.69 397 ASP A O 1
ATOM 3199 N N . GLU A 1 398 ? 11.885 -1.794 7.633 1.00 92.06 398 GLU A N 1
ATOM 3200 C CA . GLU A 1 398 ? 13.037 -2.714 7.584 1.00 92.06 398 GLU A CA 1
ATOM 3201 C C . GLU A 1 398 ? 12.806 -4.001 8.414 1.00 92.06 398 GLU A C 1
ATOM 3203 O O . GLU A 1 398 ? 13.315 -5.072 8.076 1.00 92.06 398 GLU A O 1
ATOM 3208 N N . TYR A 1 399 ? 11.960 -3.944 9.455 1.00 94.56 399 TYR A N 1
ATOM 3209 C CA . TYR A 1 399 ? 11.599 -5.099 10.287 1.00 94.56 399 TYR A CA 1
ATOM 3210 C C . TYR A 1 399 ? 10.361 -5.858 9.783 1.00 94.56 399 TYR A C 1
ATOM 3212 O O . TYR A 1 399 ? 9.985 -6.861 10.396 1.00 94.56 399 TYR A O 1
ATOM 3220 N N . ALA A 1 400 ? 9.729 -5.444 8.677 1.00 93.56 400 ALA A N 1
ATOM 3221 C CA . ALA A 1 400 ? 8.471 -6.032 8.200 1.00 93.56 400 ALA A CA 1
ATOM 3222 C C . ALA A 1 400 ? 8.562 -7.555 7.995 1.00 93.56 400 ALA A C 1
ATOM 3224 O O . ALA A 1 400 ? 7.675 -8.300 8.413 1.00 93.56 400 ALA A O 1
ATOM 3225 N N . LEU A 1 401 ? 9.671 -8.057 7.441 1.00 95.19 401 LEU A N 1
ATOM 3226 C CA . LEU A 1 401 ? 9.868 -9.501 7.263 1.00 95.19 401 LEU A CA 1
ATOM 3227 C C . LEU A 1 401 ? 9.991 -10.236 8.603 1.00 95.19 401 LEU A C 1
ATOM 3229 O O . LEU A 1 401 ? 9.389 -11.295 8.783 1.00 95.19 401 LEU A O 1
ATOM 3233 N N . VAL A 1 402 ? 10.700 -9.657 9.577 1.00 95.19 402 VAL A N 1
ATOM 3234 C CA . VAL A 1 402 ? 10.835 -10.240 10.920 1.00 95.19 402 VAL A CA 1
ATOM 3235 C C . VAL A 1 402 ? 9.480 -10.287 11.622 1.00 95.19 402 VAL A C 1
ATOM 3237 O O . VAL A 1 402 ? 9.138 -11.312 12.215 1.00 95.19 402 VAL A O 1
ATOM 3240 N N . PHE A 1 403 ? 8.683 -9.223 11.514 1.00 95.44 403 PHE A N 1
ATOM 3241 C CA . PHE A 1 403 ? 7.328 -9.181 12.058 1.00 95.44 403 PHE A CA 1
ATOM 3242 C C . PHE A 1 403 ? 6.432 -10.207 11.368 1.00 95.44 403 PHE A C 1
ATOM 3244 O O . PHE A 1 403 ? 5.862 -11.050 12.051 1.00 95.44 403 PHE A O 1
ATOM 3251 N N . SER A 1 404 ? 6.387 -10.227 10.036 1.00 94.44 404 SER A N 1
ATOM 3252 C CA . SER A 1 404 ? 5.576 -11.194 9.288 1.00 94.44 404 SER A CA 1
ATOM 3253 C C . SER A 1 404 ? 5.948 -12.649 9.592 1.00 94.44 404 SER A C 1
ATOM 3255 O O . SER A 1 404 ? 5.090 -13.513 9.623 1.00 94.44 404 SER A O 1
ATOM 3257 N N . LYS A 1 405 ? 7.209 -12.958 9.905 1.00 92.75 405 LYS A N 1
ATOM 3258 C CA . LYS A 1 405 ? 7.621 -14.326 10.250 1.00 92.75 405 LYS A CA 1
ATOM 3259 C C . LYS A 1 405 ? 7.225 -14.749 11.666 1.00 92.75 405 LYS A C 1
ATOM 3261 O O . LYS A 1 405 ? 7.011 -15.936 11.913 1.00 92.75 405 LYS A O 1
ATOM 3266 N N . ASN A 1 406 ? 7.186 -13.806 12.605 1.00 91.81 406 ASN A N 1
ATOM 3267 C CA . ASN A 1 406 ? 7.055 -14.099 14.036 1.00 91.81 406 ASN A CA 1
ATOM 3268 C C . ASN A 1 406 ? 5.703 -13.688 14.640 1.00 91.81 406 ASN A C 1
ATOM 3270 O O . ASN A 1 406 ? 5.383 -14.142 15.737 1.00 91.81 406 ASN A O 1
ATOM 3274 N N . LEU A 1 407 ? 4.930 -12.849 13.951 1.00 87.50 407 LEU A N 1
ATOM 3275 C CA . LEU A 1 407 ? 3.633 -12.313 14.367 1.00 87.50 407 LEU A CA 1
ATOM 3276 C C . LEU A 1 407 ? 2.605 -12.519 13.244 1.00 87.50 407 LEU A C 1
ATOM 3278 O O . LEU A 1 407 ? 2.101 -11.571 12.653 1.00 87.50 407 LEU A O 1
ATOM 3282 N N . MET A 1 408 ? 2.306 -13.785 12.941 1.00 81.44 408 MET A N 1
ATOM 3283 C CA . MET A 1 408 ? 1.298 -14.189 11.944 1.00 81.44 408 MET A CA 1
ATOM 3284 C C . MET A 1 408 ? -0.127 -14.148 12.511 1.00 81.44 408 MET A C 1
ATOM 3286 O O . MET A 1 408 ? -0.887 -15.111 12.399 1.00 81.44 408 MET A O 1
ATOM 3290 N N . VAL A 1 409 ? -0.471 -13.038 13.149 1.00 85.06 409 VAL A N 1
ATOM 3291 C CA . VAL A 1 409 ? -1.770 -12.792 13.780 1.00 85.06 409 VAL A CA 1
ATOM 3292 C C . VAL A 1 409 ? -2.313 -11.442 13.327 1.00 85.06 409 VAL A C 1
ATOM 3294 O O . VAL A 1 409 ? -1.597 -10.668 12.690 1.00 85.06 409 VAL A O 1
ATOM 3297 N N . ASP A 1 410 ? -3.576 -11.162 13.633 1.00 85.56 410 ASP A N 1
ATOM 3298 C CA . ASP A 1 410 ? -4.189 -9.883 13.282 1.00 85.56 410 ASP A CA 1
ATOM 3299 C C . ASP A 1 410 ? -3.506 -8.713 13.999 1.00 85.56 410 ASP A C 1
ATOM 3301 O O . ASP A 1 410 ? -2.826 -8.881 15.016 1.00 85.56 410 ASP A O 1
ATOM 3305 N N . PHE A 1 411 ? -3.653 -7.504 13.455 1.00 90.94 411 PHE A N 1
ATOM 3306 C CA . PHE A 1 411 ? -2.982 -6.316 13.985 1.00 90.94 411 PHE A CA 1
ATOM 3307 C C . PHE A 1 411 ? -3.340 -6.058 15.455 1.00 90.94 411 PHE A C 1
ATOM 3309 O O . PHE A 1 411 ? -2.451 -5.870 16.284 1.00 90.94 411 PHE A O 1
ATOM 3316 N N . ILE A 1 412 ? -4.627 -6.151 15.795 1.00 86.75 412 ILE A N 1
ATOM 3317 C CA . ILE A 1 412 ? -5.119 -5.972 17.164 1.00 86.75 412 ILE A CA 1
ATOM 3318 C C . ILE A 1 412 ? -4.532 -7.021 18.117 1.00 86.75 412 ILE A C 1
ATOM 3320 O O . ILE A 1 412 ? -4.041 -6.682 19.195 1.00 86.75 412 ILE A O 1
ATOM 3324 N N . GLU A 1 413 ? -4.490 -8.289 17.704 1.00 88.44 413 GLU A N 1
ATOM 3325 C CA . GLU A 1 413 ? -3.860 -9.356 18.488 1.00 88.44 413 GLU A CA 1
ATOM 3326 C C . GLU A 1 413 ? -2.347 -9.119 18.630 1.00 88.44 413 GLU A C 1
ATOM 3328 O O . GLU A 1 413 ? -1.783 -9.293 19.713 1.00 88.44 413 GLU A O 1
ATOM 3333 N N . SER A 1 414 ? -1.687 -8.626 17.579 1.00 91.06 414 SER A N 1
ATOM 3334 C CA . SER A 1 414 ? -0.259 -8.298 17.605 1.00 91.06 414 SER A CA 1
ATOM 3335 C C . SER A 1 414 ? 0.078 -7.276 18.691 1.00 91.06 414 SER A C 1
ATOM 3337 O O . SER A 1 414 ? 1.083 -7.440 19.384 1.00 91.06 414 SER A O 1
ATOM 3339 N N . LEU A 1 415 ? -0.768 -6.262 18.905 1.00 89.69 415 LEU A N 1
ATOM 3340 C CA . LEU A 1 415 ? -0.564 -5.262 19.960 1.00 89.69 415 LEU A CA 1
ATOM 3341 C C . LEU A 1 415 ? -0.535 -5.892 21.359 1.00 89.69 415 LEU A C 1
ATOM 3343 O O . LEU A 1 415 ? 0.237 -5.463 22.221 1.00 89.69 415 LEU A O 1
ATOM 3347 N N . THR A 1 416 ? -1.322 -6.945 21.592 1.00 87.81 416 THR A N 1
ATOM 3348 C CA . THR A 1 416 ? -1.332 -7.670 22.873 1.00 87.81 416 THR A CA 1
ATOM 3349 C C . THR A 1 416 ? -0.041 -8.466 23.098 1.00 87.81 416 THR A C 1
ATOM 3351 O O . THR A 1 416 ? 0.482 -8.502 24.214 1.00 87.81 416 THR A O 1
ATOM 3354 N N . ILE A 1 417 ? 0.525 -9.037 22.029 1.00 92.06 417 ILE A N 1
ATOM 3355 C CA . ILE A 1 417 ? 1.746 -9.859 22.058 1.00 92.06 417 ILE A CA 1
ATOM 3356 C C . ILE A 1 417 ? 3.015 -8.997 22.142 1.00 92.06 417 ILE A C 1
ATOM 3358 O O . ILE A 1 417 ? 4.033 -9.420 22.711 1.00 92.06 417 ILE A O 1
ATOM 3362 N N . LEU A 1 418 ? 2.972 -7.786 21.583 1.00 93.12 418 LEU A N 1
ATOM 3363 C CA . LEU A 1 418 ? 4.051 -6.805 21.639 1.00 93.12 418 LEU A CA 1
ATOM 3364 C C . LEU A 1 418 ? 4.192 -6.245 23.064 1.00 93.12 418 LEU A C 1
ATOM 3366 O O . LEU A 1 418 ? 3.591 -5.247 23.459 1.00 93.12 418 LEU A O 1
ATOM 3370 N N . ASN A 1 419 ? 5.017 -6.930 23.849 1.00 92.81 419 ASN A N 1
ATOM 3371 C CA . ASN A 1 419 ? 5.565 -6.472 25.121 1.00 92.81 419 ASN A CA 1
ATOM 3372 C C . ASN A 1 419 ? 7.083 -6.266 24.989 1.00 92.81 419 ASN A C 1
ATOM 3374 O O . ASN A 1 419 ? 7.681 -6.647 23.980 1.00 92.81 419 ASN A O 1
ATOM 3378 N N . ASP A 1 420 ? 7.720 -5.711 26.020 1.00 93.00 420 ASP A N 1
ATOM 3379 C CA . ASP A 1 420 ? 9.163 -5.436 26.028 1.00 93.00 420 ASP A CA 1
ATOM 3380 C C . ASP A 1 420 ? 10.019 -6.642 25.625 1.00 93.00 420 ASP A C 1
ATOM 3382 O O . ASP A 1 420 ? 10.987 -6.497 24.878 1.00 93.00 420 ASP A O 1
ATOM 3386 N N . HIS A 1 421 ? 9.662 -7.844 26.084 1.00 93.69 421 HIS A N 1
ATOM 3387 C CA . HIS A 1 421 ? 10.404 -9.057 25.758 1.00 93.69 421 HIS A CA 1
ATOM 3388 C C . HIS A 1 421 ? 10.298 -9.394 24.266 1.00 93.69 421 HIS A C 1
ATOM 3390 O O . HIS A 1 421 ? 11.315 -9.635 23.613 1.00 93.69 421 HIS A O 1
ATOM 3396 N N . THR A 1 422 ? 9.084 -9.368 23.711 1.00 95.38 422 THR A N 1
ATOM 3397 C CA . THR A 1 422 ? 8.848 -9.632 22.288 1.00 95.38 422 THR A CA 1
ATOM 3398 C C . THR A 1 422 ? 9.520 -8.573 21.413 1.00 95.38 422 THR A C 1
ATOM 3400 O O . THR A 1 422 ? 10.216 -8.931 20.465 1.00 95.38 422 THR A O 1
ATOM 3403 N N . ILE A 1 423 ? 9.391 -7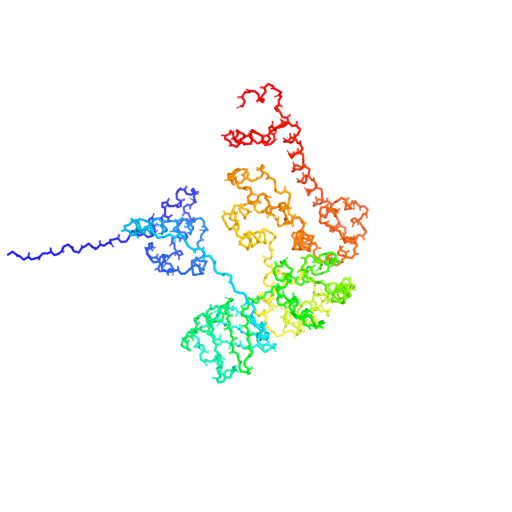.286 21.753 1.00 96.44 423 ILE A N 1
ATOM 3404 C CA . ILE A 1 423 ? 10.008 -6.172 21.012 1.00 96.44 423 ILE A CA 1
ATOM 3405 C C . ILE A 1 423 ? 11.533 -6.326 20.980 1.00 96.44 423 ILE A C 1
ATOM 3407 O O . ILE A 1 423 ? 12.139 -6.244 19.912 1.00 96.44 423 ILE A O 1
ATOM 3411 N N . ASN A 1 424 ? 12.157 -6.636 22.121 1.00 94.31 424 ASN A N 1
ATOM 3412 C CA . ASN A 1 424 ? 13.606 -6.840 22.202 1.00 94.31 424 ASN A CA 1
ATOM 3413 C C . ASN A 1 424 ? 14.094 -8.031 21.360 1.00 94.31 424 ASN A C 1
ATOM 3415 O O . ASN A 1 424 ? 15.246 -8.041 20.927 1.00 94.31 424 ASN A O 1
ATOM 3419 N N . ARG A 1 425 ? 13.239 -9.037 21.140 1.00 95.44 425 ARG A N 1
ATOM 3420 C CA . ARG A 1 425 ? 13.545 -10.204 20.303 1.00 95.44 425 ARG A CA 1
ATOM 3421 C C . ARG A 1 425 ? 13.398 -9.912 18.808 1.00 95.44 425 ARG A C 1
ATOM 3423 O O . ARG A 1 425 ? 14.145 -10.481 18.021 1.00 95.44 425 ARG A O 1
ATOM 3430 N N . LEU A 1 426 ? 12.417 -9.095 18.423 1.00 95.00 426 LEU A N 1
ATOM 3431 C CA . LEU A 1 426 ? 12.091 -8.822 17.017 1.00 95.00 426 LEU A CA 1
ATOM 3432 C C . LEU A 1 426 ? 12.933 -7.701 16.408 1.00 95.00 426 LEU A C 1
ATOM 3434 O O . LEU A 1 426 ? 13.219 -7.738 15.218 1.00 95.00 426 LEU A O 1
ATOM 3438 N N . ILE A 1 427 ? 13.318 -6.717 17.213 1.00 95.81 427 ILE A N 1
ATOM 3439 C CA . ILE A 1 427 ? 14.086 -5.555 16.773 1.00 95.81 427 ILE A CA 1
ATOM 3440 C C . ILE A 1 427 ? 15.470 -5.655 17.404 1.00 95.81 427 ILE A C 1
ATOM 3442 O O . ILE A 1 427 ? 15.584 -5.878 18.609 1.00 95.81 427 ILE A O 1
ATOM 3446 N N . ASP A 1 428 ? 16.532 -5.509 16.622 1.00 92.62 428 ASP A N 1
ATOM 3447 C CA . ASP A 1 428 ? 17.918 -5.584 17.094 1.00 92.62 428 ASP A CA 1
ATOM 3448 C C . ASP A 1 428 ? 18.469 -4.211 17.520 1.00 92.62 428 ASP A C 1
ATOM 3450 O O . ASP A 1 428 ? 19.220 -4.122 18.496 1.00 92.62 428 ASP A O 1
ATOM 3454 N N . CYS A 1 429 ? 18.041 -3.133 16.861 1.00 94.81 429 CYS A N 1
ATOM 3455 C CA . CYS A 1 429 ? 18.437 -1.762 17.158 1.00 94.81 429 CYS A CA 1
ATOM 3456 C C . CYS A 1 429 ? 17.717 -1.178 18.389 1.00 94.81 429 CYS A C 1
ATOM 3458 O O . CYS A 1 429 ? 16.489 -1.119 18.454 1.00 94.81 429 CYS A O 1
ATOM 3460 N N . ASN A 1 430 ? 18.478 -0.646 19.354 1.00 94.88 430 ASN A N 1
ATOM 3461 C CA . ASN A 1 430 ? 17.917 -0.040 20.572 1.00 94.88 430 ASN A CA 1
ATOM 3462 C C . ASN A 1 430 ? 17.028 1.182 20.300 1.00 94.88 430 ASN A C 1
ATOM 3464 O O . ASN A 1 430 ? 15.983 1.313 20.927 1.00 94.88 430 ASN A O 1
ATOM 3468 N N . ALA A 1 431 ? 17.402 2.056 19.361 1.00 95.31 431 ALA A N 1
ATOM 3469 C CA . ALA A 1 431 ? 16.589 3.230 19.034 1.00 95.31 431 ALA A CA 1
ATOM 3470 C C . ALA A 1 431 ? 15.228 2.824 18.437 1.00 95.31 431 ALA A C 1
ATOM 3472 O O . ALA A 1 431 ? 14.192 3.364 18.822 1.00 95.31 431 ALA A O 1
ATOM 3473 N N . ALA A 1 432 ? 15.225 1.817 17.558 1.00 95.38 432 ALA A N 1
ATOM 3474 C CA . ALA A 1 432 ? 14.007 1.258 16.982 1.00 95.38 432 ALA A CA 1
ATOM 3475 C C . ALA A 1 432 ? 13.131 0.554 18.035 1.00 95.38 432 ALA A C 1
ATOM 3477 O O . ALA A 1 432 ? 11.910 0.698 18.005 1.00 95.38 432 ALA A O 1
ATOM 3478 N N . ARG A 1 433 ? 13.734 -0.149 19.010 1.00 97.19 433 ARG A N 1
ATOM 3479 C CA . ARG A 1 433 ? 13.002 -0.760 20.137 1.00 97.19 433 ARG A CA 1
ATOM 3480 C C . ARG A 1 433 ? 12.241 0.279 20.946 1.00 97.19 433 ARG A C 1
ATOM 3482 O O . ARG A 1 433 ? 11.065 0.076 21.223 1.00 97.19 433 ARG A O 1
ATOM 3489 N N . GLU A 1 434 ? 12.894 1.377 21.317 1.00 96.44 434 GLU A N 1
ATOM 3490 C CA . GLU A 1 434 ? 12.241 2.439 22.089 1.00 96.44 434 GLU A CA 1
ATOM 3491 C C . GLU A 1 434 ? 11.132 3.120 21.279 1.00 96.44 434 GLU A C 1
ATOM 3493 O O . GLU A 1 434 ? 10.037 3.316 21.806 1.00 96.44 434 GLU A O 1
ATOM 3498 N N . LYS A 1 435 ? 11.353 3.373 19.977 1.00 96.62 435 LYS A N 1
ATOM 3499 C CA . LYS A 1 435 ? 10.306 3.883 19.072 1.00 96.62 435 LYS A CA 1
ATOM 3500 C C . LYS A 1 435 ? 9.088 2.952 19.044 1.00 96.62 435 LYS A C 1
ATOM 3502 O O . LYS A 1 435 ? 7.963 3.412 19.207 1.00 96.62 435 LYS A O 1
ATOM 3507 N N . MET A 1 436 ? 9.311 1.641 18.923 1.00 96.75 436 MET A N 1
ATOM 3508 C CA . MET A 1 436 ? 8.243 0.638 18.933 1.00 96.75 436 MET A CA 1
ATOM 3509 C C . MET A 1 436 ? 7.511 0.568 20.280 1.00 96.75 436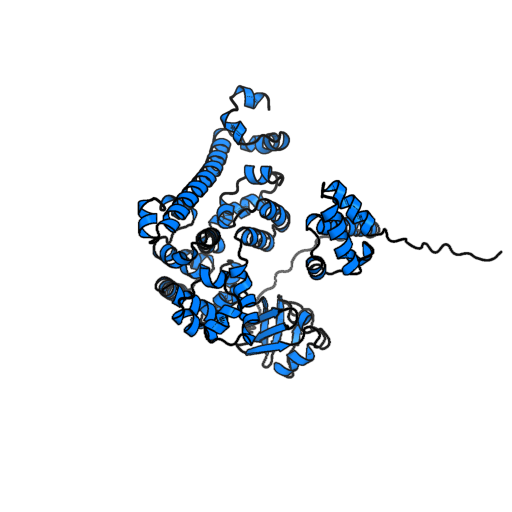 MET A C 1
ATOM 3511 O O . MET A 1 436 ? 6.290 0.485 20.304 1.00 96.75 436 MET A O 1
ATOM 3515 N N . LYS A 1 437 ? 8.219 0.629 21.415 1.00 95.19 437 LYS A N 1
ATOM 3516 C CA . LYS A 1 437 ? 7.584 0.620 22.748 1.00 95.19 437 LYS A CA 1
ATOM 3517 C C . LYS A 1 437 ? 6.654 1.812 22.950 1.00 95.19 437 LYS A C 1
ATOM 3519 O O . LYS A 1 437 ? 5.552 1.637 23.467 1.00 95.19 437 LYS A O 1
ATOM 3524 N N . ILE A 1 438 ? 7.092 3.003 22.537 1.00 94.12 438 ILE A N 1
ATOM 3525 C CA . ILE A 1 438 ? 6.273 4.220 22.582 1.00 94.12 438 ILE A CA 1
ATOM 3526 C C . ILE A 1 438 ? 5.034 4.036 21.704 1.00 94.12 438 ILE A C 1
ATOM 3528 O O . ILE A 1 438 ? 3.922 4.186 22.203 1.00 94.12 438 ILE A O 1
ATOM 3532 N N . ALA A 1 439 ? 5.217 3.597 20.457 1.00 94.25 439 ALA A N 1
ATOM 3533 C CA . ALA A 1 439 ? 4.116 3.400 19.521 1.00 94.25 439 ALA A CA 1
ATOM 3534 C C . ALA A 1 439 ? 3.101 2.344 19.994 1.00 94.25 439 ALA A C 1
ATOM 3536 O O . ALA A 1 439 ? 1.896 2.540 19.869 1.00 94.25 439 ALA A O 1
ATOM 3537 N N . VAL A 1 440 ? 3.559 1.225 20.570 1.00 93.69 440 VAL A N 1
ATOM 3538 C CA . VAL A 1 440 ? 2.675 0.195 21.148 1.00 93.69 440 VAL A CA 1
ATOM 3539 C C . VAL A 1 440 ? 1.862 0.767 22.305 1.00 93.69 440 VAL A C 1
ATOM 3541 O O . VAL A 1 440 ? 0.680 0.452 22.427 1.00 93.69 440 VAL A O 1
ATOM 3544 N N . ARG A 1 441 ? 2.480 1.579 23.172 1.00 90.25 441 ARG A N 1
ATOM 3545 C CA . ARG A 1 441 ? 1.775 2.221 24.286 1.00 90.25 441 ARG A CA 1
ATOM 3546 C C . ARG A 1 441 ? 0.701 3.175 23.768 1.00 90.25 441 ARG A C 1
ATOM 3548 O O . ARG A 1 441 ? -0.440 3.039 24.189 1.00 90.25 441 ARG A O 1
ATOM 3555 N N . GLU A 1 442 ? 1.045 4.055 22.833 1.00 88.19 442 GLU A N 1
ATOM 3556 C CA . GLU A 1 442 ? 0.096 4.989 22.210 1.00 88.19 442 GLU A CA 1
ATOM 3557 C C . GLU A 1 442 ? -1.063 4.235 21.547 1.00 88.19 442 GLU A C 1
ATOM 3559 O O . GLU A 1 442 ? -2.223 4.541 21.792 1.00 88.19 442 GLU A O 1
ATOM 3564 N N . MET A 1 443 ? -0.779 3.166 20.796 1.00 87.00 443 MET A N 1
ATOM 3565 C CA . MET A 1 443 ? -1.828 2.369 20.156 1.00 87.00 443 MET A CA 1
ATOM 3566 C C . MET A 1 443 ? -2.735 1.653 21.167 1.00 87.00 443 MET A C 1
ATOM 3568 O O . MET A 1 443 ? -3.932 1.511 20.936 1.00 87.00 443 MET A O 1
ATOM 3572 N N . LYS A 1 444 ? -2.187 1.211 22.306 1.00 84.00 444 LYS A N 1
ATOM 3573 C CA . LYS A 1 444 ? -2.977 0.627 23.400 1.00 84.00 444 LYS A CA 1
ATOM 3574 C C . LYS A 1 444 ? -3.821 1.666 24.121 1.00 84.00 444 LYS A C 1
ATOM 3576 O O . LYS A 1 444 ? -4.929 1.338 24.520 1.00 84.00 444 LYS A O 1
ATOM 3581 N N . GLU A 1 445 ? -3.322 2.884 24.297 1.00 80.12 445 GLU A N 1
ATOM 3582 C CA . GLU A 1 445 ? -4.097 3.997 24.855 1.00 80.12 445 GLU A CA 1
ATOM 3583 C C . GLU A 1 445 ? -5.259 4.355 23.930 1.00 80.12 445 GLU A C 1
ATOM 3585 O O . GLU A 1 445 ? -6.388 4.467 24.390 1.00 80.12 445 GLU A O 1
ATOM 3590 N N . VAL A 1 446 ? -5.004 4.415 22.624 1.00 77.00 446 VAL A N 1
ATOM 3591 C CA . VAL A 1 446 ? -6.010 4.602 21.574 1.00 77.00 446 VAL A CA 1
ATOM 3592 C C . VAL A 1 446 ? -7.048 3.470 21.606 1.00 77.00 446 VAL A C 1
ATOM 3594 O O . VAL A 1 446 ? -8.243 3.724 21.729 1.00 77.00 446 VAL A O 1
ATOM 3597 N N . GLN A 1 447 ? -6.614 2.206 21.609 1.00 76.38 447 GLN A N 1
ATOM 3598 C CA . GLN A 1 447 ? -7.508 1.049 21.727 1.00 76.38 447 GLN A CA 1
ATOM 3599 C C . GLN A 1 447 ? -8.314 1.068 23.035 1.00 76.38 447 GLN A C 1
ATOM 3601 O O . GLN A 1 447 ? -9.505 0.756 23.033 1.00 76.38 447 GLN A O 1
ATOM 3606 N N . PHE A 1 448 ? -7.680 1.413 24.157 1.00 70.81 448 PHE A N 1
ATOM 3607 C CA . PHE A 1 448 ? -8.340 1.515 25.454 1.00 70.81 448 PHE A CA 1
ATOM 3608 C C . PHE A 1 448 ? -9.387 2.620 25.442 1.00 70.81 448 PHE A C 1
ATOM 3610 O O . PHE A 1 448 ? -10.520 2.371 25.830 1.00 70.81 448 PHE A O 1
ATOM 3617 N N . TYR A 1 449 ? -9.039 3.807 24.950 1.00 66.00 449 TYR A N 1
ATOM 3618 C CA . TYR A 1 449 ? -9.962 4.922 24.804 1.00 66.00 449 TYR A CA 1
ATOM 3619 C C . TYR A 1 449 ? -11.185 4.487 23.989 1.00 66.00 449 TYR A C 1
ATOM 3621 O O . TYR A 1 449 ? -12.310 4.601 24.471 1.00 66.00 449 TYR A O 1
ATOM 3629 N N . TYR A 1 450 ? -10.988 3.843 22.837 1.00 66.88 450 TYR A N 1
ATOM 3630 C CA . TYR A 1 450 ? -12.093 3.398 21.986 1.00 66.88 450 TYR A CA 1
ATOM 3631 C C . TYR A 1 450 ? -12.934 2.251 22.564 1.00 66.88 450 TYR A C 1
ATOM 3633 O O . TYR A 1 450 ? -14.159 2.285 22.443 1.00 66.88 450 TYR A O 1
ATOM 3641 N N . SER A 1 451 ? -12.315 1.276 23.233 1.00 64.75 451 SER A N 1
ATOM 3642 C CA . SER A 1 451 ? -13.019 0.142 23.858 1.00 64.75 451 SER A CA 1
ATOM 3643 C C . SER A 1 451 ? -13.723 0.517 25.165 1.00 64.75 451 SER A C 1
ATOM 3645 O O . SER A 1 451 ? -14.842 0.068 25.414 1.00 64.75 451 SER A O 1
ATOM 3647 N N . ALA A 1 452 ? -13.123 1.388 25.981 1.00 58.34 452 ALA A N 1
ATOM 3648 C CA . ALA A 1 452 ? -13.749 1.937 27.180 1.00 58.34 452 ALA A CA 1
ATOM 3649 C C . ALA A 1 452 ? -14.973 2.781 26.811 1.00 58.34 452 ALA A C 1
ATOM 3651 O O . ALA A 1 452 ? -16.007 2.647 27.459 1.00 58.34 452 ALA A O 1
ATOM 3652 N N . SER A 1 453 ? -14.893 3.566 25.730 1.00 55.31 453 SER A N 1
ATOM 3653 C CA . SER A 1 453 ? -16.042 4.293 25.172 1.00 55.31 453 SER A CA 1
ATOM 3654 C C . SER A 1 453 ? -17.213 3.357 24.862 1.00 55.31 453 SER A C 1
ATOM 3656 O O . SER A 1 453 ? -18.352 3.627 25.229 1.00 55.31 453 SER A O 1
ATOM 3658 N N . GLU A 1 454 ? -16.938 2.245 24.178 1.00 57.53 454 GLU A N 1
ATOM 3659 C CA . GLU A 1 454 ? -17.957 1.297 23.730 1.00 57.53 454 GLU A CA 1
ATOM 3660 C C . GLU A 1 454 ? -18.574 0.513 24.897 1.00 57.53 454 GLU A C 1
ATOM 3662 O O . GLU A 1 454 ? -19.797 0.376 24.964 1.00 57.53 454 GLU A O 1
ATOM 3667 N N . SER A 1 455 ? -17.753 0.067 25.854 1.00 54.72 455 SER A N 1
ATOM 3668 C CA . SER A 1 455 ? -18.224 -0.614 27.067 1.00 54.72 455 SER A CA 1
ATOM 3669 C C . SER A 1 455 ? -19.059 0.316 27.945 1.00 54.72 455 SER A C 1
ATOM 3671 O O . SER A 1 455 ? -20.126 -0.081 28.404 1.00 54.72 455 SER A O 1
ATOM 3673 N N . LEU A 1 456 ? -18.632 1.572 28.130 1.00 52.41 456 LEU A N 1
ATOM 3674 C CA . LEU A 1 456 ? -19.382 2.568 28.900 1.00 52.41 456 LEU A CA 1
ATOM 3675 C C . LEU A 1 456 ? -20.739 2.874 28.237 1.00 52.41 456 LEU A C 1
ATOM 3677 O O . LEU A 1 456 ? -21.753 2.998 28.920 1.00 52.41 456 LEU A O 1
ATOM 3681 N N . LEU A 1 457 ? -20.785 2.931 26.899 1.00 53.16 457 LEU A N 1
ATOM 3682 C CA . LEU A 1 457 ? -22.022 3.110 26.131 1.00 53.16 457 LEU A CA 1
ATOM 3683 C C . LEU A 1 457 ? -22.988 1.921 26.240 1.00 53.16 457 LEU A C 1
ATOM 3685 O O . LEU A 1 457 ? -24.206 2.132 26.256 1.00 53.16 457 LEU A O 1
ATOM 3689 N N . GLN A 1 458 ? -22.466 0.691 26.278 1.00 54.66 458 GLN A N 1
ATOM 3690 C CA . GLN A 1 458 ? -23.270 -0.522 26.449 1.00 54.66 458 GLN A CA 1
ATOM 3691 C C . GLN A 1 458 ? -23.790 -0.657 27.886 1.00 54.66 458 GLN A C 1
ATOM 3693 O O . GLN A 1 458 ? -24.988 -0.883 28.069 1.00 54.66 458 GLN A O 1
ATOM 3698 N N . ASP A 1 459 ? -22.931 -0.453 28.888 1.00 50.56 459 ASP A N 1
ATOM 3699 C CA . ASP A 1 459 ? -23.277 -0.609 30.306 1.00 50.56 459 ASP A CA 1
ATOM 3700 C C . ASP A 1 459 ? -24.261 0.465 30.794 1.00 50.56 459 ASP A C 1
ATOM 3702 O O . ASP A 1 459 ? -25.167 0.169 31.574 1.00 50.56 459 ASP A O 1
ATOM 3706 N N . LEU A 1 460 ? -24.149 1.701 30.295 1.00 53.09 460 LEU A N 1
ATOM 3707 C CA . LEU A 1 460 ? -25.045 2.801 30.669 1.00 53.09 460 LEU A CA 1
ATOM 3708 C C . LEU A 1 460 ? -26.301 2.908 29.773 1.00 53.09 460 LEU A C 1
ATOM 3710 O O . LEU A 1 460 ? -27.107 3.822 29.945 1.00 53.09 460 LEU A O 1
ATOM 3714 N N . VAL A 1 461 ? -26.502 2.001 28.802 1.00 53.00 461 VAL A N 1
ATOM 3715 C CA . VAL A 1 461 ? -27.603 2.064 27.806 1.00 53.00 461 VAL A CA 1
ATOM 3716 C C . VAL A 1 461 ? -27.616 3.408 27.040 1.00 53.00 461 VAL A C 1
ATOM 3718 O O . VAL A 1 461 ? -28.640 3.861 26.519 1.00 53.00 461 VAL A O 1
ATOM 3721 N N . LEU A 1 462 ? -26.456 4.063 26.936 1.00 52.25 462 LEU A N 1
ATOM 3722 C CA . LEU A 1 462 ? -26.316 5.413 26.381 1.00 52.25 462 LEU A CA 1
ATOM 3723 C C . LEU A 1 462 ? -26.385 5.465 24.859 1.00 52.25 462 LEU A C 1
ATOM 3725 O O . LEU A 1 462 ? -26.581 6.539 24.298 1.00 52.25 462 LEU A O 1
ATOM 3729 N N . GLN A 1 463 ? -26.351 4.314 24.183 1.00 52.66 463 GLN A N 1
ATOM 3730 C CA . GLN A 1 463 ? -26.661 4.235 22.752 1.00 52.66 463 GLN A CA 1
ATOM 3731 C C . GLN A 1 463 ? -28.036 4.841 22.410 1.00 52.66 463 GLN A C 1
ATOM 3733 O O . GLN A 1 463 ? -28.220 5.341 21.306 1.00 52.66 463 GLN A O 1
ATOM 3738 N N . LYS A 1 464 ? -28.997 4.850 23.350 1.00 51.44 464 LYS A N 1
ATOM 3739 C CA . LYS A 1 464 ? -30.297 5.528 23.171 1.00 51.44 464 LYS A CA 1
ATOM 3740 C C . LYS A 1 464 ? -30.225 7.057 23.234 1.00 51.44 464 LYS A C 1
ATOM 3742 O O . LYS A 1 464 ? -31.154 7.708 22.769 1.00 51.44 464 LYS A O 1
ATOM 3747 N N . TYR A 1 465 ? -29.163 7.609 23.812 1.00 51.22 465 TYR A N 1
ATOM 3748 C CA . TYR A 1 465 ? -28.945 9.046 24.003 1.00 51.22 465 TYR A CA 1
ATOM 3749 C C . TYR A 1 465 ? -27.825 9.590 23.109 1.00 51.22 465 TYR A C 1
ATOM 3751 O O . TYR A 1 465 ? -27.464 10.756 23.222 1.00 51.22 465 TYR A O 1
ATOM 3759 N N . ALA A 1 466 ? -27.313 8.774 22.184 1.00 53.81 466 ALA A N 1
ATOM 3760 C CA . ALA A 1 466 ? -26.348 9.162 21.157 1.00 53.81 466 ALA A CA 1
ATOM 3761 C C . ALA A 1 466 ? -26.754 10.465 20.434 1.00 53.81 466 ALA A C 1
ATOM 3763 O O . ALA A 1 466 ? -25.940 11.369 20.251 1.00 53.81 466 ALA A O 1
ATOM 3764 N N . ASP A 1 467 ? -28.045 10.602 20.115 1.00 51.88 467 ASP A N 1
ATOM 3765 C CA . ASP A 1 467 ? -28.619 11.801 19.491 1.00 51.88 467 ASP A CA 1
ATOM 3766 C C . ASP A 1 467 ? -28.559 13.044 20.401 1.00 51.88 467 ASP A C 1
ATOM 3768 O O . ASP A 1 467 ? -28.465 14.170 19.915 1.00 51.88 467 ASP A O 1
ATOM 3772 N N . VAL A 1 468 ? -28.620 12.851 21.722 1.00 55.19 468 VAL A N 1
ATOM 3773 C CA . VAL A 1 468 ? -28.567 13.919 22.732 1.00 55.19 468 VAL A CA 1
ATOM 3774 C C . VAL A 1 468 ? -27.121 14.365 22.943 1.00 55.19 468 VAL A C 1
ATOM 3776 O O . VAL A 1 468 ? -26.849 15.562 22.901 1.00 55.19 468 VAL A O 1
ATOM 3779 N N . PHE A 1 469 ? -26.175 13.431 23.076 1.00 57.72 469 PHE A N 1
ATOM 3780 C CA . PHE A 1 469 ? -24.758 13.767 23.255 1.00 57.72 469 PHE A CA 1
ATOM 3781 C C . PHE A 1 469 ? -24.194 14.579 22.091 1.00 57.72 469 PHE A C 1
ATOM 3783 O O . PHE A 1 469 ? -23.591 15.625 22.329 1.00 57.72 469 PHE A O 1
ATOM 3790 N N . ALA A 1 470 ? -24.483 14.177 20.851 1.00 54.72 470 ALA A N 1
ATOM 3791 C CA . ALA A 1 470 ? -24.054 14.933 19.675 1.00 54.72 470 ALA A CA 1
ATOM 3792 C C . ALA A 1 470 ? -24.736 16.297 19.562 1.00 54.72 470 ALA A C 1
ATOM 3794 O O . ALA A 1 470 ? -24.114 17.294 19.205 1.00 54.72 470 ALA A O 1
ATOM 3795 N N . LYS A 1 471 ? -26.021 16.389 19.928 1.00 55.12 471 LYS A N 1
ATOM 3796 C CA . LYS A 1 471 ? -26.728 17.676 19.957 1.00 55.12 471 LYS A CA 1
ATOM 3797 C C . LYS A 1 471 ? -26.114 18.652 20.967 1.00 55.12 471 LYS A C 1
ATOM 3799 O O . LYS A 1 471 ? -26.173 19.862 20.750 1.00 55.12 471 LYS A O 1
ATOM 3804 N N . HIS A 1 472 ? -25.554 18.137 22.058 1.00 57.03 472 HIS A N 1
ATOM 3805 C CA . HIS A 1 472 ? -24.977 18.926 23.143 1.00 57.03 472 HIS A CA 1
ATOM 3806 C C . HIS A 1 472 ? -23.441 18.997 23.120 1.00 57.03 472 HIS A C 1
ATOM 3808 O O . HIS A 1 472 ? -22.864 19.655 23.983 1.00 57.03 472 HIS A O 1
ATOM 3814 N N . ASN A 1 473 ? -22.790 18.408 22.108 1.00 57.12 473 ASN A N 1
ATOM 3815 C CA . ASN A 1 473 ? -21.341 18.450 21.888 1.00 57.12 473 ASN A CA 1
ATOM 3816 C C . ASN A 1 473 ? -20.528 17.980 23.114 1.00 57.12 473 ASN A C 1
ATOM 3818 O O . ASN A 1 473 ? -19.505 18.570 23.473 1.00 57.12 473 ASN A O 1
ATOM 3822 N N . ILE A 1 474 ? -21.035 16.959 23.811 1.00 59.25 474 ILE A N 1
ATOM 3823 C CA . ILE A 1 474 ? -20.443 16.460 25.056 1.00 59.25 474 ILE A CA 1
ATOM 3824 C C . ILE A 1 474 ? -19.261 15.554 24.714 1.00 59.25 474 ILE A C 1
ATOM 3826 O O . ILE A 1 474 ? -19.445 14.444 24.222 1.00 59.25 474 ILE A O 1
ATOM 3830 N N . SER A 1 475 ? -18.048 16.032 25.001 1.00 55.12 475 SER A N 1
ATOM 3831 C CA . SER A 1 475 ? -16.812 15.260 24.831 1.00 55.12 475 SER A CA 1
ATOM 3832 C C . SER A 1 475 ? -16.762 14.078 25.798 1.00 55.12 475 SER A C 1
ATOM 3834 O O . SER A 1 475 ? -17.175 14.191 26.957 1.00 55.12 475 SER A O 1
ATOM 3836 N N . ILE A 1 476 ? -16.185 12.967 25.346 1.00 53.03 476 ILE A N 1
ATOM 3837 C CA . ILE A 1 476 ? -15.976 11.766 26.153 1.00 53.03 476 ILE A CA 1
ATOM 3838 C C . ILE A 1 476 ? -15.067 11.985 27.364 1.00 53.03 476 ILE A C 1
ATOM 3840 O O . ILE A 1 476 ? -15.238 11.306 28.373 1.00 53.03 476 ILE A O 1
ATOM 3844 N N . ASP A 1 477 ? -14.190 12.989 27.334 1.00 52.84 477 ASP A N 1
ATOM 3845 C CA . ASP A 1 477 ? -13.377 13.373 28.496 1.00 52.84 477 ASP A CA 1
ATOM 3846 C C . ASP A 1 477 ? -14.250 13.847 29.672 1.00 52.84 477 ASP A C 1
ATOM 3848 O O . ASP A 1 477 ? -13.832 13.838 30.832 1.00 52.84 477 ASP A O 1
ATOM 3852 N N . SER A 1 478 ? -15.496 14.220 29.373 1.00 59.41 478 SER A N 1
ATOM 3853 C CA . SER A 1 478 ? -16.516 14.622 30.339 1.00 59.41 478 SER A CA 1
ATOM 3854 C C . SER A 1 478 ? -17.291 13.428 30.907 1.00 59.41 478 SER A C 1
ATOM 3856 O O . SER A 1 478 ? -17.893 13.561 31.969 1.00 59.41 478 SER A O 1
ATOM 3858 N N . LEU A 1 479 ? -17.284 12.260 30.246 1.00 55.88 479 LEU A N 1
ATOM 3859 C CA . LEU A 1 479 ? -18.050 11.079 30.677 1.00 55.88 479 LEU A CA 1
ATOM 3860 C C . LEU A 1 479 ? -17.610 10.535 32.047 1.00 55.88 479 LEU A C 1
ATOM 3862 O O . LEU A 1 479 ? -18.490 10.259 32.858 1.00 55.88 479 LEU A O 1
ATOM 3866 N N . PRO A 1 480 ? -16.306 10.438 32.384 1.00 51.19 480 PRO A N 1
ATOM 3867 C CA . PRO A 1 480 ? -15.877 10.056 33.732 1.00 51.19 480 PRO A CA 1
ATOM 3868 C C . PRO A 1 480 ? -16.268 11.065 34.823 1.00 51.19 480 PRO A C 1
ATOM 3870 O O . PRO A 1 480 ? -16.169 10.748 36.007 1.00 51.19 480 PRO A O 1
ATOM 3873 N N . LEU A 1 481 ? -16.648 12.289 34.435 1.00 55.16 481 LEU A N 1
ATOM 3874 C CA . LEU A 1 481 ? -17.006 13.391 35.331 1.00 55.16 481 LEU A CA 1
ATOM 3875 C C . LEU A 1 481 ? -18.523 13.545 35.511 1.00 55.16 481 LEU A C 1
ATOM 3877 O O . LEU A 1 481 ? -18.949 14.314 36.370 1.00 55.16 481 LEU A O 1
ATOM 3881 N N . LEU A 1 482 ? -19.329 12.837 34.716 1.00 54.12 482 LEU A N 1
ATOM 3882 C CA . LEU A 1 482 ? -20.783 12.841 34.821 1.00 54.12 482 LEU A CA 1
ATOM 3883 C C . LEU A 1 482 ? -21.210 11.830 35.892 1.00 54.12 482 LEU A C 1
ATOM 3885 O O . LEU A 1 482 ? -21.073 10.621 35.718 1.00 54.12 482 LEU A O 1
ATOM 3889 N N . ASP A 1 483 ? -21.713 12.334 37.017 1.00 50.44 483 ASP A N 1
ATOM 3890 C CA . ASP A 1 483 ? -22.440 11.525 37.994 1.00 50.44 483 ASP A CA 1
ATOM 3891 C C . ASP A 1 483 ? -23.905 11.321 37.554 1.00 50.44 483 ASP A C 1
ATOM 3893 O O . ASP A 1 483 ? -24.376 11.943 36.597 1.00 50.44 483 ASP A O 1
ATOM 3897 N N . ASP A 1 484 ? -24.646 10.442 38.242 1.00 47.22 484 ASP A N 1
ATOM 3898 C CA . ASP A 1 484 ? -26.062 10.159 37.933 1.00 47.22 484 ASP A CA 1
ATOM 3899 C C . ASP A 1 484 ? -26.926 11.439 37.878 1.00 47.22 484 ASP A C 1
ATOM 3901 O O . ASP A 1 484 ? -27.944 11.476 37.186 1.00 47.22 484 ASP A O 1
ATOM 3905 N N . SER A 1 485 ? -26.525 12.503 38.585 1.00 45.66 485 SER A N 1
ATOM 3906 C CA . SER A 1 485 ? -27.161 13.824 38.537 1.00 45.66 485 SER A CA 1
ATOM 3907 C C . SER A 1 485 ? -26.829 14.620 37.272 1.00 45.66 485 SER A C 1
ATOM 3909 O O . SER A 1 485 ? -27.733 15.227 36.702 1.00 45.66 485 SER A O 1
ATOM 3911 N N . GLY A 1 486 ? -25.580 14.600 36.799 1.00 49.03 486 GLY A N 1
ATOM 3912 C CA . GLY A 1 486 ? -25.164 15.274 35.564 1.00 49.03 486 GLY A CA 1
ATOM 3913 C C . GLY A 1 486 ? -25.764 14.656 34.297 1.00 49.03 486 GLY A C 1
ATOM 3914 O O . GLY A 1 486 ? -26.040 15.365 33.335 1.00 49.03 486 GLY A O 1
ATOM 3915 N N . LEU A 1 487 ? -26.045 13.350 34.316 1.00 47.12 487 LEU A N 1
ATOM 3916 C CA . LEU A 1 487 ? -26.744 12.634 33.238 1.00 47.12 487 LEU A CA 1
ATOM 3917 C C . LEU A 1 487 ? -28.245 12.961 33.137 1.00 47.12 487 LEU A C 1
ATOM 3919 O O . LEU A 1 487 ? -28.845 12.707 32.099 1.00 47.12 487 LEU A O 1
ATOM 3923 N N . LEU A 1 488 ? -28.855 13.491 34.203 1.00 45.97 488 LEU A N 1
ATOM 3924 C CA . LEU A 1 488 ? -30.260 13.924 34.237 1.00 45.97 488 LEU A CA 1
ATOM 3925 C C . LEU A 1 488 ? -30.451 15.397 33.829 1.00 45.97 488 LEU A C 1
ATOM 3927 O O . LEU A 1 488 ? -31.577 15.791 33.524 1.00 45.97 488 LEU A O 1
ATOM 3931 N N . GLU A 1 489 ? -29.390 16.212 33.879 1.00 44.56 489 GLU A N 1
ATOM 3932 C CA . GLU A 1 489 ? -29.405 17.623 33.453 1.00 44.56 489 GLU A CA 1
ATOM 3933 C C . GLU A 1 489 ? -29.152 17.816 31.946 1.00 44.56 489 GLU A C 1
ATOM 3935 O O . GLU A 1 489 ? -29.593 18.825 31.388 1.00 44.56 489 GLU A O 1
ATOM 3940 N N . VAL A 1 490 ? -28.466 16.862 31.305 1.00 43.56 490 VAL A N 1
ATOM 3941 C CA . VAL A 1 490 ? -28.327 16.731 29.840 1.00 43.56 490 VAL A CA 1
ATOM 3942 C C . VAL A 1 490 ? -29.590 16.103 29.259 1.00 43.56 490 VAL A C 1
ATOM 3944 O O . VAL A 1 490 ? -30.080 16.617 28.225 1.00 43.56 490 VAL A O 1
#

Foldseek 3Di:
DDDDDPPPPPPADFVLVVLVVQCVVVVHDPVLSVVLSVLCVVVVNGHLVSLVPDDPVVLVVSVRDPSSSVVSVVVVVVVVVVVPVVDDDDDDDDDDDDDDDDDDPLPAAAKEWDCLPQWIWIGDPLDIDIDGQQDFQLVVLVVQDPPKWKAPAPVSPGTDDRNPGPNNRLDARIWIAGPPGRIHGYDYQEQQQLVCLLCVVLVNNVLSVLCVVLQVRHLLLLLLDDLVLCVLSPVPDPVSSVSSVVVSVVLLPDAQLQNVLSSCVSSSNNVCSVLSSVVVPGLLNLLVDDLVVCVVSVHDSVCVSVVCRSCVCSNVPAQLVVQLVVCVVLVNNVCSVLSSVVSPGVLCLLLDDPQVCLVSVNDDPCPVSNVVSVVLQVGSNNSRVNVCNLCVVLVNNSLVSLCSVPPSDGPVVVLVVDDLVVLVVSDVDPVSSVSVVVSSVVVVVSSCLSVVVVVLCVVVVCVVVSVVCSVVVPHPVCVVVDDPVNVVVD

Secondary structure (DSSP, 8-state):
-----------PPBHHHHHHHHHHHTT--HHHHHHHHHHHHHTT--BHHHHHHS-HHHHHHTT--HHHHHHHHHHHHHHHHHHHTTS--------PPP---------EEEEEEEE-SS-EEEEETTEEEEE-TTSBHHHHHHHH-TT-EEESSTT--SBPPTTSBHHHHT-TT-EEEETTTEEEEEEESSHHHHHHHHHHHTT-GGGHHHHHHTT---GGGGGG--HHHHHHHT---HHHHHHHHHHHHHHHTS-HHHHHHHHHHHTT-GGGHHHHHHTT--HHHHHH--HHHHHHTT--GGGHHHHHHHTHHHHT--HHHHHHHHHHHTT-HHHHHHHHHTT--GGGGGG--HHHHHHTT--TT-HHHHHHHHHHTTSHHHHHHHHHHHHHHTT-GGGHHHHHHH--S-HHHHHHH--HHHHHHH---HHHHHHHHHHHHHHHHHHHHHHHHHHHHHHTTGGGGHHHHHHHT--GGGGGG--TTHHHH-

Mean predicted aligned error: 15.76 Å

Radius of gyration: 26.86 Å; Cα contacts (8 Å, |Δi|>4): 564; chains: 1; bounding box: 67×83×76 Å

Organism: Acanthamoeba castellanii (strain ATCC 30010 / Neff) (NCBI:txid1257118)

InterPro domains:
  IPR001660 Sterile alpha motif domain [PF00536] (255-300)
  IPR001660 Sterile alpha motif domain [PF07647] (193-252)
  IPR001660 Sterile alpha motif domain [PS50105] (190-254)
  IPR001660 Sterile alpha motif domain [PS50105] (255-300)
  IPR001660 Sterile alpha motif domain [SM00454] (187-254)
  IPR001660 Sterile alpha motif domain [SM00454] (255-317)
  IPR001660 Sterile alpha motif domain [SM00454] (379-446)
  IPR013761 Sterile alpha motif/pointed domain superfamily [G3DSA:1.10.150.50] (186-255)
  IPR013761 Sterile alpha motif/pointed domain superfamily [SSF47769] (192-253)
  IPR013761 Sterile alpha motif/pointed domain superfamily [SSF47769] (257-301)

Sequence (490 aa):
MKANGNKIESEEEPIRALVHEIGKRLARNEDEIERATQLLDDHWIGTLADWSRLSLDHRKEVGLPLLLSSSLDELVLDRERETNTHKRTPASLRSLPTCASGEDTNTMLVAYCLDLGSTVCCEVEGLMFEFEPAEPLSKLLRHLGQDARCFADEQRSRQLQPSTSVKRALSPGRVLVAAPHRHYLLKPYGSGKAVDEWLASLGMDHHRAAFERSGVDDFLVLPYLRPNILEDIGVASANDRNAIMRAVKRLQDLNEFQFVGLWLRYLGLGVYEEAFMKHRVGLRTIAVLRESDFVHMGLNPTRTAHFFHATKYYREFSSAEATFAWLQWSGLERYAYQFARYEVPFYALPLVNFFIIDEMGVTNQDKELLSALQSLEFSPSYAVKAMAYWLRDLELDEYALVFSKNLMVDFIESLTILNDHTINRLIDCNAAREKMKIAVREMKEVQFYYSASESLLQDLVLQKYADVFAKHNISIDSLPLLDDSGLLEV

Nearest PDB structures (foldseek):
  5zrz-assembly1_B  TM=9.460E-01  e=2.031E-01  Mus musculus
  2e8n-assembly1_A  TM=9.145E-01  e=9.887E-01  Homo sapiens
  6g8o-assembly1_B  TM=8.868E-01  e=1.128E+00  Mus musculus
  5zrx-assembly2_B  TM=4.616E-01  e=1.367E-01  Mus musculus
  7kja-assembly1_A  TM=7.948E-01  e=1.751E+00  Homo sapiens

pLDDT: mean 78.78, std 17.56, range [22.55, 97.62]